Protein AF-0000000076371086 (afdb_homodimer)

InterPro domains:
  IPR001064 Beta/gamma crystallin [PF00030] (29-111)
  IPR001064 Beta/gamma crystallin [PF00030] (119-201)
  IPR001064 Beta/gamma crystallin [PR01367] (65-84)
  IPR001064 Beta/gamma crystallin [PR01367] (85-99)
  IPR001064 Beta/gamma crystallin [PR01367] (120-139)
  IPR001064 Beta/gamma crystallin [PR01367] (179-188)
  IPR001064 Beta/gamma crystallin [PS50915] (28-67)
  IPR001064 Beta/gamma crystallin [PS50915] (68-112)
  IPR001064 Beta/gamma crystallin [PS50915] (118-159)
  IPR001064 Beta/gamma crystallin [PS50915] (160-202)
  IPR001064 Beta/gamma crystallin [SM00247] (29-111)
  IPR001064 Beta/gamma crystallin [SM00247] (119-201)
  IPR011024 Gamma-crystallin-like [SSF49695] (28-202)
  IPR050252 Beta/Gamma-Crystallin [PTHR11818] (29-213)

Organism: Callorhinchus milii (NCBI:txid7868)

Radius of gyration: 23.52 Å; Cα contacts (8 Å, |Δi|>4): 1159; chains: 2; bounding box: 96×74×62 Å

pLDDT: mean 83.9, std 21.78, range [22.7, 98.5]

Foldseek 3Di:
DPPPDDDPPPPPPPPPPPQPPQPPDFFWKKKWAQAFQRDHDIDIDRFKFQFCVVVVRPATAWMATQGAWKKFAQHGPRAHFIWTRDHDIGRGQVSTAQAPPDSHTTIMGGDRWFLDWWKKKFAQAFQRDHDIDIDTNDWWLFVVVVVDHFFTFWMAGQTTKKKWAQHGRRGHTIFIDDHDIGRGPVSRPDPGRTTTTMGGDDDCVRHVPPPDCPDDPPD/DPPPPDDPPPPCPPPPPPQPPQPPDAFWKKKWAQAFQRDHDIDIDRFKFQFCVVVVRPATAWMATQGAWKKFAQHGPRAHFIWTRDHDIGRGQVSTAQAPPDSHTTIMGGDHWFLDWWKKKFAQAFQRDHDIDIDTNFWWLFVVVVVDHFFTFWMAGQTTKKKWAQHGRRGHTIFIDDHDIGRGPVSRPDPGRTTTTMGGDDDCVRHVPPPDCPPDPPD

Sequence (438 aa):
MAEQQAAPEQMDAGKALATATAKAGANYKLTIYELENFQGRKVEFTGECLNLGEKGFEKVGSIQVENGPWVGFDRQGFNGEQFVFEKGEYPRWDSWSNSHSSENLVSLRPVRVDGSEHKISLFENSGFNGRKMEIIDDDVPSLWAHGFQDRVASIKAINGTWVGYQYPGYRGHQYIFEKGEYKHWNEWSASQPLLQSIRRVRDMQWHKRGCYQVPAASSMAEQQAAPEQMDAGKALATATAKAGANYKLTIYELENFQGRKVEFTGECLNLGEKGFEKVGSIQVENGPWVGFDRQGFNGEQFVFEKGEYPRWDSWSNSHSSENLVSLRPVRVDGSEHKISLFENSGFNGRKMEIIDDDVPSLWAHGFQDRVASIKAINGTWVGYQYPGYRGHQYIFEKGEYKHWNEWSASQPLLQSIRRVRDMQWHKRGCYQVPAASS

Solvent-accessible surface area (backbone atoms only — not comparable to full-atom values): 22905 Å² total; per-residue (Å²): 136,86,80,78,80,79,75,82,80,77,78,75,76,66,72,76,75,70,74,77,70,64,62,95,76,73,70,45,31,37,35,42,14,48,30,51,66,69,30,79,61,68,53,78,38,65,58,65,39,51,44,36,52,82,76,71,37,84,51,54,15,13,40,38,29,77,30,56,44,32,35,33,9,49,26,56,70,71,30,73,58,47,29,74,39,52,26,38,66,26,46,35,46,59,36,54,29,47,51,65,82,55,65,56,56,24,10,37,31,67,53,68,75,42,64,54,73,34,28,37,36,41,11,41,29,52,68,69,30,76,61,46,41,48,46,64,71,62,67,35,49,25,31,36,54,65,76,43,55,44,54,36,15,11,36,36,26,74,27,14,19,35,38,36,11,41,16,35,60,53,20,25,55,43,35,77,37,49,65,42,77,32,50,35,33,63,74,61,66,38,94,56,40,54,34,14,12,39,33,66,62,80,42,50,92,52,41,64,82,77,70,40,64,50,70,70,75,80,123,136,83,81,79,78,78,75,81,81,77,79,74,76,66,71,75,73,70,75,75,70,62,63,96,78,74,70,46,31,37,35,41,14,48,29,52,67,69,31,78,61,68,51,77,37,66,56,65,41,51,44,36,52,82,75,70,35,86,51,56,16,12,41,37,28,77,30,55,43,32,36,32,9,50,26,58,70,70,30,71,59,48,31,75,39,52,24,37,66,25,47,34,47,59,37,52,28,49,52,65,81,54,65,54,54,24,12,38,30,69,52,66,75,43,63,54,74,36,29,36,37,42,12,43,27,54,67,69,30,78,60,48,40,48,46,64,71,63,67,37,49,26,31,37,56,63,76,44,55,44,54,36,15,12,38,35,25,74,28,15,21,34,39,36,10,40,17,34,62,53,20,25,55,44,34,77,38,46,65,43,78,31,51,35,34,64,75,60,64,38,93,58,39,54,33,14,12,39,35,65,61,80,40,50,92,53,41,63,81,77,69,40,64,50,71,70,76,80,124

Nearest PDB structures (foldseek):
  3qk3-assembly1_A  TM=9.767E-01  e=9.849E-30  Homo sapiens
  3qk3-assembly1_C  TM=9.839E-01  e=4.713E-29  Homo sapiens
  1oki-assembly1_B  TM=9.813E-01  e=2.799E-28  Homo sapiens
  1ytq-assembly1_A  TM=4.949E-01  e=6.411E-27  Homo sapiens
  1blb-assembly1_B-2  TM=4.876E-01  e=3.616E-23  Bos taurus

Structure (mmCIF, N/CA/C/O backbone):
data_AF-0000000076371086-model_v1
#
loop_
_entity.id
_entity.type
_entity.pdbx_description
1 polymer 'Beta-crystallin B3'
#
loop_
_atom_site.group_PDB
_atom_site.id
_atom_site.type_symbol
_atom_site.label_atom_id
_atom_site.label_alt_id
_atom_site.label_comp_id
_atom_site.label_asym_id
_atom_site.label_entity_id
_atom_site.label_seq_id
_atom_site.pdbx_PDB_ins_code
_atom_site.Cartn_x
_atom_site.Cartn_y
_atom_site.Cartn_z
_atom_site.occupancy
_atom_site.B_iso_or_equiv
_atom_site.auth_seq_id
_atom_site.auth_comp_id
_atom_site.auth_asym_id
_atom_site.auth_atom_id
_atom_site.pdbx_PDB_model_num
ATOM 1 N N . MET A 1 1 ? -51.344 43.875 -3.191 1 28.61 1 MET A N 1
ATOM 2 C CA . MET A 1 1 ? -50.25 43.75 -2.229 1 28.61 1 MET A CA 1
ATOM 3 C C . MET A 1 1 ? -49.438 42.469 -2.523 1 28.61 1 MET A C 1
ATOM 5 O O . MET A 1 1 ? -49.969 41.375 -2.439 1 28.61 1 MET A O 1
ATOM 9 N N . ALA A 1 2 ? -48.406 42.594 -3.438 1 33.75 2 ALA A N 1
ATOM 10 C CA . ALA A 1 2 ? -47.531 41.625 -4.137 1 33.75 2 ALA A CA 1
ATOM 11 C C . ALA A 1 2 ? -46.688 40.844 -3.156 1 33.75 2 ALA A C 1
ATOM 13 O O . ALA A 1 2 ? -45.906 41.438 -2.379 1 33.75 2 ALA A O 1
ATOM 14 N N . GLU A 1 3 ? -47.062 39.75 -2.555 1 29.84 3 GLU A N 1
ATOM 15 C CA . GLU A 1 3 ? -46.438 38.906 -1.54 1 29.84 3 GLU A CA 1
ATOM 16 C C . GLU A 1 3 ? -45.062 38.438 -1.979 1 29.84 3 GLU A C 1
ATOM 18 O O . GLU A 1 3 ? -44.906 37.781 -3.021 1 29.84 3 GLU A O 1
ATOM 23 N N . GLN A 1 4 ? -43.969 39.188 -1.642 1 27.06 4 GLN A N 1
ATOM 24 C CA . GLN A 1 4 ? -42.562 39 -1.929 1 27.06 4 GLN A CA 1
ATOM 25 C C . GLN A 1 4 ? -42.062 37.656 -1.44 1 27.06 4 GLN A C 1
ATOM 27 O O . GLN A 1 4 ? -42.219 37.312 -0.264 1 27.06 4 GLN A O 1
ATOM 32 N N . GLN A 1 5 ? -42.062 36.594 -2.281 1 30 5 GLN A N 1
ATOM 33 C CA . GLN A 1 5 ? -41.625 35.219 -2.051 1 30 5 GLN A CA 1
ATOM 34 C C . GLN A 1 5 ? -40.188 35.219 -1.517 1 30 5 GLN A C 1
ATOM 36 O O . GLN A 1 5 ? -39.281 35.781 -2.139 1 30 5 GLN A O 1
ATOM 41 N N . ALA A 1 6 ? -39.969 35.062 -0.174 1 35.94 6 ALA A N 1
ATOM 42 C CA . ALA A 1 6 ? -38.75 35.031 0.621 1 35.94 6 ALA A CA 1
ATOM 43 C C . ALA A 1 6 ? -37.75 34.031 0.026 1 35.94 6 ALA A C 1
ATOM 45 O O . ALA A 1 6 ? -38.125 32.938 -0.39 1 35.94 6 ALA A O 1
ATOM 46 N N . ALA A 1 7 ? -36.625 34.562 -0.499 1 34.22 7 ALA A N 1
ATOM 47 C CA . ALA A 1 7 ? -35.438 33.938 -1.087 1 34.22 7 ALA A CA 1
ATOM 48 C C . ALA A 1 7 ? -34.875 32.844 -0.171 1 34.22 7 ALA A C 1
ATOM 50 O O . ALA A 1 7 ? -34.812 33.031 1.045 1 34.22 7 ALA A O 1
ATOM 51 N N . PRO A 1 8 ? -34.844 31.531 -0.542 1 31.31 8 PRO A N 1
ATOM 52 C CA . PRO A 1 8 ? -34.375 30.422 0.272 1 31.31 8 PRO A CA 1
ATOM 53 C C . PRO A 1 8 ? -32.969 30.656 0.864 1 31.31 8 PRO A C 1
ATOM 55 O O . PRO A 1 8 ? -32.156 31.375 0.272 1 31.31 8 PRO A O 1
ATOM 58 N N . GLU A 1 9 ? -32.75 30.766 2.238 1 28.78 9 GLU A N 1
ATOM 59 C CA . GLU A 1 9 ? -31.562 30.859 3.074 1 28.78 9 GLU A CA 1
ATOM 60 C C . GLU A 1 9 ? -30.484 29.891 2.607 1 28.78 9 GLU A C 1
ATOM 62 O O . GLU A 1 9 ? -30.75 28.688 2.465 1 28.78 9 GLU A O 1
ATOM 67 N N . GLN A 1 10 ? -29.5 30.297 1.804 1 28.59 10 GLN A N 1
ATOM 68 C CA . GLN A 1 10 ? -28.266 29.609 1.415 1 28.59 10 GLN A CA 1
ATOM 69 C C . GLN A 1 10 ? -27.562 29.016 2.627 1 28.59 10 GLN A C 1
ATOM 71 O O . GLN A 1 10 ? -27.203 29.734 3.566 1 28.59 10 GLN A O 1
ATOM 76 N N . MET A 1 11 ? -27.984 27.875 3.223 1 28.58 11 MET A N 1
ATOM 77 C CA . MET A 1 11 ? -27.219 27.172 4.258 1 28.58 11 MET A CA 1
ATOM 78 C C . MET A 1 11 ? -25.734 27.172 3.93 1 28.58 11 MET A C 1
ATOM 80 O O . MET A 1 11 ? -25.312 26.578 2.926 1 28.58 11 MET A O 1
ATOM 84 N N . ASP A 1 12 ? -24.984 28.219 4.164 1 27.95 12 ASP A N 1
ATOM 85 C CA . ASP A 1 12 ? -23.531 28.375 4.141 1 27.95 12 ASP A CA 1
ATOM 86 C C . ASP A 1 12 ? -22.844 27.203 4.824 1 27.95 12 ASP A C 1
ATOM 88 O O . ASP A 1 12 ? -22.953 27.016 6.039 1 27.95 12 ASP A O 1
ATOM 92 N N . ALA A 1 13 ? -23 26.047 4.43 1 33.09 13 ALA A N 1
ATOM 93 C CA . ALA A 1 13 ? -22.281 24.891 4.973 1 33.09 13 ALA A CA 1
ATOM 94 C C . ALA A 1 13 ? -20.797 25.203 5.109 1 33.09 13 ALA A C 1
ATOM 96 O O . ALA A 1 13 ? -20 24.875 4.211 1 33.09 13 ALA A O 1
ATOM 97 N N . GLY A 1 14 ? -20.422 26.422 5.418 1 29.05 14 GLY A N 1
ATOM 98 C CA . GLY A 1 14 ? -19 26.609 5.707 1 29.05 14 GLY A CA 1
ATOM 99 C C . GLY A 1 14 ? -18.484 25.688 6.797 1 29.05 14 GLY A C 1
ATOM 100 O O . GLY A 1 14 ? -18.719 25.922 7.98 1 29.05 14 GLY A O 1
ATOM 101 N N . LYS A 1 15 ? -18.703 24.484 6.766 1 32.81 15 LYS A N 1
ATOM 102 C CA . LYS A 1 15 ? -17.969 23.734 7.789 1 32.81 15 LYS A CA 1
ATOM 103 C C . LYS A 1 15 ? -16.562 24.297 7.969 1 32.81 15 LYS A C 1
ATOM 105 O O . LYS A 1 15 ? -15.781 24.359 7.012 1 32.81 15 LYS A O 1
ATOM 110 N N . ALA A 1 16 ? -16.281 25.125 8.969 1 30.44 16 ALA A N 1
ATOM 111 C CA . ALA A 1 16 ? -15.008 25.516 9.57 1 30.44 16 ALA A CA 1
ATOM 112 C C . ALA A 1 16 ? -14.008 24.359 9.516 1 30.44 16 ALA A C 1
ATOM 114 O O . ALA A 1 16 ? -14.227 23.312 10.117 1 30.44 16 ALA A O 1
ATOM 115 N N . LEU A 1 17 ? -13.375 24.078 8.461 1 33.28 17 LEU A N 1
ATOM 116 C CA . LEU A 1 17 ? -12.195 23.219 8.414 1 33.28 17 LEU A CA 1
ATOM 117 C C . LEU A 1 17 ? -11.297 23.484 9.617 1 33.28 17 LEU A C 1
ATOM 119 O O . LEU A 1 17 ? -10.75 24.578 9.766 1 33.28 17 LEU A O 1
ATOM 123 N N . ALA A 1 18 ? -11.609 23.062 10.859 1 32.38 18 ALA A N 1
ATOM 124 C CA . ALA A 1 18 ? -10.758 23.047 12.047 1 32.38 18 ALA A CA 1
ATOM 125 C C . ALA A 1 18 ? -9.281 23.016 11.664 1 32.38 18 ALA A C 1
ATOM 127 O O . ALA A 1 18 ? -8.867 22.219 10.812 1 32.38 18 ALA A O 1
ATOM 128 N N . THR A 1 19 ? -8.633 24.156 11.641 1 36.06 19 THR A N 1
ATOM 129 C CA . THR A 1 19 ? -7.176 24.203 11.656 1 36.06 19 THR A CA 1
ATOM 130 C C . THR A 1 19 ? -6.609 23.094 12.539 1 36.06 19 THR A C 1
ATOM 132 O O . THR A 1 19 ? -6.875 23.062 13.742 1 36.06 19 THR A O 1
ATOM 135 N N . ALA A 1 20 ? -6.66 21.922 12.141 1 39.53 20 ALA A N 1
ATOM 136 C CA . ALA A 1 20 ? -5.949 20.844 12.828 1 39.53 20 ALA A CA 1
ATOM 137 C C . ALA A 1 20 ? -4.637 21.344 13.43 1 39.53 20 ALA A C 1
ATOM 139 O O . ALA A 1 20 ? -3.684 21.641 12.703 1 39.53 20 ALA A O 1
ATOM 140 N N . THR A 1 21 ? -4.73 22.156 14.5 1 39.53 21 THR A N 1
ATOM 141 C CA . THR A 1 21 ? -3.545 22.5 15.273 1 39.53 21 THR A CA 1
ATOM 142 C C . THR A 1 21 ? -2.705 21.266 15.578 1 39.53 21 THR A C 1
ATOM 144 O O . THR A 1 21 ? -3.219 20.281 16.109 1 39.53 21 THR A O 1
ATOM 147 N N . ALA A 1 22 ? -1.7 20.938 14.766 1 44.16 22 ALA A N 1
ATOM 148 C CA . ALA A 1 22 ? -0.669 19.969 15.125 1 44.16 22 ALA A CA 1
ATOM 149 C C . ALA A 1 22 ? -0.391 19.984 16.625 1 44.16 22 ALA A C 1
ATOM 151 O O . ALA A 1 22 ? -0.471 21.047 17.266 1 44.16 22 ALA A O 1
ATOM 152 N N . LYS A 1 23 ? -0.73 19 17.375 1 47 23 LYS A N 1
ATOM 153 C CA . LYS A 1 23 ? -0.297 19.016 18.766 1 47 23 LYS A CA 1
ATOM 154 C C . LYS A 1 23 ? 0.98 19.844 18.938 1 47 23 LYS A C 1
ATOM 156 O O . LYS A 1 23 ? 1.898 19.75 18.109 1 47 23 LYS A O 1
ATOM 161 N N . ALA A 1 24 ? 0.958 20.641 19.875 1 47.78 24 ALA A N 1
ATOM 162 C CA . ALA A 1 24 ? 2.025 21.469 20.438 1 47.78 24 ALA A CA 1
ATOM 163 C C . ALA A 1 24 ? 3.303 20.656 20.641 1 47.78 24 ALA A C 1
ATOM 165 O O . ALA A 1 24 ? 3.34 19.75 21.453 1 47.78 24 ALA A O 1
ATOM 166 N N . GLY A 1 25 ? 4.012 20.094 19.438 1 61 25 GLY A N 1
ATOM 167 C CA . GLY A 1 25 ? 5.332 19.516 19.578 1 61 25 GLY A CA 1
ATOM 168 C C . GLY A 1 25 ? 5.742 18.672 18.391 1 61 25 GLY A C 1
ATOM 169 O O . GLY A 1 25 ? 6.883 18.219 18.297 1 61 25 GLY A O 1
ATOM 170 N N . ALA A 1 26 ? 4.773 18.344 17.5 1 74 26 ALA A N 1
ATOM 171 C CA . ALA A 1 26 ? 5.266 17.5 16.406 1 74 26 ALA A CA 1
ATOM 172 C C . ALA A 1 26 ? 5.988 18.328 15.359 1 74 26 ALA A C 1
ATOM 174 O O . ALA A 1 26 ? 5.602 19.469 15.086 1 74 26 ALA A O 1
ATOM 175 N N . ASN A 1 27 ? 7.16 17.906 15.031 1 87.56 27 ASN A N 1
ATOM 176 C CA . ASN A 1 27 ? 7.977 18.516 13.992 1 87.56 27 ASN A CA 1
ATOM 177 C C . ASN A 1 27 ? 7.602 17.984 12.609 1 87.56 27 ASN A C 1
ATOM 179 O O . ASN A 1 27 ? 7.652 16.781 12.359 1 87.56 27 ASN A O 1
ATOM 183 N N . TYR A 1 28 ? 6.988 18.875 11.758 1 94.56 28 TYR A N 1
ATOM 184 C CA . TYR A 1 28 ? 6.668 18.516 10.383 1 94.56 28 TYR A CA 1
ATOM 185 C C . TYR A 1 28 ? 7.57 19.266 9.406 1 94.56 28 TYR A C 1
ATOM 187 O O . TYR A 1 28 ? 7.887 20.438 9.617 1 94.56 28 TYR A O 1
ATOM 195 N N . LYS A 1 29 ? 8.008 18.594 8.367 1 96.88 29 LYS A N 1
ATOM 196 C CA . LYS A 1 29 ? 8.852 19.219 7.352 1 96.88 29 LYS A CA 1
ATOM 197 C C . LYS A 1 29 ? 8.711 18.5 6.008 1 96.88 29 LYS A C 1
ATOM 199 O O . LYS A 1 29 ? 8.992 17.312 5.898 1 96.88 29 LYS A O 1
ATOM 204 N N . LEU A 1 30 ? 8.227 19.172 5.062 1 97.25 30 LEU A N 1
ATOM 205 C CA . LEU A 1 30 ? 8.031 18.688 3.699 1 97.25 30 LEU A CA 1
ATOM 206 C C . LEU A 1 30 ? 8.555 19.688 2.684 1 97.25 30 LEU A C 1
ATOM 208 O O . LEU A 1 30 ? 8.328 20.906 2.828 1 97.25 30 LEU A O 1
ATOM 212 N N . THR A 1 31 ? 9.312 19.219 1.711 1 98.19 31 THR A N 1
ATOM 213 C CA . THR A 1 31 ? 9.852 20.094 0.666 1 98.19 31 THR A CA 1
ATOM 214 C C . THR A 1 31 ? 9.273 19.719 -0.695 1 98.19 31 THR A C 1
ATOM 216 O O . THR A 1 31 ? 9.266 18.547 -1.073 1 98.19 31 THR A O 1
ATOM 219 N N . ILE A 1 32 ? 8.828 20.703 -1.421 1 97.38 32 ILE A N 1
ATOM 220 C CA . ILE A 1 32 ? 8.312 20.516 -2.771 1 97.38 32 ILE A CA 1
ATOM 221 C C . ILE A 1 32 ? 9.289 21.109 -3.785 1 97.38 32 ILE A C 1
ATOM 223 O O . ILE A 1 32 ? 9.852 22.188 -3.557 1 97.38 32 ILE A O 1
ATOM 227 N N . TYR A 1 33 ? 9.438 20.391 -4.832 1 97.12 33 TYR A N 1
ATOM 228 C CA . TYR A 1 33 ? 10.281 20.859 -5.926 1 97.12 33 TYR A CA 1
ATOM 229 C C . TYR A 1 33 ? 9.469 21.078 -7.195 1 97.12 33 TYR A C 1
ATOM 231 O O . TYR A 1 33 ? 8.531 20.312 -7.469 1 97.12 33 TYR A O 1
ATOM 239 N N . GLU A 1 34 ? 9.883 22 -7.969 1 94.56 34 GLU A N 1
ATOM 240 C CA . GLU A 1 34 ? 9.195 22.375 -9.203 1 94.56 34 GLU A CA 1
ATOM 241 C C . GLU A 1 34 ? 9.336 21.297 -10.266 1 94.56 34 GLU A C 1
ATOM 243 O O . GLU A 1 34 ? 8.414 21.062 -11.047 1 94.56 34 GLU A O 1
ATOM 248 N N . LEU A 1 35 ? 10.461 20.688 -10.32 1 96.19 35 LEU A N 1
ATOM 249 C CA . LEU A 1 35 ? 10.742 19.688 -11.352 1 96.19 35 LEU A CA 1
ATOM 250 C C . LEU A 1 35 ? 10.898 18.297 -10.734 1 96.19 35 LEU A C 1
ATOM 252 O O . LEU A 1 35 ? 11.039 18.172 -9.516 1 96.19 35 LEU A O 1
ATOM 256 N N . GLU A 1 36 ? 10.82 17.281 -11.539 1 96.69 36 GLU A N 1
ATOM 257 C CA . GLU A 1 36 ? 11.016 15.914 -11.094 1 96.69 36 GLU A CA 1
ATOM 258 C C . GLU A 1 36 ? 12.445 15.695 -10.594 1 96.69 36 GLU A C 1
ATOM 260 O O . GLU A 1 36 ? 13.336 16.484 -10.883 1 96.69 36 GLU A O 1
ATOM 265 N N . ASN A 1 37 ? 12.617 14.742 -9.766 1 97.62 37 ASN A N 1
ATOM 266 C CA . ASN A 1 37 ? 13.914 14.312 -9.242 1 97.62 37 ASN A CA 1
ATOM 267 C C . ASN A 1 37 ? 14.586 15.422 -8.43 1 97.62 37 ASN A C 1
ATOM 269 O O . ASN A 1 37 ? 15.797 15.617 -8.539 1 97.62 37 ASN A O 1
ATOM 273 N N . PHE A 1 38 ? 13.781 16.125 -7.805 1 97.69 38 PHE A N 1
ATOM 274 C CA . PHE A 1 38 ? 14.195 17.094 -6.793 1 97.69 38 PHE A CA 1
ATOM 275 C C . PHE A 1 38 ? 15.039 18.203 -7.418 1 97.69 38 PHE A C 1
ATOM 277 O O . PHE A 1 38 ? 16.047 18.609 -6.844 1 97.69 38 PHE A O 1
ATOM 284 N N . GLN A 1 39 ? 14.695 18.531 -8.586 1 97.56 39 GLN A N 1
ATOM 285 C CA . GLN A 1 39 ? 15.367 19.609 -9.305 1 97.56 39 GLN A CA 1
ATOM 286 C C . GLN A 1 39 ? 14.516 20.875 -9.336 1 97.56 39 GLN A C 1
ATOM 288 O O . GLN A 1 39 ? 13.328 20.828 -9.008 1 97.56 39 GLN A O 1
ATOM 293 N N . GLY A 1 40 ? 15.172 22.094 -9.586 1 95.88 40 GLY A N 1
ATOM 294 C CA . GLY A 1 40 ? 14.469 23.359 -9.727 1 95.88 40 GLY A CA 1
ATOM 295 C C . GLY A 1 40 ? 14.242 24.047 -8.398 1 95.88 40 GLY A C 1
ATOM 296 O O . GLY A 1 40 ? 14.891 23.734 -7.402 1 95.88 40 GLY A O 1
ATOM 297 N N . ARG A 1 41 ? 13.312 25.016 -8.438 1 95.06 41 ARG A N 1
ATOM 298 C CA . ARG A 1 41 ? 12.977 25.75 -7.227 1 95.06 41 ARG A CA 1
ATOM 299 C C . ARG A 1 41 ? 12.32 24.859 -6.188 1 95.06 41 ARG A C 1
ATOM 301 O O . ARG A 1 41 ? 11.586 23.922 -6.539 1 95.06 41 ARG A O 1
ATOM 308 N N . LYS A 1 42 ? 12.586 25.141 -4.988 1 96.25 42 LYS A N 1
ATOM 309 C CA . LYS A 1 42 ? 11.984 24.344 -3.922 1 96.25 42 LYS A CA 1
ATOM 310 C C . LYS A 1 42 ? 11.352 25.234 -2.859 1 96.25 42 LYS A C 1
ATOM 312 O O . LYS A 1 42 ? 11.711 26.406 -2.738 1 96.25 42 LYS A O 1
ATOM 317 N N . VAL A 1 43 ? 10.461 24.75 -2.148 1 96.38 43 VAL A N 1
ATOM 318 C CA . VAL A 1 43 ? 9.82 25.422 -1.02 1 96.38 43 VAL A CA 1
ATOM 319 C C . VAL A 1 43 ? 9.617 24.438 0.122 1 96.38 43 VAL A C 1
ATOM 321 O O . VAL A 1 43 ? 9.234 23.281 -0.108 1 96.38 43 VAL A O 1
ATOM 324 N N . GLU A 1 44 ? 9.844 24.828 1.295 1 96.44 44 GLU A N 1
ATOM 325 C CA . GLU A 1 44 ? 9.695 24 2.49 1 96.44 44 GLU A CA 1
ATOM 326 C C . GLU A 1 44 ? 8.422 24.344 3.252 1 96.44 44 GLU A C 1
ATOM 328 O O . GLU A 1 44 ? 8.078 25.531 3.389 1 96.44 44 GLU A O 1
ATOM 333 N N . PHE A 1 45 ? 7.797 23.328 3.732 1 96.38 45 PHE A N 1
ATOM 334 C CA . PHE A 1 45 ? 6.578 23.531 4.508 1 96.38 45 PHE A CA 1
ATOM 335 C C . PHE A 1 45 ? 6.707 22.891 5.887 1 96.38 45 PHE A C 1
ATOM 337 O O . PHE A 1 45 ? 7.25 21.781 6.016 1 96.38 45 PHE A O 1
ATOM 344 N N . THR A 1 46 ? 6.223 23.547 6.883 1 96.38 46 THR A N 1
ATOM 345 C CA . THR A 1 46 ? 6.148 23.016 8.234 1 96.38 46 THR A CA 1
ATOM 346 C C . THR A 1 46 ? 4.707 23.031 8.742 1 96.38 46 THR A C 1
ATOM 348 O O . THR A 1 46 ? 4.434 22.578 9.859 1 96.38 46 THR A O 1
ATOM 351 N N . GLY A 1 47 ? 3.852 23.5 7.918 1 95.25 47 GLY A N 1
ATOM 352 C CA . GLY A 1 47 ? 2.426 23.578 8.195 1 95.25 47 GLY A CA 1
ATOM 353 C C . GLY A 1 47 ? 1.567 23.469 6.953 1 95.25 47 GLY A C 1
ATOM 354 O O . GLY A 1 47 ? 2.074 23.188 5.863 1 95.25 47 GLY A O 1
ATOM 355 N N . GLU A 1 48 ? 0.35 23.703 7.137 1 95.94 48 GLU A N 1
ATOM 356 C CA . GLU A 1 48 ? -0.593 23.453 6.047 1 95.94 48 GLU A CA 1
ATOM 357 C C . GLU A 1 48 ? -0.453 24.5 4.953 1 95.94 48 GLU A C 1
ATOM 359 O O . GLU A 1 48 ? 0.057 25.594 5.195 1 95.94 48 GLU A O 1
ATOM 364 N N . CYS A 1 49 ? -0.816 24.234 3.816 1 96.56 49 CYS A N 1
ATOM 365 C CA . CYS A 1 49 ? -0.911 25.109 2.658 1 96.56 49 CYS A CA 1
ATOM 366 C C . CYS A 1 49 ? -2.197 24.859 1.881 1 96.56 49 CYS A C 1
ATOM 368 O O . CYS A 1 49 ? -2.377 23.781 1.31 1 96.56 49 CYS A O 1
ATOM 370 N N . LEU A 1 50 ? -3.037 25.844 1.735 1 95.81 50 LEU A N 1
ATOM 371 C CA . LEU A 1 50 ? -4.367 25.703 1.153 1 95.81 50 LEU A CA 1
ATOM 372 C C . LEU A 1 50 ? -4.301 25.75 -0.37 1 95.81 50 LEU A C 1
ATOM 374 O O . LEU A 1 50 ? -5.234 25.312 -1.049 1 95.81 50 LEU A O 1
ATOM 378 N N . ASN A 1 51 ? -3.223 26.391 -0.817 1 95.62 51 ASN A N 1
ATOM 379 C CA . ASN A 1 51 ? -3.057 26.547 -2.26 1 95.62 51 ASN A CA 1
ATOM 380 C C . ASN A 1 51 ? -1.591 26.75 -2.637 1 95.62 51 ASN A C 1
ATOM 382 O O . ASN A 1 51 ? -1.037 27.828 -2.449 1 95.62 51 ASN A O 1
ATOM 386 N N . LEU A 1 52 ? -1.052 25.797 -3.262 1 94.5 52 LEU A N 1
ATOM 387 C CA . LEU A 1 52 ? 0.362 25.828 -3.619 1 94.5 52 LEU A CA 1
ATOM 388 C C . LEU A 1 52 ? 0.623 26.859 -4.715 1 94.5 52 LEU A C 1
ATOM 390 O O . LEU A 1 52 ? 1.741 27.359 -4.848 1 94.5 52 LEU A O 1
ATOM 394 N N . GLY A 1 53 ? -0.421 27.156 -5.465 1 91.62 53 GLY A N 1
ATOM 395 C CA . GLY A 1 53 ? -0.294 28.188 -6.484 1 91.62 53 GLY A CA 1
ATOM 396 C C . GLY A 1 53 ? 0.066 29.547 -5.918 1 91.62 53 GLY A C 1
ATOM 397 O O . GLY A 1 53 ? 0.776 30.328 -6.559 1 91.62 53 GLY A O 1
ATOM 398 N N . GLU A 1 54 ? -0.414 29.781 -4.805 1 90.31 54 GLU A N 1
ATOM 399 C CA . GLU A 1 54 ? -0.134 31.062 -4.141 1 90.31 54 GLU A CA 1
ATOM 400 C C . GLU A 1 54 ? 1.331 31.156 -3.727 1 90.31 54 GLU A C 1
ATOM 402 O O . GLU A 1 54 ? 1.842 32.25 -3.475 1 90.31 54 GLU A O 1
ATOM 407 N N . LYS A 1 55 ? 1.948 30.016 -3.691 1 86.81 55 LYS A N 1
ATOM 408 C CA . LYS A 1 55 ? 3.369 29.984 -3.355 1 86.81 55 LYS A CA 1
ATOM 409 C C . LYS A 1 55 ? 4.23 29.906 -4.613 1 86.81 55 LYS A C 1
ATOM 411 O O . LYS A 1 55 ? 5.445 29.719 -4.531 1 86.81 55 LYS A O 1
ATOM 416 N N . GLY A 1 56 ? 3.523 29.938 -5.793 1 84.06 56 GLY A N 1
ATOM 417 C CA . GLY A 1 56 ? 4.246 29.984 -7.055 1 84.06 56 GLY A CA 1
ATOM 418 C C . GLY A 1 56 ? 4.398 28.609 -7.699 1 84.06 56 GLY A C 1
ATOM 419 O O . GLY A 1 56 ? 5.18 28.453 -8.641 1 84.06 56 GLY A O 1
ATOM 420 N N . PHE A 1 57 ? 3.732 27.672 -7.137 1 86.19 57 PHE A N 1
ATOM 421 C CA . PHE A 1 57 ? 3.85 26.344 -7.711 1 86.19 57 PHE A CA 1
ATOM 422 C C . PHE A 1 57 ? 2.576 25.953 -8.453 1 86.19 57 PHE A C 1
ATOM 424 O O . PHE A 1 57 ? 1.583 25.578 -7.836 1 86.19 57 PHE A O 1
ATOM 431 N N . GLU A 1 58 ? 2.67 26.062 -9.727 1 85.25 58 GLU A N 1
ATOM 432 C CA . GLU A 1 58 ? 1.552 25.609 -10.547 1 85.25 58 GLU A CA 1
ATOM 433 C C . GLU A 1 58 ? 1.566 24.094 -10.703 1 85.25 58 GLU A C 1
ATOM 435 O O . GLU A 1 58 ? 0.511 23.469 -10.781 1 85.25 58 GLU A O 1
ATOM 440 N N . LYS A 1 59 ? 2.771 23.656 -10.734 1 91.75 59 LYS A N 1
ATOM 441 C CA . LYS A 1 59 ? 2.939 22.203 -10.852 1 91.75 59 LYS A CA 1
ATOM 442 C C . LYS A 1 59 ? 4.016 21.703 -9.891 1 91.75 59 LYS A C 1
ATOM 444 O O . LYS A 1 59 ? 5.062 22.344 -9.742 1 91.75 59 LYS A O 1
ATOM 449 N N . VAL A 1 60 ? 3.662 20.656 -9.242 1 95.31 60 VAL A N 1
ATOM 450 C CA . VAL A 1 60 ? 4.625 20.031 -8.344 1 95.31 60 VAL A CA 1
ATOM 451 C C . VAL A 1 60 ? 5.34 18.891 -9.062 1 95.31 60 VAL A C 1
ATOM 453 O O . VAL A 1 60 ? 4.699 18.016 -9.641 1 95.31 60 VAL A O 1
ATOM 456 N N . GLY A 1 61 ? 6.652 18.922 -9.016 1 96.12 61 GLY A N 1
ATOM 457 C CA . GLY A 1 61 ? 7.43 17.906 -9.727 1 96.12 61 GLY A CA 1
ATOM 458 C C . GLY A 1 61 ? 7.848 16.75 -8.836 1 96.12 61 GLY A C 1
ATOM 459 O O . GLY A 1 61 ? 7.805 15.594 -9.258 1 96.12 61 GLY A O 1
ATOM 460 N N . SER A 1 62 ? 8.359 17.062 -7.711 1 97.81 62 SER A N 1
ATOM 461 C CA . SER A 1 62 ? 8.828 16.047 -6.766 1 97.81 62 SER A CA 1
ATOM 462 C C . SER A 1 62 ? 8.68 16.531 -5.328 1 97.81 62 SER A C 1
ATOM 464 O O . SER A 1 62 ? 8.492 17.719 -5.082 1 97.81 62 SER A O 1
ATOM 466 N N . ILE A 1 63 ? 8.656 15.602 -4.422 1 97.88 63 ILE A N 1
ATOM 467 C CA . ILE A 1 63 ? 8.383 15.906 -3.023 1 97.88 63 ILE A CA 1
ATOM 468 C C . ILE A 1 63 ? 9.344 15.125 -2.129 1 97.88 63 ILE A C 1
ATOM 470 O O . ILE A 1 63 ? 9.633 13.953 -2.387 1 97.88 63 ILE A O 1
ATOM 474 N N . GLN A 1 64 ? 9.812 15.766 -1.164 1 97.81 64 GLN A N 1
ATOM 475 C CA . GLN A 1 64 ? 10.586 15.109 -0.116 1 97.81 64 GLN A CA 1
ATOM 476 C C . GLN A 1 64 ? 9.969 15.359 1.259 1 97.81 64 GLN A C 1
ATOM 478 O O . GLN A 1 64 ? 9.727 16.5 1.635 1 97.81 64 GLN A O 1
ATOM 483 N N . VAL A 1 65 ? 9.742 14.273 1.963 1 96.88 65 VAL A N 1
ATOM 484 C CA . VAL A 1 65 ? 9.203 14.398 3.312 1 96.88 65 VAL A CA 1
ATOM 485 C C . VAL A 1 65 ? 10.281 14.039 4.332 1 96.88 65 VAL A C 1
ATOM 487 O O . VAL A 1 65 ? 10.75 12.898 4.375 1 96.88 65 VAL A O 1
ATOM 490 N N . GLU A 1 66 ? 10.656 14.969 5.109 1 94.44 66 GLU A N 1
ATOM 491 C CA . GLU A 1 66 ? 11.641 14.734 6.164 1 94.44 66 GLU A CA 1
ATOM 492 C C . GLU A 1 66 ? 10.961 14.328 7.469 1 94.44 66 GLU A C 1
ATOM 494 O O . GLU A 1 66 ? 11.438 13.43 8.164 1 94.44 66 GLU A O 1
ATOM 499 N N . ASN A 1 67 ? 10 15.078 7.789 1 92.94 67 ASN A N 1
ATOM 500 C CA . ASN A 1 67 ? 9.172 14.781 8.953 1 92.94 67 AS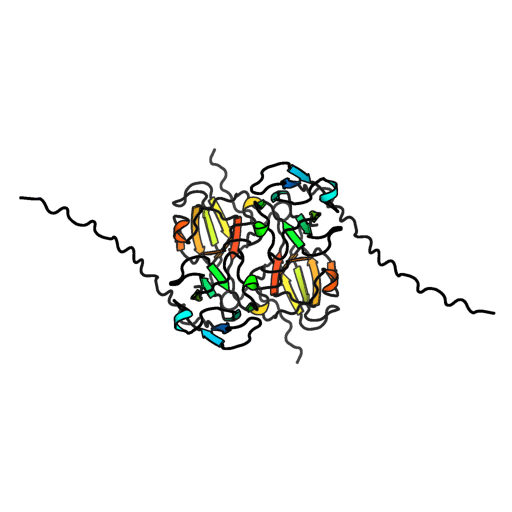N A CA 1
ATOM 501 C C . ASN A 1 67 ? 7.688 14.789 8.609 1 92.94 67 ASN A C 1
ATOM 503 O O . ASN A 1 67 ? 7.156 15.805 8.156 1 92.94 67 ASN A O 1
ATOM 507 N N . GLY A 1 68 ? 7.055 13.641 8.805 1 91.75 68 GLY A N 1
ATOM 508 C CA . GLY A 1 68 ? 5.645 13.5 8.492 1 91.75 68 GLY A CA 1
ATOM 509 C C . GLY A 1 68 ? 4.852 12.812 9.586 1 91.75 68 GLY A C 1
ATOM 510 O O . GLY A 1 68 ? 5.277 12.781 10.742 1 91.75 68 GLY A O 1
ATOM 511 N N . PRO A 1 69 ? 3.715 12.273 9.07 1 94.06 69 PRO A N 1
ATOM 512 C CA . PRO A 1 69 ? 3.152 12.188 7.719 1 94.06 69 PRO A CA 1
ATOM 513 C C . PRO A 1 69 ? 2.381 13.445 7.32 1 94.06 69 PRO A C 1
ATOM 515 O O . PRO A 1 69 ? 1.974 14.227 8.188 1 94.06 69 PRO A O 1
ATOM 518 N N . TRP A 1 70 ? 2.244 13.625 5.945 1 96.69 70 TRP A N 1
ATOM 519 C CA . TRP A 1 70 ? 1.45 14.688 5.34 1 96.69 70 TRP A CA 1
ATOM 520 C C . TRP A 1 70 ? 0.339 14.102 4.469 1 96.69 70 TRP A C 1
ATOM 522 O O . TRP A 1 70 ? 0.378 12.93 4.105 1 96.69 70 TRP A O 1
ATOM 532 N N . VAL A 1 71 ? -0.657 14.883 4.211 1 97.25 71 VAL A N 1
ATOM 533 C CA . VAL A 1 71 ? -1.646 14.539 3.191 1 97.25 71 VAL A CA 1
ATOM 534 C C . VAL A 1 71 ? -1.796 15.695 2.209 1 97.25 71 VAL A C 1
ATOM 536 O O . VAL A 1 71 ? -1.869 16.859 2.615 1 97.25 71 VAL A O 1
ATOM 539 N N . GLY A 1 72 ? -1.674 15.383 0.962 1 97.06 72 GLY A N 1
ATOM 540 C CA . GLY A 1 72 ? -1.911 16.328 -0.119 1 97.06 72 GLY A CA 1
ATOM 541 C C . GLY A 1 72 ? -3.236 16.109 -0.825 1 97.06 72 GLY A C 1
ATOM 542 O O . GLY A 1 72 ? -3.838 15.031 -0.704 1 97.06 72 GLY A O 1
ATOM 543 N N . PHE A 1 73 ? -3.619 17.156 -1.569 1 96.75 73 PHE A N 1
ATOM 544 C CA . PHE A 1 73 ? -4.891 17.125 -2.285 1 96.75 73 PHE A CA 1
ATOM 545 C C . PHE A 1 73 ? -4.742 17.703 -3.682 1 96.75 73 PHE A C 1
ATOM 547 O O . PHE A 1 73 ? -3.912 18.594 -3.904 1 96.75 73 PHE A O 1
ATOM 554 N N . ASP A 1 74 ? -5.582 17.234 -4.613 1 95.5 74 ASP A N 1
ATOM 555 C CA . ASP A 1 74 ? -5.449 17.703 -5.988 1 95.5 74 ASP A CA 1
ATOM 556 C C . ASP A 1 74 ? -6.301 18.938 -6.23 1 95.5 74 ASP A C 1
ATOM 558 O O . ASP A 1 74 ? -6.336 19.469 -7.344 1 95.5 74 ASP A O 1
ATOM 562 N N . ARG A 1 75 ? -6.992 19.344 -5.227 1 94.44 75 ARG A N 1
ATOM 563 C CA . ARG A 1 75 ? -7.754 20.594 -5.293 1 94.44 75 ARG A CA 1
ATOM 564 C C . ARG A 1 75 ? -7.434 21.484 -4.105 1 94.44 75 ARG A C 1
ATOM 566 O O . ARG A 1 75 ? -6.824 21.047 -3.133 1 94.44 75 ARG A O 1
ATOM 573 N N . GLN A 1 76 ? -7.824 22.703 -4.199 1 94.31 76 GLN A N 1
ATOM 574 C CA . GLN A 1 76 ? -7.574 23.656 -3.133 1 94.31 76 GLN A CA 1
ATOM 575 C C . GLN A 1 76 ? -8.43 23.359 -1.904 1 94.31 76 GLN A C 1
ATOM 577 O O . GLN A 1 76 ? -9.453 22.688 -2.008 1 94.31 76 GLN A O 1
ATOM 582 N N . GLY A 1 77 ? -7.922 23.797 -0.752 1 94.94 77 GLY A N 1
ATOM 583 C CA . GLY A 1 77 ? -8.711 23.703 0.469 1 94.94 77 GLY A CA 1
ATOM 584 C C . GLY A 1 77 ? -8.883 22.281 0.963 1 94.94 77 GLY A C 1
ATOM 585 O O . GLY A 1 77 ? -9.938 21.922 1.488 1 94.94 77 GLY A O 1
ATOM 586 N N . PHE A 1 78 ? -7.926 21.469 0.636 1 95.56 78 PHE A N 1
ATOM 587 C CA . PHE A 1 78 ? -7.887 20.094 1.114 1 95.56 78 PHE A CA 1
ATOM 588 C C . PHE A 1 78 ? -9.062 19.297 0.567 1 95.56 78 PHE A C 1
ATOM 590 O O . PHE A 1 78 ? -9.719 18.547 1.307 1 95.56 78 PHE A O 1
ATOM 597 N N . ASN A 1 79 ? -9.375 19.562 -0.734 1 94.31 79 ASN A N 1
ATOM 598 C CA . ASN A 1 79 ? -10.461 18.859 -1.416 1 94.31 79 ASN A CA 1
ATOM 599 C C . ASN A 1 79 ? -9.93 17.953 -2.518 1 94.31 79 ASN A C 1
ATOM 601 O O . ASN A 1 79 ? -8.781 18.078 -2.943 1 94.31 79 ASN A O 1
ATOM 605 N N . GLY A 1 80 ? -10.82 16.984 -2.896 1 93.75 80 GLY A N 1
ATOM 606 C CA . GLY A 1 80 ? -10.484 16.125 -4.016 1 93.75 80 GLY A CA 1
ATOM 607 C C . GLY A 1 80 ? -9.711 14.883 -3.605 1 93.75 80 GLY A C 1
ATOM 608 O O . GLY A 1 80 ? -9.898 14.367 -2.5 1 93.75 80 GLY A O 1
ATOM 609 N N . GLU A 1 81 ? -8.875 14.398 -4.535 1 94.56 81 GLU A 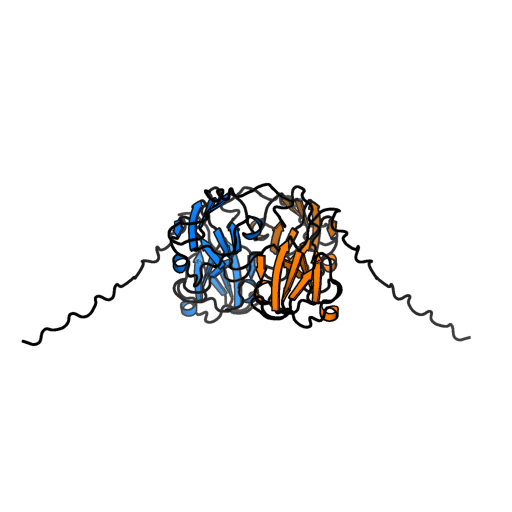N 1
ATOM 610 C CA . GLU A 1 81 ? -8.125 13.172 -4.277 1 94.56 81 GLU A CA 1
ATOM 611 C C . GLU A 1 81 ? -7.039 13.398 -3.227 1 94.56 81 GLU A C 1
ATOM 613 O O . GLU A 1 81 ? -6.363 14.43 -3.238 1 94.56 81 GLU A O 1
ATOM 618 N N . GLN A 1 82 ? -6.855 12.422 -2.436 1 96.44 82 GLN A N 1
ATOM 619 C CA . GLN A 1 82 ? -5.91 12.531 -1.331 1 96.44 82 GLN A CA 1
ATOM 620 C C . GLN A 1 82 ? -4.641 11.734 -1.61 1 96.44 82 GLN A C 1
ATOM 622 O O . GLN A 1 82 ? -4.703 10.641 -2.176 1 96.44 82 GLN A O 1
ATOM 627 N N . PHE A 1 83 ? -3.533 12.25 -1.169 1 96.44 83 PHE A N 1
ATOM 628 C CA . PHE A 1 83 ? -2.223 11.617 -1.271 1 96.44 83 PHE A CA 1
ATOM 629 C C . PHE A 1 83 ? -1.508 11.641 0.075 1 96.44 83 PHE A C 1
ATOM 631 O O . PHE A 1 83 ? -1.131 12.703 0.571 1 96.44 83 PHE A O 1
ATOM 638 N N . VAL A 1 84 ? -1.291 10.461 0.637 1 96.31 84 VAL A N 1
ATOM 639 C CA . VAL A 1 84 ? -0.627 10.414 1.936 1 96.31 84 VAL A CA 1
ATOM 640 C C . VAL A 1 84 ? 0.884 10.312 1.74 1 96.31 84 VAL A C 1
ATOM 642 O O . VAL A 1 84 ? 1.364 9.461 0.989 1 96.31 84 VAL A O 1
ATOM 645 N N . PHE A 1 85 ? 1.588 11.227 2.428 1 96.5 85 PHE A N 1
ATOM 646 C CA . PHE A 1 85 ? 3.039 11.289 2.309 1 96.5 85 PHE A CA 1
ATOM 647 C C . PHE A 1 85 ? 3.707 10.898 3.621 1 96.5 85 PHE A C 1
ATOM 649 O O . PHE A 1 85 ? 3.67 11.664 4.59 1 96.5 85 PHE A O 1
ATOM 656 N N . GLU A 1 86 ? 4.305 9.742 3.568 1 93.88 86 GLU A N 1
ATOM 657 C CA . GLU A 1 86 ? 5.184 9.352 4.664 1 93.88 86 GLU A CA 1
ATOM 658 C C . GLU A 1 86 ? 6.617 9.812 4.418 1 93.88 86 GLU A C 1
ATOM 660 O O . GLU A 1 86 ? 6.945 10.273 3.324 1 93.88 86 GLU A O 1
ATOM 665 N N . LYS A 1 87 ? 7.418 9.727 5.473 1 94.31 87 LYS A N 1
ATOM 666 C CA . LYS A 1 87 ? 8.82 10.102 5.301 1 94.31 87 LYS A CA 1
ATOM 667 C C . LYS A 1 87 ? 9.438 9.391 4.102 1 94.31 87 LYS A C 1
ATOM 669 O O . LYS A 1 87 ? 9.219 8.195 3.904 1 94.31 87 LYS A O 1
ATOM 674 N N . GLY A 1 88 ? 10.141 10.172 3.299 1 95.06 88 GLY A N 1
ATOM 675 C CA . GLY A 1 88 ? 10.789 9.57 2.141 1 95.06 88 GLY A CA 1
ATOM 676 C C . GLY A 1 88 ? 10.797 10.477 0.928 1 95.06 88 GLY A C 1
ATOM 677 O O . GLY A 1 88 ? 10.664 11.695 1.059 1 95.06 88 GLY A O 1
ATOM 678 N N . GLU A 1 89 ? 11.07 9.859 -0.201 1 96.94 89 GLU A N 1
ATOM 679 C CA . GLU A 1 89 ? 11.273 10.609 -1.436 1 96.94 89 GLU A CA 1
ATOM 680 C C . GLU A 1 89 ? 10.258 10.211 -2.498 1 96.94 89 GLU A C 1
ATOM 682 O O . GLU A 1 89 ? 9.992 9.016 -2.689 1 96.94 89 GLU A O 1
ATOM 687 N N . TYR A 1 90 ? 9.727 11.172 -3.098 1 97 90 TYR A N 1
ATOM 688 C CA . TYR A 1 90 ? 8.766 11.047 -4.191 1 97 90 TYR A CA 1
ATOM 689 C C . TYR A 1 90 ? 9.234 11.82 -5.418 1 97 90 TYR A C 1
ATOM 691 O O . TYR A 1 90 ? 8.891 12.992 -5.586 1 97 90 TYR A O 1
ATOM 699 N N . PRO A 1 91 ? 9.945 11.164 -6.277 1 96.81 91 PRO A N 1
ATOM 700 C CA . PRO A 1 91 ? 10.695 11.859 -7.324 1 96.81 91 PRO A CA 1
ATOM 701 C C . PRO A 1 91 ? 9.812 12.336 -8.469 1 96.81 91 PRO A C 1
ATOM 703 O O . PRO A 1 91 ? 10.25 13.141 -9.305 1 96.81 91 PRO A O 1
ATOM 706 N N . ARG A 1 92 ? 8.539 11.781 -8.586 1 95.69 92 ARG A N 1
ATOM 707 C CA . ARG A 1 92 ? 7.609 12.125 -9.656 1 95.69 92 ARG A CA 1
ATOM 708 C C . ARG A 1 92 ? 6.164 11.898 -9.219 1 95.69 92 ARG A C 1
ATOM 710 O O . ARG A 1 92 ? 5.914 11.25 -8.203 1 95.69 92 ARG A O 1
ATOM 717 N N . TRP A 1 93 ? 5.258 12.438 -10.039 1 92.25 93 TRP A N 1
ATOM 718 C CA . TRP A 1 93 ? 3.846 12.391 -9.672 1 92.25 93 TRP A CA 1
ATOM 719 C C . TRP A 1 93 ? 3.367 10.953 -9.531 1 92.25 93 TRP A C 1
ATOM 721 O O . TRP A 1 93 ? 2.5 10.656 -8.711 1 92.25 93 TRP A O 1
ATOM 731 N N . ASP A 1 94 ? 3.895 10.031 -10.258 1 91.12 94 ASP A N 1
ATOM 732 C CA . ASP A 1 9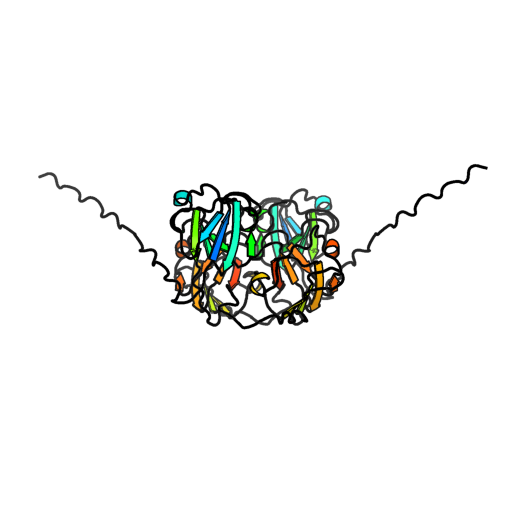4 ? 3.439 8.648 -10.211 1 91.12 94 ASP A CA 1
ATOM 733 C C . ASP A 1 94 ? 3.986 7.926 -8.984 1 91.12 94 ASP A C 1
ATOM 735 O O . ASP A 1 94 ? 3.607 6.785 -8.703 1 91.12 94 ASP A O 1
ATOM 739 N N . SER A 1 95 ? 4.805 8.594 -8.195 1 93.69 95 SER A N 1
ATOM 740 C CA . SER A 1 95 ? 5.336 8.016 -6.965 1 93.69 95 SER A CA 1
ATOM 741 C C . SER A 1 95 ? 4.434 8.32 -5.773 1 93.69 95 SER A C 1
ATOM 743 O O . SER A 1 95 ? 4.574 7.715 -4.711 1 93.69 95 SER A O 1
ATOM 745 N N . TRP A 1 96 ? 3.496 9.242 -5.996 1 92.94 96 TRP A N 1
ATOM 746 C CA . TRP A 1 96 ? 2.666 9.516 -4.828 1 92.94 96 TRP A CA 1
ATOM 747 C C . TRP A 1 96 ? 1.188 9.336 -5.156 1 92.94 96 TRP A C 1
ATOM 749 O O . TRP A 1 96 ? 0.352 9.258 -4.25 1 92.94 96 TRP A O 1
ATOM 759 N N . SER A 1 97 ? 0.866 9.297 -6.395 1 88.44 97 SER A N 1
ATOM 760 C CA . SER A 1 97 ? -0.528 9.078 -6.766 1 88.44 97 SER A CA 1
ATOM 761 C C . SER A 1 97 ? -0.854 7.594 -6.848 1 88.44 97 SER A C 1
ATOM 763 O O . SER A 1 97 ? -0.341 6.887 -7.719 1 88.44 97 SER A O 1
ATOM 765 N N . ASN A 1 98 ? -1.739 7.129 -6.051 1 84 98 ASN A N 1
ATOM 766 C CA . ASN A 1 98 ? -2.135 5.727 -6.035 1 84 98 ASN A CA 1
ATOM 767 C C . ASN A 1 98 ? -3.123 5.41 -7.156 1 84 98 ASN A C 1
ATOM 769 O O . ASN A 1 98 ? -3.072 4.328 -7.746 1 84 98 ASN A O 1
ATOM 773 N N . SER A 1 99 ? -3.969 6.332 -7.41 1 84.5 99 SER A N 1
ATOM 774 C CA . SER A 1 99 ? -4.961 6.129 -8.461 1 84.5 99 SER A CA 1
ATOM 775 C C . SER A 1 99 ? -4.398 6.477 -9.828 1 84.5 99 SER A C 1
ATOM 777 O O . SER A 1 99 ? -4.906 6.012 -10.852 1 84.5 99 SER A O 1
ATOM 779 N N . HIS A 1 100 ? -3.432 7.414 -9.883 1 81.56 100 HIS A N 1
ATOM 780 C CA . HIS A 1 100 ? -2.795 7.969 -11.078 1 81.56 100 HIS A CA 1
ATOM 781 C C . HIS A 1 100 ? -3.803 8.719 -11.938 1 81.56 100 HIS A C 1
ATOM 783 O O . HIS A 1 100 ? -3.676 8.75 -13.164 1 81.56 100 HIS A O 1
ATOM 789 N N . SER A 1 101 ? -4.84 9.156 -11.273 1 82.06 101 SER A N 1
ATOM 790 C CA . SER A 1 101 ? -5.875 9.914 -11.969 1 82.06 101 SER A CA 1
ATOM 791 C C . SER A 1 101 ? -5.52 11.398 -12.047 1 82.06 101 SER A C 1
ATOM 793 O O . SER A 1 101 ? -6.09 12.133 -12.852 1 82.06 101 SER A O 1
ATOM 795 N N . SER A 1 102 ? -4.645 11.719 -11.141 1 83.56 102 SER A N 1
ATOM 796 C CA . SER A 1 102 ? -4.242 13.125 -11.109 1 83.56 102 SER A CA 1
ATOM 797 C C . SER A 1 102 ? -2.746 13.258 -10.844 1 83.56 102 SER A C 1
ATOM 799 O O . SER A 1 102 ? -2.186 12.531 -10.023 1 83.56 102 SER A O 1
ATOM 801 N N . GLU A 1 103 ? -2.242 14.234 -11.523 1 86.5 103 GLU A N 1
ATOM 802 C CA . GLU A 1 103 ? -0.843 14.57 -11.273 1 86.5 103 GLU A CA 1
ATOM 803 C C . GLU A 1 103 ? -0.719 15.859 -10.477 1 86.5 103 GLU A C 1
ATOM 805 O O . GLU A 1 103 ? 0.391 16.312 -10.18 1 86.5 103 GLU A O 1
ATOM 810 N N . ASN A 1 104 ? -1.868 16.359 -10.133 1 91.69 104 ASN A N 1
ATOM 811 C CA . ASN A 1 104 ? -1.849 17.688 -9.523 1 91.69 104 ASN A CA 1
ATOM 812 C C . ASN A 1 104 ? -1.854 17.609 -7.996 1 91.69 104 ASN A C 1
ATOM 814 O O . ASN A 1 104 ? -2.613 16.828 -7.414 1 91.69 104 ASN A O 1
ATOM 818 N N . LEU A 1 105 ? -0.995 18.297 -7.414 1 95.12 105 LEU A N 1
ATOM 819 C CA . LEU A 1 105 ? -0.995 18.578 -5.98 1 95.12 105 LEU A CA 1
ATOM 820 C C . LEU A 1 105 ? -1.212 20.062 -5.723 1 95.12 105 LEU A C 1
ATOM 822 O O . LEU A 1 105 ? -0.39 20.891 -6.117 1 95.12 105 LEU A O 1
ATOM 826 N N . VAL A 1 106 ? -2.307 20.375 -5.062 1 96.12 106 VAL A N 1
ATOM 827 C CA . VAL A 1 106 ? -2.701 21.781 -4.996 1 96.12 106 VAL A CA 1
ATOM 828 C C . VAL A 1 106 ? -2.699 22.25 -3.543 1 96.12 106 VAL A C 1
ATOM 830 O O . VAL A 1 106 ? -2.439 23.422 -3.264 1 96.12 106 VAL A O 1
ATOM 833 N N . SER A 1 107 ? -2.988 21.453 -2.607 1 97.38 107 SER A N 1
ATOM 834 C CA . SER A 1 107 ? -2.975 21.797 -1.189 1 97.38 107 SER A CA 1
ATOM 835 C C . SER A 1 107 ? -2.428 20.656 -0.345 1 97.38 107 SER A C 1
ATOM 837 O O . SER A 1 107 ? -2.373 19.516 -0.801 1 97.38 107 SER A O 1
ATOM 839 N N . LEU A 1 108 ? -1.919 20.953 0.8 1 97.56 108 LEU A N 1
ATOM 840 C CA . LEU A 1 108 ? -1.371 19.922 1.681 1 97.56 108 LEU A CA 1
ATOM 841 C C . LEU A 1 108 ? -1.434 20.375 3.139 1 97.56 108 LEU A C 1
ATOM 843 O O . LEU A 1 108 ? -1.484 21.578 3.424 1 97.56 108 LEU A O 1
ATOM 847 N N . ARG A 1 109 ? -1.423 19.406 3.994 1 97.5 109 ARG A N 1
ATOM 848 C CA . ARG A 1 109 ? -1.414 19.656 5.43 1 97.5 109 ARG A CA 1
ATOM 849 C C . ARG A 1 109 ? -0.774 18.5 6.191 1 97.5 109 ARG A C 1
ATOM 851 O O . ARG A 1 109 ? -0.769 17.359 5.711 1 97.5 109 ARG A O 1
ATOM 858 N N . PRO A 1 110 ? -0.232 18.828 7.352 1 95.94 110 PRO A N 1
ATOM 859 C CA . PRO A 1 110 ? 0.181 17.719 8.219 1 95.94 110 PRO A CA 1
ATOM 860 C C . PRO A 1 110 ? -0.984 16.828 8.625 1 95.94 110 PRO A C 1
ATOM 862 O O . PRO A 1 110 ? -2.123 17.297 8.727 1 95.94 110 PRO A O 1
ATOM 865 N N . VAL A 1 111 ? -0.73 15.539 8.781 1 94.88 111 VAL A N 1
ATOM 866 C CA . VAL A 1 111 ? -1.714 14.594 9.297 1 94.88 111 VAL A CA 1
ATOM 867 C C . VAL A 1 111 ? -1.636 14.547 10.82 1 94.88 111 VAL A C 1
ATOM 869 O O . VAL A 1 111 ? -0.549 14.414 11.391 1 94.88 111 VAL A O 1
ATOM 872 N N . ARG A 1 112 ? -2.699 14.727 11.477 1 89.62 112 ARG A N 1
ATOM 873 C CA . ARG A 1 112 ? -2.729 14.586 12.93 1 89.62 112 ARG A CA 1
ATOM 874 C C . ARG A 1 112 ? -2.592 13.117 13.336 1 89.62 112 ARG A C 1
ATOM 876 O O . ARG A 1 112 ? -3.508 12.32 13.125 1 89.62 112 ARG A O 1
ATOM 883 N N . VAL A 1 113 ? -1.47 12.789 13.906 1 88.19 113 VAL A N 1
ATOM 884 C CA . VAL A 1 113 ? -1.21 11.398 14.281 1 88.19 113 VAL A CA 1
ATOM 885 C C . VAL A 1 113 ? -1.58 11.18 15.742 1 88.19 113 VAL A C 1
ATOM 887 O O . VAL A 1 113 ? -1.187 11.961 16.609 1 88.19 113 VAL A O 1
ATOM 890 N N . ASP A 1 114 ? -2.391 10.258 15.992 1 84.5 114 ASP A N 1
ATOM 891 C CA . ASP A 1 114 ? -2.703 9.773 17.328 1 84.5 114 ASP A CA 1
ATOM 892 C C . ASP A 1 114 ? -1.797 8.609 17.719 1 84.5 114 ASP A C 1
ATOM 894 O O . ASP A 1 114 ? -1.86 7.535 17.109 1 84.5 114 ASP A O 1
ATOM 898 N N . GLY A 1 115 ? -0.978 8.75 18.703 1 79.44 115 GLY A N 1
ATOM 899 C CA . GLY A 1 115 ? 0.043 7.785 19.078 1 79.44 115 GLY A CA 1
ATOM 900 C C . GLY A 1 115 ? -0.501 6.621 19.891 1 79.44 115 GLY A C 1
ATOM 901 O O . GLY A 1 115 ? 0.25 5.727 20.281 1 79.44 115 GLY A O 1
ATOM 902 N N . SER A 1 116 ? -1.724 6.574 20.031 1 83.62 116 SER A N 1
ATOM 903 C CA . SER A 1 116 ? -2.348 5.488 20.781 1 83.62 116 SER A CA 1
ATOM 904 C C . SER A 1 116 ? -2.363 4.199 19.969 1 83.62 116 SER A C 1
ATOM 906 O O . SER A 1 116 ? -1.987 4.191 18.797 1 83.62 116 SER A O 1
ATOM 908 N N . GLU A 1 117 ? -2.746 3.154 20.734 1 88.62 117 GLU A N 1
ATOM 909 C CA . GLU A 1 117 ? -2.975 1.89 20.031 1 88.62 117 GLU A CA 1
ATOM 910 C C . GLU A 1 117 ? -4.062 2.029 18.984 1 88.62 117 GLU A C 1
ATOM 912 O O . GLU A 1 117 ? -5.102 2.643 19.234 1 88.62 117 GLU A O 1
ATOM 917 N N . HIS A 1 118 ? -3.773 1.504 17.844 1 92.94 118 HIS A N 1
ATOM 918 C CA . HIS A 1 118 ? -4.668 1.692 16.703 1 92.94 118 HIS A CA 1
ATOM 919 C C . HIS A 1 118 ? -5.91 0.82 16.828 1 92.94 118 HIS A C 1
ATOM 921 O O . HIS A 1 118 ? -5.809 -0.384 17.078 1 92.94 118 HIS A O 1
ATOM 927 N N . LYS A 1 119 ? -7.059 1.419 16.672 1 95.12 119 LYS A N 1
ATOM 928 C CA . LYS A 1 119 ? -8.336 0.721 16.672 1 95.12 119 LYS A CA 1
ATOM 929 C C . LYS A 1 119 ? -9.344 1.42 15.758 1 95.12 119 LYS A C 1
ATOM 931 O O . LYS A 1 119 ? -9.555 2.629 15.867 1 95.12 119 LYS A O 1
ATOM 936 N N . ILE A 1 120 ? -9.945 0.676 14.836 1 96.19 120 ILE A N 1
ATOM 937 C CA . ILE A 1 120 ? -10.898 1.257 13.898 1 96.19 120 ILE A CA 1
ATOM 938 C C . ILE A 1 120 ? -12.047 0.282 13.656 1 96.19 120 ILE A C 1
ATOM 940 O O . ILE A 1 120 ? -11.844 -0.934 13.633 1 96.19 120 ILE A O 1
ATOM 944 N N . SER A 1 121 ? -13.242 0.793 13.516 1 96.75 121 SER A N 1
ATOM 945 C CA . SER A 1 121 ? -14.422 0.007 13.172 1 96.75 121 SER A CA 1
ATOM 946 C C . SER A 1 121 ? -15 0.433 11.8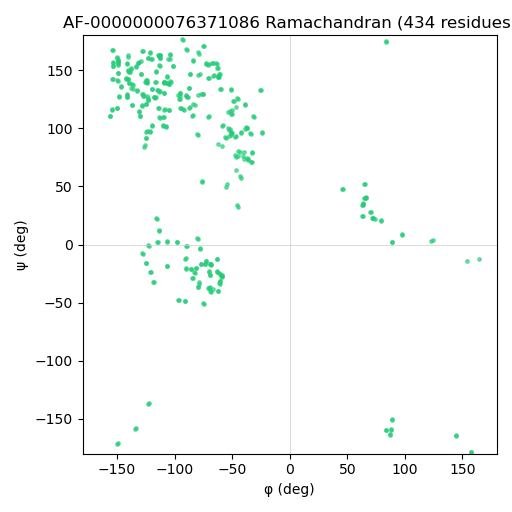28 1 96.75 121 SER A C 1
ATOM 948 O O . SER A 1 121 ? -15.258 1.617 11.602 1 96.75 121 SER A O 1
ATOM 950 N N . LEU A 1 122 ? -15.164 -0.519 10.969 1 97.06 122 LEU A N 1
ATOM 951 C CA . LEU A 1 122 ? -15.773 -0.306 9.656 1 97.06 122 LEU A CA 1
ATOM 952 C C . LEU A 1 122 ? -17.203 -0.841 9.617 1 97.06 122 LEU A C 1
ATOM 954 O O . LEU A 1 122 ? -17.484 -1.913 10.164 1 97.06 122 LEU A O 1
ATOM 958 N N . PHE A 1 123 ? -18.047 -0.074 9.008 1 96.56 123 PHE A N 1
ATOM 959 C CA . PHE A 1 123 ? -19.438 -0.49 8.922 1 96.56 123 PHE A CA 1
ATOM 960 C C . PHE A 1 123 ? -19.906 -0.534 7.473 1 96.56 123 PHE A C 1
ATOM 962 O O . PHE A 1 123 ? -19.578 0.35 6.68 1 96.56 123 PHE A O 1
ATOM 969 N N . GLU A 1 124 ? -20.703 -1.516 7.191 1 95.5 124 GLU A N 1
ATOM 970 C CA . GLU A 1 124 ? -21.188 -1.737 5.836 1 95.5 124 GLU A CA 1
ATOM 971 C C . GLU A 1 124 ? -22.156 -0.63 5.41 1 95.5 124 GLU A C 1
ATOM 973 O O . GLU A 1 124 ? -22.172 -0.228 4.246 1 95.5 124 GLU A O 1
ATOM 978 N N . ASN A 1 125 ? -22.938 -0.18 6.316 1 96.44 125 ASN A N 1
ATOM 979 C CA . ASN A 1 125 ? -23.953 0.821 6.008 1 96.44 125 ASN A CA 1
ATOM 980 C C . ASN A 1 125 ? -23.656 2.156 6.68 1 96.44 125 ASN A C 1
ATOM 982 O O . ASN A 1 125 ? -22.844 2.219 7.605 1 96.44 125 ASN A O 1
ATOM 986 N N . SER A 1 126 ? -24.297 3.23 6.199 1 97.5 126 SER A N 1
ATOM 987 C CA . SER A 1 126 ? -24.125 4.551 6.793 1 97.5 126 SER A CA 1
ATOM 988 C C . SER A 1 126 ? -24.703 4.602 8.203 1 97.5 126 SER A C 1
ATOM 990 O O . SER A 1 126 ? -25.516 3.75 8.578 1 97.5 126 SER A O 1
ATOM 992 N N . GLY A 1 127 ? -24.203 5.5 8.945 1 97.94 127 GLY A N 1
ATOM 993 C CA . GLY A 1 127 ? -24.719 5.684 10.297 1 97.94 127 GLY A CA 1
ATOM 994 C C . GLY A 1 127 ? -24.328 4.562 11.242 1 97.94 127 GLY A C 1
ATOM 995 O O . GLY A 1 127 ? -25.078 4.223 12.148 1 97.94 127 GLY A O 1
ATOM 996 N N . PHE A 1 128 ? -23.297 3.908 10.914 1 97.5 128 PHE A N 1
ATOM 997 C CA . PHE A 1 128 ? -22.719 2.869 11.75 1 97.5 128 PHE A CA 1
ATOM 998 C C . PHE A 1 128 ? -23.656 1.68 11.883 1 97.5 128 PHE A C 1
ATOM 1000 O O . PHE A 1 128 ? -23.828 1.134 12.977 1 97.5 128 PHE A O 1
ATOM 1007 N N . ASN A 1 129 ? -24.266 1.358 10.758 1 96.69 129 ASN A N 1
ATOM 1008 C CA . ASN A 1 129 ? -25.219 0.251 10.703 1 96.69 129 ASN A CA 1
ATOM 1009 C C . ASN A 1 129 ? -24.703 -0.89 9.836 1 96.69 129 ASN A C 1
ATOM 1011 O O . ASN A 1 129 ? -23.703 -0.727 9.109 1 96.69 129 ASN A O 1
ATOM 1015 N N . GLY A 1 130 ? -25.344 -2.131 10.039 1 94.19 130 GLY A N 1
ATOM 1016 C CA . GLY A 1 130 ? -24.969 -3.279 9.227 1 94.19 130 GLY A CA 1
ATOM 1017 C C . GLY A 1 130 ? -23.812 -4.066 9.797 1 94.19 130 GLY A C 1
ATOM 1018 O O . GLY A 1 130 ? -23.531 -3.984 11 1 94.19 130 GLY A O 1
ATOM 1019 N N . ARG A 1 131 ? -23.141 -4.887 8.859 1 93.31 131 ARG A N 1
ATOM 1020 C CA . ARG A 1 131 ? -22 -5.668 9.289 1 93.31 131 ARG A CA 1
ATOM 1021 C C . ARG A 1 131 ? -20.875 -4.762 9.797 1 93.31 131 ARG A C 1
ATOM 1023 O O . ARG A 1 131 ? -20.656 -3.672 9.266 1 93.31 131 ARG A O 1
ATOM 1030 N N . LYS A 1 132 ? -20.25 -5.238 10.742 1 93.31 132 LYS A N 1
ATOM 1031 C CA . LYS A 1 132 ? -19.172 -4.477 11.391 1 93.31 132 LYS A CA 1
ATOM 1032 C C . LYS A 1 132 ? -17.875 -5.258 11.398 1 93.31 132 LYS A C 1
ATOM 1034 O O . LYS A 1 132 ? -17.859 -6.469 11.633 1 93.31 132 LYS A O 1
ATOM 1039 N N . MET A 1 133 ? -16.766 -4.527 11.141 1 93 133 MET A N 1
ATOM 1040 C CA . MET A 1 133 ? -15.43 -5.094 11.273 1 93 133 MET A CA 1
ATOM 1041 C C . MET A 1 133 ? -14.555 -4.207 12.156 1 93 133 MET A C 1
ATOM 1043 O O . MET A 1 133 ? -14.484 -2.994 11.953 1 93 133 MET A O 1
ATOM 1047 N N . GLU A 1 134 ? -13.945 -4.84 13.109 1 93.5 134 GLU A N 1
ATOM 1048 C CA . GLU A 1 134 ? -13.023 -4.125 13.984 1 93.5 134 GLU A CA 1
ATOM 1049 C C . GLU A 1 134 ? -11.578 -4.531 13.719 1 93.5 134 GLU A C 1
ATOM 1051 O O . GLU A 1 134 ? -11.273 -5.723 13.609 1 93.5 134 GLU A O 1
ATOM 1056 N N . ILE A 1 135 ? -10.766 -3.586 13.562 1 92.62 135 ILE A N 1
ATOM 1057 C CA . ILE A 1 135 ? -9.344 -3.818 13.344 1 92.62 135 ILE A CA 1
ATOM 1058 C C . ILE A 1 135 ? -8.539 -3.193 14.484 1 92.62 135 ILE A C 1
ATOM 1060 O O . ILE A 1 135 ? -8.703 -2.01 14.789 1 92.62 135 ILE A O 1
ATOM 1064 N N . ILE A 1 136 ? -7.68 -4.012 15.086 1 92.12 136 ILE A N 1
ATOM 1065 C CA . ILE A 1 136 ? -6.883 -3.541 16.219 1 92.12 136 ILE A CA 1
ATOM 1066 C C . ILE A 1 136 ? -5.398 -3.764 15.93 1 92.12 136 ILE A C 1
ATOM 1068 O O . ILE A 1 136 ? -4.969 -4.898 15.703 1 92.12 136 ILE A O 1
ATOM 1072 N N . ASP A 1 137 ? -4.695 -2.686 15.945 1 89.31 137 ASP A N 1
ATOM 1073 C CA . ASP A 1 137 ? -3.24 -2.656 15.852 1 89.31 137 ASP A CA 1
ATOM 1074 C C . ASP A 1 137 ? -2.742 -3.588 14.75 1 89.31 137 ASP A C 1
ATOM 1076 O O . ASP A 1 137 ? -1.845 -4.402 14.977 1 89.31 137 ASP A O 1
ATOM 1080 N N . ASP A 1 138 ? -3.371 -3.477 13.555 1 89.31 138 ASP A N 1
ATOM 1081 C CA . ASP A 1 138 ? -2.982 -4.289 12.406 1 89.31 138 ASP A CA 1
ATOM 1082 C C . ASP A 1 138 ? -3.248 -3.555 11.094 1 89.31 138 ASP A C 1
ATOM 1084 O O . ASP A 1 138 ? -3.973 -2.557 11.07 1 89.31 138 ASP A O 1
ATOM 1088 N N . ASP A 1 139 ? -2.59 -4.016 10.062 1 92.5 139 ASP A N 1
ATOM 1089 C CA . ASP A 1 139 ? -2.832 -3.564 8.695 1 92.5 139 ASP A CA 1
ATOM 1090 C C . ASP A 1 139 ? -3.568 -4.629 7.883 1 92.5 139 ASP A C 1
ATOM 1092 O O . ASP A 1 139 ? -3.287 -5.82 8.016 1 92.5 139 ASP A O 1
ATOM 1096 N N . VAL A 1 140 ? -4.535 -4.207 7.07 1 92.38 140 VAL A N 1
ATOM 1097 C CA . VAL A 1 140 ? -5.398 -5.145 6.359 1 92.38 140 VAL A CA 1
ATOM 1098 C C . VAL A 1 140 ? -5.336 -4.867 4.859 1 92.38 140 VAL A C 1
ATOM 1100 O O . VAL A 1 140 ? -6.059 -4.008 4.352 1 92.38 140 VAL A O 1
ATOM 1103 N N . PRO A 1 141 ? -4.535 -5.609 4.16 1 93.81 141 PRO A N 1
ATOM 1104 C CA . PRO A 1 141 ? -4.398 -5.375 2.721 1 93.81 141 PRO A CA 1
ATOM 1105 C C . PRO A 1 141 ? -5.621 -5.832 1.93 1 93.81 141 PRO A C 1
ATOM 1107 O O . PRO A 1 141 ? -5.758 -5.504 0.748 1 93.81 141 PRO A O 1
ATOM 1110 N N . SER A 1 142 ? -6.473 -6.613 2.584 1 93.38 142 SER A N 1
ATOM 1111 C CA . SER A 1 142 ? -7.719 -7.039 1.956 1 93.38 142 SER A CA 1
ATOM 1112 C C . SER A 1 142 ? -8.82 -7.254 2.994 1 93.38 142 SER A C 1
ATOM 1114 O O . SER A 1 142 ? -8.734 -8.172 3.809 1 93.38 142 SER A O 1
ATOM 1116 N N . LEU A 1 143 ? -9.836 -6.5 2.877 1 92.44 143 LEU A N 1
ATOM 1117 C CA . LEU A 1 143 ? -10.969 -6.664 3.775 1 92.44 143 LEU A CA 1
ATOM 1118 C C . LEU A 1 143 ? -11.703 -7.973 3.496 1 92.44 143 LEU A C 1
ATOM 1120 O O . LEU A 1 143 ? -12.273 -8.578 4.406 1 92.44 143 LEU A O 1
ATOM 1124 N N . TRP A 1 144 ? -11.555 -8.391 2.223 1 89.25 144 TRP A N 1
ATOM 1125 C CA . TRP A 1 144 ? -12.188 -9.648 1.827 1 89.25 144 TRP A CA 1
ATOM 1126 C C . TRP A 1 144 ? -11.609 -10.82 2.619 1 89.25 144 TRP A C 1
ATOM 1128 O O . TRP A 1 144 ? -12.336 -11.75 2.975 1 89.25 144 TRP A O 1
ATOM 1138 N N . ALA A 1 145 ? -10.352 -10.719 2.775 1 83.38 145 ALA A N 1
ATOM 1139 C CA . ALA A 1 145 ? -9.656 -11.805 3.461 1 83.38 145 ALA A CA 1
ATOM 1140 C C . ALA A 1 145 ? -10.133 -11.938 4.902 1 83.38 145 ALA A C 1
ATOM 1142 O O . ALA A 1 145 ? -9.891 -12.961 5.551 1 83.38 145 ALA A O 1
ATOM 1143 N N . HIS A 1 146 ? -10.844 -10.961 5.32 1 78.44 146 HIS A N 1
ATOM 1144 C CA . HIS A 1 146 ? -11.336 -10.969 6.691 1 78.44 146 HIS A CA 1
ATOM 1145 C C . HIS A 1 146 ? -12.852 -11.086 6.73 1 78.44 146 HIS A C 1
ATOM 1147 O O . HIS A 1 146 ? -13.477 -10.789 7.754 1 78.44 146 HIS A O 1
ATOM 1153 N N . GLY A 1 147 ? -13.406 -11.398 5.613 1 78.19 147 GLY A N 1
ATOM 1154 C CA . GLY A 1 147 ? -14.828 -11.68 5.543 1 78.19 147 GLY A CA 1
ATOM 1155 C C . GLY A 1 147 ? -15.672 -10.445 5.293 1 78.19 147 GLY A C 1
ATOM 1156 O O . GLY A 1 147 ? -16.906 -10.5 5.391 1 78.19 147 GLY A O 1
ATOM 1157 N N . PHE A 1 148 ? -14.969 -9.477 5.168 1 85.12 148 PHE A N 1
ATOM 1158 C CA . PHE A 1 148 ? -15.68 -8.266 4.789 1 85.12 148 PHE A CA 1
ATOM 1159 C C . PHE A 1 148 ? -15.688 -8.094 3.275 1 85.12 148 PHE A C 1
ATOM 1161 O O . PHE A 1 148 ? -15.312 -9 2.539 1 85.12 148 PHE A O 1
ATOM 1168 N N . GLN A 1 149 ? -16.25 -7.242 2.662 1 83.69 149 GLN A N 1
ATOM 1169 C CA . GLN A 1 149 ? -16.297 -7.035 1.219 1 83.69 149 GLN A CA 1
ATOM 1170 C C . GLN A 1 149 ? -15.773 -5.648 0.848 1 83.69 149 GLN A C 1
ATOM 1172 O O . GLN A 1 149 ? -14.695 -5.246 1.281 1 83.69 149 GLN A O 1
ATOM 1177 N N . ASP A 1 150 ? -16.391 -5.102 0.071 1 87.81 150 ASP A N 1
ATOM 1178 C CA . ASP A 1 150 ? -15.812 -3.885 -0.487 1 87.81 150 ASP A CA 1
ATOM 1179 C C . ASP A 1 150 ? -16.641 -2.658 -0.123 1 87.81 150 ASP A C 1
ATOM 1181 O O . ASP A 1 150 ? -16.312 -1.537 -0.513 1 87.81 150 ASP A O 1
ATOM 1185 N N . ARG A 1 151 ? -17.656 -2.957 0.636 1 94.44 151 ARG A N 1
ATOM 1186 C CA . ARG A 1 151 ? -18.547 -1.832 0.921 1 94.44 151 ARG A CA 1
ATOM 1187 C C . ARG A 1 151 ? -18.344 -1.322 2.344 1 94.44 151 ARG A C 1
ATOM 1189 O O . ARG A 1 151 ? -18.609 -2.039 3.311 1 94.44 151 ARG A O 1
ATOM 1196 N N . VAL A 1 152 ? -17.906 -0.138 2.543 1 97.12 152 VAL A N 1
ATOM 1197 C CA . VAL A 1 152 ? -17.734 0.547 3.82 1 97.12 152 VAL A CA 1
ATOM 1198 C C . VAL A 1 152 ? -18.391 1.93 3.756 1 97.12 152 VAL A C 1
ATOM 1200 O O . VAL A 1 152 ? -17.859 2.838 3.109 1 97.12 152 VAL A O 1
ATOM 1203 N N . ALA A 1 153 ? -19.438 2.043 4.484 1 98 153 ALA A N 1
ATOM 1204 C CA . ALA A 1 153 ? -20.234 3.258 4.309 1 98 153 ALA A CA 1
ATOM 1205 C C . ALA A 1 153 ? -20.062 4.203 5.492 1 98 153 ALA A C 1
ATOM 1207 O O . ALA A 1 153 ? -20.422 5.379 5.418 1 98 153 ALA A O 1
ATOM 1208 N N . SER A 1 154 ? -19.594 3.748 6.602 1 98.5 154 SER A N 1
ATOM 1209 C CA . SER A 1 154 ? -19.266 4.57 7.762 1 98.5 154 SER A CA 1
ATOM 1210 C C . SER A 1 154 ? -18.125 3.973 8.562 1 98.5 154 SER A C 1
ATOM 1212 O O . SER A 1 154 ? -17.812 2.787 8.43 1 98.5 154 SER A O 1
ATOM 1214 N N . ILE A 1 155 ? -17.438 4.82 9.328 1 98.31 155 ILE A N 1
ATOM 1215 C CA . ILE A 1 155 ? -16.203 4.398 10 1 98.31 155 ILE A CA 1
ATOM 1216 C C . ILE A 1 155 ? -16.078 5.117 11.336 1 98.31 155 ILE A C 1
ATOM 1218 O O . ILE A 1 155 ? -16.359 6.316 11.438 1 98.31 155 ILE A O 1
ATOM 1222 N N . LYS A 1 156 ? -15.711 4.371 12.344 1 98.31 156 LYS A N 1
ATOM 1223 C CA . LYS A 1 156 ? -15.25 4.953 13.602 1 98.31 156 LYS A CA 1
ATOM 1224 C C . LYS A 1 156 ? -13.758 4.727 13.805 1 98.31 156 LYS A C 1
ATOM 1226 O O . LYS A 1 156 ? -13.32 3.6 14.055 1 98.31 156 LYS A O 1
ATOM 1231 N N . ALA A 1 157 ? -13.039 5.73 13.562 1 97.88 157 ALA A N 1
ATOM 1232 C CA . ALA A 1 157 ? -11.633 5.68 13.961 1 97.88 157 ALA A CA 1
ATOM 1233 C C . ALA A 1 157 ? -11.477 5.965 15.445 1 97.88 157 ALA A C 1
ATOM 1235 O O . ALA A 1 157 ? -11.32 7.117 15.852 1 97.88 157 ALA A O 1
ATOM 1236 N N . ILE A 1 158 ? -11.43 4.957 16.219 1 97 158 ILE A N 1
ATOM 1237 C CA . ILE A 1 158 ? -11.469 5.059 17.672 1 97 158 ILE A CA 1
ATOM 1238 C C . ILE A 1 158 ? -10.125 5.566 18.188 1 97 158 ILE A C 1
ATOM 1240 O O . ILE A 1 158 ? -10.07 6.473 19.031 1 97 158 ILE A O 1
ATOM 1244 N N . ASN A 1 159 ? -9.078 4.957 17.781 1 95.38 159 ASN A N 1
ATOM 1245 C CA . ASN A 1 159 ? -7.719 5.387 18.109 1 95.38 159 ASN A CA 1
ATOM 1246 C C . ASN A 1 159 ? -6.785 5.234 16.906 1 95.38 159 ASN A C 1
ATOM 1248 O O . ASN A 1 159 ? -6.98 4.352 16.078 1 95.38 159 ASN A O 1
ATOM 1252 N N . GLY A 1 160 ? -5.824 6.148 16.922 1 93.81 160 GLY A N 1
ATOM 1253 C CA . GLY A 1 160 ? -4.848 6.086 15.844 1 93.81 160 GLY A CA 1
ATOM 1254 C C . GLY A 1 160 ? -5.301 6.785 14.578 1 93.81 160 GLY A C 1
ATOM 1255 O O . GLY A 1 160 ? -6.414 7.312 14.523 1 93.81 160 GLY A O 1
ATOM 1256 N N . THR A 1 161 ? -4.449 6.836 13.672 1 95.94 161 THR A N 1
ATOM 1257 C CA . THR A 1 161 ? -4.715 7.387 12.344 1 95.94 161 THR A CA 1
ATOM 1258 C C . THR A 1 161 ? -4.57 6.309 11.273 1 95.94 161 THR A C 1
ATOM 1260 O O . THR A 1 161 ? -3.682 5.461 11.359 1 95.94 161 THR A O 1
ATOM 1263 N N . TRP A 1 162 ? -5.492 6.363 10.32 1 96.88 162 TRP A N 1
ATOM 1264 C CA . TRP A 1 162 ? -5.586 5.273 9.352 1 96.88 162 TRP A CA 1
ATOM 1265 C C . TRP A 1 162 ? -5.652 5.812 7.926 1 96.88 162 TRP A C 1
ATOM 1267 O O . TRP A 1 162 ? -6 6.977 7.715 1 96.88 162 TRP A O 1
ATOM 1277 N N . VAL A 1 163 ? -5.258 5.004 6.992 1 97.56 163 VAL A N 1
ATOM 1278 C CA . VAL A 1 163 ? -5.473 5.27 5.574 1 97.56 163 VAL A CA 1
ATOM 1279 C C . VAL A 1 163 ? -6.246 4.113 4.941 1 97.56 163 VAL A C 1
ATOM 1281 O O . VAL A 1 163 ? -5.852 2.953 5.066 1 97.56 163 VAL A O 1
ATOM 1284 N N . GLY A 1 164 ? -7.348 4.395 4.332 1 97.62 164 GLY A N 1
ATOM 1285 C CA . GLY A 1 164 ? -8.117 3.424 3.572 1 97.62 164 GLY A CA 1
ATOM 1286 C C . GLY A 1 164 ? -7.914 3.541 2.074 1 97.62 164 GLY A C 1
ATOM 1287 O O . GLY A 1 164 ? -7.605 4.621 1.566 1 97.62 164 GLY A O 1
ATOM 1288 N N . TYR A 1 165 ? -8.133 2.367 1.386 1 96.94 165 TYR A N 1
ATOM 1289 C CA . TYR A 1 165 ? -7.887 2.326 -0.051 1 96.94 165 TYR A CA 1
ATOM 1290 C C . TYR A 1 165 ? -9.047 1.662 -0.786 1 96.94 165 TYR A C 1
ATOM 1292 O O . TYR A 1 165 ? -9.672 0.743 -0.26 1 96.94 165 TYR A O 1
ATOM 1300 N N . GLN A 1 166 ? -9.172 2.043 -1.967 1 96.06 166 GLN A N 1
ATOM 1301 C CA . GLN A 1 166 ? -10.273 1.584 -2.805 1 96.06 166 GLN A CA 1
ATOM 1302 C C . GLN A 1 166 ? -10.133 0.103 -3.143 1 96.06 166 GLN A C 1
ATOM 1304 O O . GLN A 1 166 ? -11.117 -0.638 -3.146 1 96.06 166 GLN A O 1
ATOM 1309 N N . TYR A 1 167 ? -8.961 -0.349 -3.424 1 95.94 167 TYR A N 1
ATOM 1310 C CA . TYR A 1 167 ? -8.742 -1.718 -3.881 1 95.94 167 TYR A CA 1
ATOM 1311 C C . TYR A 1 167 ? -7.797 -2.461 -2.945 1 95.94 167 TYR A C 1
ATOM 1313 O O . TYR A 1 167 ? -7.133 -1.846 -2.109 1 95.94 167 TYR A O 1
ATOM 1321 N N . PRO A 1 168 ? -7.754 -3.82 -3.084 1 94.81 168 PRO A N 1
ATOM 1322 C CA . PRO A 1 168 ? -6.836 -4.578 -2.229 1 94.81 168 PRO A CA 1
ATOM 1323 C C . PRO A 1 168 ? -5.371 -4.219 -2.475 1 94.81 168 PRO A C 1
ATOM 1325 O O . PRO A 1 168 ? -5.02 -3.754 -3.562 1 94.81 168 PRO A O 1
ATOM 1328 N N . GLY A 1 169 ? -4.547 -4.367 -1.433 1 94.56 169 GLY A N 1
ATOM 1329 C CA . GLY A 1 169 ? -3.121 -4.129 -1.571 1 94.56 169 GLY A CA 1
ATOM 1330 C C . GLY A 1 169 ? -2.754 -2.658 -1.535 1 94.56 169 GLY A C 1
ATOM 1331 O O . GLY A 1 169 ? -1.762 -2.244 -2.137 1 94.56 169 GLY A O 1
ATOM 1332 N N . TYR A 1 170 ? -3.67 -1.913 -0.985 1 95.88 170 TYR A N 1
ATOM 1333 C CA . TYR A 1 170 ? -3.436 -0.49 -0.767 1 95.88 170 TYR A CA 1
ATOM 1334 C C . TYR A 1 170 ? -3.307 0.251 -2.092 1 95.88 170 TYR A C 1
ATOM 1336 O O . TYR A 1 170 ? -2.35 1.002 -2.301 1 95.88 170 TYR A O 1
ATOM 1344 N N . ARG A 1 171 ? -4.293 0.041 -2.934 1 95.12 171 ARG A N 1
ATOM 1345 C CA . ARG A 1 171 ? -4.293 0.605 -4.281 1 95.12 171 ARG A CA 1
ATOM 1346 C C . ARG A 1 171 ? -5.531 1.463 -4.516 1 95.12 171 ARG A C 1
ATOM 1348 O O . ARG A 1 171 ? -6.52 1.346 -3.791 1 95.12 171 ARG A O 1
ATOM 1355 N N . GLY A 1 172 ? -5.449 2.344 -5.531 1 94.56 172 GLY A N 1
ATOM 1356 C CA . GLY A 1 172 ? -6.566 3.215 -5.855 1 94.56 172 GLY A CA 1
ATOM 1357 C C . GLY A 1 172 ? -6.617 4.465 -5 1 94.56 172 GLY A C 1
ATOM 1358 O O . GLY A 1 172 ? -5.609 4.859 -4.406 1 94.56 172 GLY A O 1
ATOM 1359 N N . HIS A 1 173 ? -7.746 5.035 -4.949 1 95.25 173 HIS A N 1
ATOM 1360 C CA . HIS A 1 173 ? -7.914 6.242 -4.145 1 95.25 173 HIS A CA 1
ATOM 1361 C C . HIS A 1 173 ? -7.652 5.965 -2.67 1 95.25 173 HIS A C 1
ATOM 1363 O O . HIS A 1 173 ? -8.031 4.906 -2.158 1 95.25 173 HIS A O 1
ATOM 1369 N N . GLN A 1 174 ? -7.078 6.941 -2.07 1 95.62 174 GLN A N 1
ATOM 1370 C CA . GLN A 1 174 ? -6.777 6.82 -0.646 1 95.62 174 GLN A CA 1
ATOM 1371 C C . GLN A 1 174 ? -7.605 7.805 0.176 1 95.62 174 GLN A C 1
ATOM 1373 O O . GLN A 1 174 ? -7.996 8.859 -0.321 1 95.62 174 GLN A O 1
ATOM 1378 N N . TYR A 1 175 ? -7.828 7.461 1.438 1 97.25 175 TYR A N 1
ATOM 1379 C CA . TYR A 1 175 ? -8.594 8.289 2.361 1 97.25 175 TYR A CA 1
ATOM 1380 C C . TYR A 1 175 ? -7.98 8.258 3.758 1 97.25 175 TYR A C 1
ATOM 1382 O O . TYR A 1 175 ? -7.766 7.188 4.324 1 97.25 175 TYR A O 1
ATOM 1390 N N . ILE A 1 176 ? -7.734 9.438 4.246 1 97.19 176 ILE A N 1
ATOM 1391 C CA . ILE A 1 176 ? -7.164 9.539 5.586 1 97.19 176 ILE A CA 1
ATOM 1392 C C . ILE A 1 176 ? -8.281 9.547 6.625 1 97.19 176 ILE A C 1
ATOM 1394 O O . ILE A 1 176 ? -9.328 10.172 6.418 1 97.19 176 ILE A O 1
ATOM 1398 N N . PHE A 1 177 ? -8.109 8.75 7.711 1 97.69 177 PHE A N 1
ATOM 1399 C CA . PHE A 1 177 ? -9.023 8.719 8.852 1 97.69 177 PHE A CA 1
ATOM 1400 C C . PHE A 1 177 ? -8.289 9.07 10.141 1 97.69 177 PHE A C 1
ATOM 1402 O O . PHE A 1 177 ? -7.625 8.219 10.734 1 97.69 177 PHE A O 1
ATOM 1409 N N . GLU A 1 178 ? -8.398 10.312 10.508 1 96.25 178 GLU A N 1
ATOM 1410 C CA . GLU A 1 178 ? -7.957 10.719 11.836 1 96.25 178 GLU A CA 1
ATOM 1411 C C . GLU A 1 178 ? -8.992 10.359 12.898 1 96.25 178 GLU A C 1
ATOM 1413 O O . GLU A 1 178 ? -10.117 9.977 12.562 1 96.25 178 GLU A O 1
ATOM 1418 N N . LYS A 1 179 ? -8.547 10.391 14.156 1 96.31 179 LYS A N 1
ATOM 1419 C CA . LYS A 1 179 ? -9.461 10.023 15.227 1 96.31 179 LYS A CA 1
ATOM 1420 C C . LYS A 1 179 ? -10.797 10.742 15.086 1 96.31 179 LYS A C 1
ATOM 1422 O O . LYS A 1 179 ? -10.836 11.961 14.906 1 96.31 179 LYS A O 1
ATOM 1427 N N . GLY A 1 180 ? -11.914 9.945 15.023 1 97 180 GLY A N 1
ATOM 1428 C CA . GLY A 1 180 ? -13.234 10.531 14.852 1 97 180 GLY A CA 1
ATOM 1429 C C . GLY A 1 180 ? -14.25 9.562 14.273 1 97 180 GLY A C 1
ATOM 1430 O O . GLY A 1 180 ? -13.969 8.375 14.117 1 97 180 GLY A O 1
ATOM 1431 N N . GLU A 1 181 ? -15.422 10.133 14.109 1 98.19 181 GLU A N 1
ATOM 1432 C CA . GLU A 1 181 ? -16.516 9.352 13.555 1 98.19 181 GLU A CA 1
ATOM 1433 C C . GLU A 1 181 ? -16.922 9.859 12.18 1 98.19 181 GLU A C 1
ATOM 1435 O O . GLU A 1 181 ? -17.047 11.07 11.969 1 98.19 181 GLU A O 1
ATOM 1440 N N . TYR A 1 182 ? -17.047 8.961 11.297 1 98.38 182 TYR A N 1
ATOM 1441 C CA . TYR A 1 182 ? -17.469 9.242 9.93 1 98.38 182 TYR A CA 1
ATOM 1442 C C . TYR A 1 182 ? -18.75 8.508 9.586 1 98.38 182 TYR A C 1
ATOM 1444 O O . TYR A 1 182 ? -18.734 7.32 9.25 1 98.38 182 TYR A O 1
ATOM 1452 N N . LYS A 1 183 ? -19.797 9.18 9.594 1 98.38 183 LYS A N 1
ATOM 1453 C CA . LYS A 1 183 ? -21.125 8.562 9.547 1 98.38 183 LYS A CA 1
ATOM 1454 C C . LYS A 1 183 ? -21.5 8.188 8.109 1 98.38 183 LYS A C 1
ATOM 1456 O O . LYS A 1 183 ? -22.438 7.43 7.895 1 98.38 183 LYS A O 1
ATOM 1461 N N . HIS A 1 184 ? -20.859 8.805 7.223 1 98.38 184 HIS A N 1
ATOM 1462 C CA . HIS A 1 184 ? -21.141 8.617 5.809 1 98.38 184 HIS A CA 1
ATOM 1463 C C . HIS A 1 184 ? -19.891 8.797 4.957 1 98.38 184 HIS A C 1
ATOM 1465 O O . HIS A 1 184 ? -19.031 9.625 5.277 1 98.38 184 HIS A O 1
ATOM 1471 N N . TRP A 1 185 ? -19.75 8.094 3.84 1 96.88 185 TRP A N 1
ATOM 1472 C CA . TRP A 1 185 ? -18.531 8.102 3.031 1 96.88 185 TRP A CA 1
ATOM 1473 C C . TRP A 1 185 ? -18.266 9.492 2.469 1 96.88 185 TRP A C 1
ATOM 1475 O O . TRP A 1 185 ? -17.125 9.828 2.146 1 96.88 185 TRP A O 1
ATOM 1485 N N . ASN A 1 186 ? -19.266 10.328 2.338 1 96.06 186 ASN A N 1
ATOM 1486 C CA . ASN A 1 186 ? -19.062 11.711 1.908 1 96.06 186 ASN A CA 1
ATOM 1487 C C . ASN A 1 186 ? -18.172 12.477 2.879 1 96.06 186 ASN A C 1
ATOM 1489 O O . ASN A 1 186 ? -17.516 13.445 2.494 1 96.06 186 ASN A O 1
ATOM 1493 N N . GLU A 1 187 ? -18.172 12.023 4.082 1 95.69 187 GLU A N 1
ATOM 1494 C CA . GLU A 1 187 ? -17.438 12.742 5.125 1 95.69 187 GLU A CA 1
ATOM 1495 C C . GLU A 1 187 ? -15.93 12.562 4.969 1 95.69 187 GLU A C 1
ATOM 1497 O O . GLU A 1 187 ? -15.148 13.297 5.566 1 95.69 187 GLU A O 1
ATOM 1502 N N . TRP A 1 188 ? -15.586 11.547 4.176 1 94.19 188 TRP A N 1
ATOM 1503 C CA . TRP A 1 188 ? -14.156 11.461 3.867 1 94.19 188 TRP A CA 1
ATOM 1504 C C . TRP A 1 188 ? -13.914 11.656 2.375 1 94.19 188 TRP A C 1
ATOM 1506 O O . TRP A 1 188 ? -12.922 11.164 1.834 1 94.19 188 TRP A O 1
ATOM 1516 N N . SER A 1 189 ? -14.82 12.289 1.71 1 91.88 189 SER A N 1
ATOM 1517 C CA . SER A 1 189 ? -14.711 12.789 0.345 1 91.88 189 SER A CA 1
ATOM 1518 C C . SER A 1 189 ? -14.742 11.648 -0.669 1 91.88 189 SER A C 1
ATOM 1520 O O . SER A 1 189 ? -14.148 11.75 -1.743 1 91.88 189 SER A O 1
ATOM 1522 N N . ALA A 1 190 ? -15.258 10.578 -0.341 1 94.56 190 ALA A N 1
ATOM 1523 C CA . ALA A 1 190 ? -15.461 9.5 -1.304 1 94.56 190 ALA A CA 1
ATOM 1524 C C . ALA A 1 190 ? -16.781 9.664 -2.039 1 94.56 190 ALA A C 1
ATOM 1526 O O . ALA A 1 190 ? -17.75 10.188 -1.478 1 94.56 190 ALA A O 1
ATOM 1527 N N . SER A 1 191 ? -16.797 9.258 -3.258 1 93.81 191 SER A N 1
ATOM 1528 C CA . SER A 1 191 ? -18.016 9.328 -4.039 1 93.81 191 SER A CA 1
ATOM 1529 C C . SER A 1 191 ? -18.844 8.047 -3.9 1 93.81 191 SER A C 1
ATOM 1531 O O . SER A 1 191 ? -20.031 8.023 -4.234 1 93.81 191 SER A O 1
ATOM 1533 N N . GLN A 1 192 ? -18.266 7 -3.525 1 95.38 192 GLN A N 1
ATOM 1534 C CA . GLN A 1 192 ? -18.875 5.691 -3.303 1 95.38 192 GLN A CA 1
ATOM 1535 C C . GLN A 1 192 ? -18.312 5.027 -2.051 1 95.38 192 GLN A C 1
ATOM 1537 O O . GLN A 1 192 ? -17.172 5.301 -1.654 1 95.38 192 GLN A O 1
ATOM 1542 N N . PRO A 1 193 ? -19.141 4.234 -1.387 1 96.38 193 PRO A N 1
ATOM 1543 C CA . PRO A 1 193 ? -18.656 3.549 -0.182 1 96.38 193 PRO A CA 1
ATOM 1544 C C . PRO A 1 193 ? -17.766 2.354 -0.498 1 96.38 193 PRO A C 1
ATOM 1546 O O . PRO A 1 193 ? -18 1.256 0.02 1 96.38 193 PRO A O 1
ATOM 1549 N N . LEU A 1 194 ? -16.766 2.6 -1.254 1 95.69 194 LEU A N 1
ATOM 1550 C CA . LEU A 1 194 ? -15.898 1.524 -1.718 1 95.69 194 LEU A CA 1
ATOM 1551 C C . LEU A 1 194 ? -14.539 1.601 -1.042 1 95.69 194 LEU A C 1
ATOM 1553 O O . LEU A 1 194 ? -13.766 2.529 -1.292 1 95.69 194 LEU A O 1
ATOM 1557 N N . LEU A 1 195 ? -14.281 0.674 -0.188 1 96.69 195 LEU A N 1
ATOM 1558 C CA . LEU A 1 195 ? -13.016 0.502 0.508 1 96.69 195 LEU A CA 1
ATOM 1559 C C . LEU A 1 195 ? -12.664 -0.976 0.646 1 96.69 195 LEU A C 1
ATOM 1561 O O . LEU A 1 195 ? -13.484 -1.771 1.115 1 96.69 195 LEU A O 1
ATOM 1565 N N . GLN A 1 196 ? -11.422 -1.357 0.243 1 96.5 196 GLN A N 1
ATOM 1566 C CA . GLN A 1 196 ? -11.125 -2.787 0.262 1 96.5 196 GLN A CA 1
ATOM 1567 C C . GLN A 1 196 ? -9.844 -3.07 1.03 1 96.5 196 GLN A C 1
ATOM 1569 O O . GLN A 1 196 ? -9.484 -4.23 1.241 1 96.5 196 GLN A O 1
ATOM 1574 N N . SER A 1 197 ? -9.117 -2.092 1.415 1 96.44 197 SER A N 1
ATOM 1575 C CA . SER A 1 197 ? -7.938 -2.25 2.26 1 96.44 197 SER A CA 1
ATOM 1576 C C . SER A 1 197 ? -7.73 -1.032 3.154 1 96.44 197 SER A C 1
ATOM 1578 O O . SER A 1 197 ? -8.227 0.056 2.852 1 96.44 197 SER A O 1
ATOM 1580 N N . ILE A 1 198 ? -7.051 -1.263 4.277 1 96.81 198 ILE A N 1
ATOM 1581 C CA . ILE A 1 198 ? -6.836 -0.194 5.246 1 96.81 198 ILE A CA 1
ATOM 1582 C C . ILE A 1 198 ? -5.574 -0.479 6.059 1 96.81 198 ILE A C 1
ATOM 1584 O O . ILE A 1 198 ? -5.285 -1.634 6.379 1 96.81 198 ILE A O 1
ATOM 1588 N N . ARG A 1 199 ? -4.859 0.605 6.344 1 96.06 199 ARG A N 1
ATOM 1589 C CA . ARG A 1 199 ? -3.621 0.426 7.098 1 96.06 199 ARG A CA 1
ATOM 1590 C C . ARG A 1 199 ? -3.436 1.544 8.117 1 96.06 199 ARG A C 1
ATOM 1592 O O . ARG A 1 199 ? -4.023 2.619 7.984 1 96.06 199 ARG A O 1
ATOM 1599 N N . ARG A 1 200 ? -2.576 1.279 9.023 1 94.62 200 ARG A N 1
ATOM 1600 C CA . ARG A 1 200 ? -2.229 2.246 10.062 1 94.62 200 ARG A CA 1
ATOM 1601 C C . ARG A 1 200 ? -1.24 3.281 9.539 1 94.62 200 ARG A C 1
ATOM 1603 O O . ARG A 1 200 ? -0.429 2.982 8.656 1 94.62 200 ARG A O 1
ATOM 1610 N N . VAL A 1 201 ? -1.389 4.445 10.039 1 91.81 201 VAL A N 1
ATOM 1611 C CA . VAL A 1 201 ? -0.337 5.449 9.891 1 91.81 201 VAL A CA 1
ATOM 1612 C C . VAL A 1 201 ? 0.574 5.43 11.109 1 91.81 201 VAL A C 1
ATOM 1614 O O . VAL A 1 201 ? 0.119 5.656 12.234 1 91.81 201 VAL A O 1
ATOM 1617 N N . ARG A 1 202 ? 1.789 5.109 10.844 1 83.38 202 ARG A N 1
ATOM 1618 C CA . ARG A 1 202 ? 2.746 5.035 11.938 1 83.38 202 ARG A CA 1
ATOM 1619 C C . ARG A 1 202 ? 4.004 5.844 11.625 1 83.38 202 ARG A C 1
ATOM 1621 O O . ARG A 1 202 ? 4.391 5.973 10.461 1 83.38 202 ARG A O 1
ATOM 1628 N N . ASP A 1 203 ? 4.496 6.352 12.641 1 76 203 ASP A N 1
ATOM 1629 C CA . ASP A 1 203 ? 5.746 7.105 12.57 1 76 203 ASP A CA 1
ATOM 1630 C C . ASP A 1 203 ? 6.531 6.98 13.875 1 76 203 ASP A C 1
ATOM 1632 O O . ASP A 1 203 ? 5.949 6.98 14.961 1 76 203 ASP A O 1
ATOM 1636 N N . MET A 1 204 ? 7.844 6.871 13.609 1 72.06 204 MET A N 1
ATOM 1637 C CA . MET A 1 204 ? 8.703 6.648 14.773 1 72.06 204 MET A CA 1
ATOM 1638 C C . MET A 1 204 ? 8.555 7.789 15.773 1 72.06 204 MET A C 1
ATOM 1640 O O . MET A 1 204 ? 8.773 7.598 16.969 1 72.06 204 MET A O 1
ATOM 1644 N N . GLN A 1 205 ? 8.227 8.922 15.32 1 73.19 205 GLN A N 1
ATOM 1645 C CA . GLN A 1 205 ? 8.008 10.039 16.234 1 73.19 205 GLN A CA 1
ATOM 1646 C C . GLN A 1 205 ? 6.906 9.727 17.234 1 73.19 205 GLN A C 1
ATOM 1648 O O . GLN A 1 205 ? 6.945 10.188 18.375 1 73.19 205 GLN A O 1
ATOM 1653 N N . TRP A 1 206 ? 6.012 8.828 16.797 1 73.56 206 TRP A N 1
ATOM 1654 C CA . TRP A 1 206 ? 4.836 8.625 17.641 1 73.56 206 TRP A CA 1
ATOM 1655 C C . TRP A 1 206 ? 4.727 7.168 18.078 1 73.56 206 TRP A C 1
ATOM 1657 O O . TRP A 1 206 ? 3.994 6.848 19.016 1 73.56 206 TRP A O 1
ATOM 1667 N N . HIS A 1 207 ? 5.289 6.34 17.375 1 72.12 207 HIS A N 1
ATOM 1668 C CA . HIS A 1 207 ? 5.195 4.906 17.625 1 72.12 207 HIS A CA 1
ATOM 1669 C C . HIS A 1 207 ? 6.578 4.273 17.734 1 72.12 207 HIS A C 1
ATOM 1671 O O . HIS A 1 207 ? 7.184 3.906 16.734 1 72.12 207 HIS A O 1
ATOM 1677 N N . LYS A 1 208 ? 7.09 4.324 18.844 1 59.84 208 LYS A N 1
ATOM 1678 C CA . LYS A 1 208 ? 8.453 3.85 19.062 1 59.84 208 LYS A CA 1
ATOM 1679 C C . LYS A 1 208 ? 8.531 2.332 18.938 1 59.84 208 LYS A C 1
ATOM 1681 O O . LYS A 1 208 ? 9.594 1.787 18.625 1 59.84 208 LYS A O 1
ATOM 1686 N N . ARG A 1 209 ? 7.379 1.724 19.016 1 50.84 209 ARG A N 1
ATOM 1687 C CA . ARG A 1 209 ? 7.402 0.265 19.047 1 50.84 209 ARG A CA 1
ATOM 1688 C C . ARG A 1 209 ? 7.512 -0.313 17.641 1 50.84 209 ARG A C 1
ATOM 1690 O O . ARG A 1 209 ? 6.848 0.158 16.719 1 50.84 209 ARG A O 1
ATOM 1697 N N . GLY A 1 210 ? 8.711 -1.134 17.469 1 52.47 210 GLY A N 1
ATOM 1698 C CA . GLY A 1 210 ? 9.133 -1.848 16.266 1 52.47 210 GLY A CA 1
ATOM 1699 C C . GLY A 1 210 ? 10.516 -1.451 15.789 1 52.47 210 GLY A C 1
ATOM 1700 O O . GLY A 1 210 ? 10.852 -1.64 14.625 1 52.47 210 GLY A O 1
ATOM 1701 N N . CYS A 1 211 ? 11.047 -0.584 16.641 1 46.56 211 CYS A N 1
ATOM 1702 C CA . CYS A 1 211 ? 12.336 -0.007 16.281 1 46.56 211 CYS A CA 1
ATOM 1703 C C . CYS A 1 211 ? 13.328 -1.094 15.891 1 46.56 211 CYS A C 1
ATOM 1705 O O . CYS A 1 211 ? 13.516 -2.068 16.625 1 46.56 211 CYS A O 1
ATOM 1707 N N . TYR A 1 212 ? 13.32 -1.201 14.656 1 50.28 212 TYR A N 1
ATOM 1708 C CA . TYR A 1 212 ? 14.281 -2.02 13.922 1 50.28 212 TYR A CA 1
ATOM 1709 C C . TYR A 1 212 ? 15.711 -1.667 14.32 1 50.28 212 TYR A C 1
ATOM 1711 O O . TYR A 1 212 ? 16.016 -0.51 14.625 1 50.28 212 TYR A O 1
ATOM 1719 N N . GLN A 1 213 ? 16.219 -2.445 15.156 1 47.56 213 GLN A N 1
ATOM 1720 C CA . GLN A 1 213 ? 17.625 -2.23 15.516 1 47.56 213 GLN A CA 1
ATOM 1721 C C . GLN A 1 213 ? 18.469 -1.939 14.273 1 47.56 213 GLN A C 1
ATOM 1723 O O . GLN A 1 213 ? 18.516 -2.746 13.344 1 47.56 213 GLN A O 1
ATOM 1728 N N . VAL A 1 214 ? 18.469 -0.837 13.781 1 48.16 214 VAL A N 1
ATOM 1729 C CA . VAL A 1 214 ? 19.562 -0.523 12.883 1 48.16 214 VAL A CA 1
ATOM 1730 C C . VAL A 1 214 ? 20.891 -0.682 13.609 1 48.16 214 VAL A C 1
ATOM 1732 O O . VAL A 1 214 ? 21.109 -0.079 14.664 1 48.16 214 VAL A O 1
ATOM 1735 N N . PRO A 1 215 ? 21.547 -1.77 13.336 1 44.94 215 PRO A N 1
ATOM 1736 C CA . PRO A 1 215 ? 22.828 -1.79 14.062 1 44.94 215 PRO A CA 1
ATOM 1737 C C . PRO A 1 215 ? 23.578 -0.461 13.977 1 44.94 215 PRO A C 1
ATOM 1739 O O . PRO A 1 215 ? 23.5 0.226 12.953 1 44.94 215 PRO A O 1
ATOM 1742 N N . ALA A 1 216 ? 23.938 0.068 15.219 1 40.31 216 ALA A N 1
ATOM 1743 C CA . ALA A 1 216 ? 24.812 1.232 15.32 1 40.31 216 ALA A CA 1
ATOM 1744 C C . ALA A 1 216 ? 25.922 1.176 14.273 1 40.31 216 ALA A C 1
ATOM 1746 O O . ALA A 1 216 ? 26.469 0.104 13.992 1 40.31 216 ALA A O 1
ATOM 1747 N N . ALA A 1 217 ? 26.016 2.162 13.391 1 35.25 217 ALA A N 1
ATOM 1748 C CA . ALA A 1 217 ? 27.234 2.299 12.594 1 35.25 217 ALA A CA 1
ATOM 1749 C C . ALA A 1 217 ? 28.453 1.898 13.406 1 35.25 217 ALA A C 1
ATOM 1751 O O . ALA A 1 217 ? 28.641 2.346 14.539 1 35.25 217 ALA A O 1
ATOM 1752 N N . SER A 1 218 ? 28.891 0.621 13.25 1 28.81 218 SER A N 1
ATOM 1753 C CA . SER A 1 218 ? 30.172 0.438 13.914 1 28.81 218 SER A CA 1
ATOM 1754 C C . SER A 1 218 ? 31.062 1.675 13.766 1 28.81 218 SER A C 1
ATOM 1756 O O . SER A 1 218 ? 31.328 2.123 12.648 1 28.81 218 SER A O 1
ATOM 1758 N N . SER A 1 219 ? 31.141 2.514 14.789 1 27.27 219 SER A N 1
ATOM 1759 C CA . SER A 1 219 ? 32.312 3.357 14.883 1 27.27 219 SER A CA 1
ATOM 1760 C C . SER A 1 219 ? 33.594 2.547 14.672 1 27.27 219 SER A C 1
ATOM 1762 O O . SER A 1 219 ? 33.688 1.406 15.125 1 27.27 219 SER A O 1
ATOM 1764 N N . MET B 1 1 ? 46.906 -24.828 -41.531 1 22.7 1 MET B N 1
ATOM 1765 C CA . MET B 1 1 ? 45.969 -25.594 -40.719 1 22.7 1 MET B CA 1
ATOM 1766 C C . MET B 1 1 ? 45.25 -24.672 -39.719 1 22.7 1 MET B C 1
ATOM 1768 O O . MET B 1 1 ? 45.875 -24.109 -38.812 1 22.7 1 MET B O 1
ATOM 1772 N N . ALA B 1 2 ? 44.188 -23.922 -40.188 1 32.16 2 ALA B N 1
ATOM 1773 C CA . ALA B 1 2 ? 43.312 -22.844 -39.75 1 32.16 2 ALA B CA 1
ATOM 1774 C C . ALA B 1 2 ? 42.562 -23.25 -38.469 1 32.16 2 ALA B C 1
ATOM 1776 O O . ALA B 1 2 ? 41.844 -24.266 -38.469 1 32.16 2 ALA B O 1
ATOM 1777 N N . GLU B 1 3 ? 43.094 -23.109 -37.219 1 27.05 3 GLU B N 1
ATOM 1778 C CA . GLU B 1 3 ? 42.656 -23.5 -35.875 1 27.05 3 GLU B CA 1
ATOM 1779 C C . GLU B 1 3 ? 41.219 -23.016 -35.625 1 27.05 3 GLU B C 1
ATOM 1781 O O . GLU B 1 3 ? 40.906 -21.828 -35.812 1 27.05 3 GLU B O 1
ATOM 1786 N N . GLN B 1 4 ? 40.188 -23.844 -35.812 1 28.22 4 GLN B N 1
ATOM 1787 C CA . GLN B 1 4 ? 38.75 -23.656 -35.656 1 28.22 4 GLN B CA 1
ATOM 1788 C C . GLN B 1 4 ? 38.406 -23.109 -34.281 1 28.22 4 GLN B C 1
ATOM 1790 O O . GLN B 1 4 ? 38.812 -23.656 -33.25 1 28.22 4 GLN B O 1
ATOM 1795 N N . GLN B 1 5 ? 38.281 -21.75 -34.125 1 30.27 5 GLN B N 1
ATOM 1796 C CA . GLN B 1 5 ? 37.906 -20.969 -32.969 1 30.27 5 GLN B CA 1
ATOM 1797 C C . GLN B 1 5 ? 36.594 -21.484 -32.344 1 30.27 5 GLN B C 1
ATOM 1799 O O . GLN B 1 5 ? 35.562 -21.547 -33.031 1 30.27 5 GLN B O 1
ATOM 1804 N N . ALA B 1 6 ? 36.688 -22.375 -31.328 1 36.84 6 ALA B N 1
ATOM 1805 C CA . ALA B 1 6 ? 35.625 -23.031 -30.578 1 36.84 6 ALA B CA 1
ATOM 1806 C C . ALA B 1 6 ? 34.562 -22.016 -30.141 1 36.84 6 ALA B C 1
ATOM 1808 O O . ALA B 1 6 ? 34.906 -20.906 -29.75 1 36.84 6 ALA B O 1
ATOM 1809 N N . ALA B 1 7 ? 33.344 -22.172 -30.594 1 34.97 7 ALA B N 1
ATOM 1810 C CA . ALA B 1 7 ? 32.094 -21.438 -30.391 1 34.97 7 ALA B CA 1
ATOM 1811 C C . ALA B 1 7 ? 31.766 -21.297 -28.906 1 34.97 7 ALA B C 1
ATOM 1813 O O . ALA B 1 7 ? 31.906 -22.25 -28.141 1 34.97 7 ALA B O 1
ATOM 1814 N N . PRO B 1 8 ? 31.766 -20.078 -28.312 1 31.56 8 PRO B N 1
ATOM 1815 C CA . PRO B 1 8 ? 31.5 -19.844 -26.891 1 31.56 8 PRO B CA 1
ATOM 1816 C C . PRO B 1 8 ? 30.234 -20.516 -26.391 1 31.56 8 PRO B C 1
ATOM 1818 O O . PRO B 1 8 ? 29.266 -20.672 -27.156 1 31.56 8 PRO B O 1
ATOM 1821 N N . GLU B 1 9 ? 30.266 -21.578 -25.484 1 29.36 9 GLU B N 1
ATOM 1822 C CA . GLU B 1 9 ? 29.234 -22.297 -24.766 1 29.36 9 GLU B CA 1
ATOM 1823 C C . GLU B 1 9 ? 28.172 -21.344 -24.219 1 29.36 9 GLU B C 1
ATOM 1825 O O . GLU B 1 9 ? 28.5 -20.375 -23.531 1 29.36 9 GLU B O 1
ATOM 1830 N N . GLN B 1 10 ? 27.047 -21.125 -24.891 1 28.59 10 GLN B N 1
ATOM 1831 C CA . GLN B 1 10 ? 25.812 -20.453 -24.484 1 28.59 10 GLN B CA 1
ATOM 1832 C C . GLN B 1 10 ? 25.375 -20.906 -23.094 1 28.59 10 GLN B C 1
ATOM 1834 O O . GLN B 1 10 ? 25.141 -22.094 -22.875 1 28.59 10 GLN B O 1
ATOM 1839 N N . MET B 1 11 ? 25.969 -20.484 -21.969 1 28.03 11 MET B N 1
ATOM 1840 C CA . MET B 1 11 ? 25.469 -20.75 -20.625 1 28.03 11 MET B CA 1
ATOM 1841 C C . MET B 1 11 ? 23.938 -20.609 -20.578 1 28.03 11 MET B C 1
ATOM 1843 O O . MET B 1 11 ? 23.422 -19.516 -20.797 1 28.03 11 MET B O 1
ATOM 1847 N N . ASP B 1 12 ? 23.172 -21.562 -21.078 1 28.41 12 ASP B N 1
ATOM 1848 C CA . ASP B 1 12 ? 21.734 -21.734 -20.938 1 28.41 12 ASP B CA 1
ATOM 1849 C C . ASP B 1 12 ? 21.281 -21.453 -19.5 1 28.41 12 ASP B C 1
ATOM 1851 O O . ASP B 1 12 ? 21.609 -22.219 -18.578 1 28.41 12 ASP B O 1
ATOM 1855 N N . ALA B 1 13 ? 21.5 -20.359 -18.938 1 31.3 13 ALA B N 1
ATOM 1856 C CA . ALA B 1 13 ? 20.984 -20 -17.609 1 31.3 13 ALA B CA 1
ATOM 1857 C C . ALA B 1 13 ? 19.516 -20.375 -17.484 1 31.3 13 ALA B C 1
ATOM 1859 O O . ALA B 1 13 ? 18.641 -19.562 -17.766 1 31.3 13 ALA B O 1
ATOM 1860 N N . GLY B 1 14 ? 19.094 -21.438 -18.141 1 29.42 14 GLY B N 1
ATOM 1861 C CA . GLY B 1 14 ? 17.719 -21.828 -17.828 1 29.42 14 GLY B CA 1
ATOM 1862 C C . GLY B 1 14 ? 17.469 -22.031 -16.344 1 29.42 14 GLY B C 1
ATOM 1863 O O . GLY B 1 14 ? 17.875 -23.047 -15.789 1 29.42 14 GLY B O 1
ATOM 1864 N N . LYS B 1 15 ? 17.766 -21.188 -15.516 1 31.98 15 LYS B N 1
ATOM 1865 C CA . LYS B 1 15 ? 17.266 -21.469 -14.172 1 31.98 15 LYS B CA 1
ATOM 1866 C C . LYS B 1 15 ? 15.875 -22.094 -14.227 1 31.98 15 LYS B C 1
ATOM 1868 O O . LYS B 1 15 ? 14.953 -21.516 -14.812 1 31.98 15 LYS B O 1
ATOM 1873 N N . ALA B 1 16 ? 15.766 -23.391 -14.086 1 30.55 16 ALA B N 1
ATOM 1874 C CA . ALA B 1 16 ? 14.578 -24.172 -13.734 1 30.55 16 ALA B CA 1
ATOM 1875 C C . ALA B 1 16 ? 13.672 -23.391 -12.789 1 30.55 16 ALA B C 1
ATOM 1877 O O . ALA B 1 16 ? 14.07 -23.062 -11.672 1 30.55 16 ALA B O 1
ATOM 1878 N N . LEU B 1 17 ? 12.883 -22.484 -13.219 1 33.25 17 LEU B N 1
ATOM 1879 C CA . LEU B 1 17 ? 11.773 -21.938 -12.438 1 33.25 17 LEU B CA 1
ATOM 1880 C C . LEU B 1 17 ? 11.109 -23.016 -11.602 1 33.25 17 LEU B C 1
ATOM 1882 O O . LEU B 1 17 ? 10.547 -23.969 -12.141 1 33.25 17 LEU B O 1
ATOM 1886 N N . ALA B 1 18 ? 11.68 -23.5 -10.5 1 32.12 18 ALA B N 1
ATOM 1887 C CA . ALA B 1 18 ? 11.039 -24.359 -9.508 1 32.12 18 ALA B CA 1
ATOM 1888 C C . ALA B 1 18 ? 9.523 -24.188 -9.531 1 32.12 18 ALA B C 1
ATOM 1890 O O . ALA B 1 18 ? 9.016 -23.062 -9.531 1 32.12 18 ALA B O 1
ATOM 1891 N N . THR B 1 19 ? 8.859 -25.047 -10.242 1 35.88 19 THR B N 1
ATOM 1892 C CA . THR B 1 19 ? 7.422 -25.203 -10.023 1 35.88 19 THR B CA 1
ATOM 1893 C C . THR B 1 19 ? 7.082 -25.047 -8.547 1 35.88 19 THR B C 1
ATOM 1895 O O . THR B 1 19 ? 7.555 -25.812 -7.707 1 35.88 19 THR B O 1
ATOM 1898 N N . ALA B 1 20 ? 7.109 -23.906 -8.031 1 39.81 20 ALA B N 1
ATOM 1899 C CA . ALA B 1 20 ? 6.582 -23.641 -6.695 1 39.81 20 ALA B CA 1
ATOM 1900 C C . ALA B 1 20 ? 5.379 -24.547 -6.395 1 39.81 20 ALA B C 1
ATOM 1902 O O . ALA B 1 20 ? 4.297 -24.344 -6.949 1 39.81 20 ALA B O 1
ATOM 1903 N N . THR B 1 21 ? 5.648 -25.844 -6.207 1 39.75 21 THR B N 1
ATOM 1904 C CA . THR B 1 21 ? 4.598 -26.719 -5.707 1 39.75 21 THR B CA 1
ATOM 1905 C C . THR B 1 21 ? 3.895 -26.094 -4.504 1 39.75 21 THR B C 1
ATOM 1907 O O . THR B 1 21 ? 4.547 -25.703 -3.533 1 39.75 21 THR B O 1
ATOM 1910 N N . ALA B 1 22 ? 2.809 -25.359 -4.68 1 44.28 22 ALA B N 1
ATOM 1911 C CA . ALA B 1 22 ? 1.909 -25 -3.59 1 44.28 22 ALA B CA 1
ATOM 1912 C C . ALA B 1 22 ? 1.87 -26.078 -2.518 1 44.28 22 ALA B C 1
ATOM 1914 O O . ALA B 1 22 ? 1.994 -27.266 -2.824 1 44.28 22 ALA B O 1
ATOM 1915 N N . LYS B 1 23 ? 2.381 -25.891 -1.361 1 46.97 23 LYS B N 1
ATOM 1916 C CA . LYS B 1 23 ? 2.168 -26.906 -0.339 1 46.97 23 LYS B CA 1
ATOM 1917 C C . LYS B 1 23 ? 0.891 -27.703 -0.608 1 46.97 23 LYS B C 1
ATOM 1919 O O . LYS B 1 23 ? -0.135 -27.125 -0.979 1 46.97 23 LYS B O 1
ATOM 1924 N N . ALA B 1 24 ? 1.025 -28.906 -0.509 1 47.97 24 ALA B N 1
ATOM 1925 C CA . ALA B 1 24 ? -0.007 -29.938 -0.513 1 47.97 24 ALA B CA 1
ATOM 1926 C C . ALA B 1 24 ? -1.163 -29.562 0.409 1 47.97 24 ALA B C 1
ATOM 1928 O O . ALA B 1 24 ? -0.99 -29.469 1.626 1 47.97 24 ALA B O 1
ATOM 1929 N N . GLY B 1 25 ? -2.113 -28.516 -0.057 1 61.69 25 GLY B N 1
ATOM 1930 C CA . GLY B 1 25 ? -3.363 -28.281 0.648 1 61.69 25 GLY B CA 1
ATOM 1931 C C . GLY B 1 25 ? -3.887 -26.875 0.482 1 61.69 25 GLY B C 1
ATOM 1932 O O . GLY B 1 25 ? -4.992 -26.547 0.927 1 61.69 25 GLY B O 1
ATOM 1933 N N . ALA B 1 26 ? -3.025 -25.953 -0.021 1 74.75 26 ALA B N 1
ATOM 1934 C CA . ALA B 1 26 ? -3.609 -24.609 -0.118 1 74.75 26 ALA B CA 1
ATOM 1935 C C . ALA B 1 26 ? -4.547 -24.516 -1.317 1 74.75 26 ALA B C 1
ATOM 1937 O O . ALA B 1 26 ? -4.289 -25.109 -2.367 1 74.75 26 ALA B O 1
ATOM 1938 N N . ASN B 1 27 ? -5.707 -24.031 -1.041 1 87.81 27 ASN B N 1
ATOM 1939 C CA . ASN B 1 27 ? -6.719 -23.781 -2.062 1 87.81 27 ASN B CA 1
ATOM 1940 C C . ASN B 1 27 ? -6.535 -22.422 -2.721 1 87.81 27 ASN B C 1
ATOM 1942 O O . ASN B 1 27 ? -6.531 -21.391 -2.039 1 87.81 27 ASN B O 1
ATOM 1946 N N . TYR B 1 28 ? -6.129 -22.422 -4.023 1 94.62 28 TYR B N 1
ATOM 1947 C CA . TYR B 1 28 ? -6.008 -21.188 -4.793 1 94.62 28 TYR B CA 1
ATOM 1948 C C . TYR B 1 28 ? -7.098 -21.109 -5.855 1 94.62 28 TYR B C 1
ATOM 1950 O O . TYR B 1 28 ? -7.453 -22.109 -6.477 1 94.62 28 TYR B O 1
ATOM 1958 N N . LYS B 1 29 ? -7.648 -19.906 -6.039 1 96.88 29 LYS B N 1
ATOM 1959 C CA . LYS B 1 29 ? -8.68 -19.703 -7.047 1 96.88 29 LYS B CA 1
ATOM 1960 C C . LYS B 1 29 ? -8.711 -18.25 -7.508 1 96.88 29 LYS B C 1
ATOM 1962 O O . LYS B 1 29 ? -8.938 -17.344 -6.707 1 96.88 29 LYS B O 1
ATOM 1967 N N . LEU B 1 30 ? -8.422 -18.031 -8.719 1 97.31 30 LEU B N 1
ATOM 1968 C CA . LEU B 1 30 ? -8.414 -16.719 -9.359 1 97.31 30 LEU B CA 1
ATOM 1969 C C . LEU B 1 30 ? -9.156 -16.75 -10.688 1 97.31 30 LEU B C 1
ATOM 1971 O O . LEU B 1 30 ? -8.992 -17.703 -11.469 1 97.31 30 LEU B O 1
ATOM 1975 N N . THR B 1 31 ? -10.031 -15.789 -10.906 1 98.19 31 THR B N 1
ATOM 1976 C CA . THR B 1 31 ? -10.781 -15.711 -12.156 1 98.19 31 THR B CA 1
ATOM 1977 C C . THR B 1 31 ? -10.398 -14.453 -12.93 1 98.19 31 THR B C 1
ATOM 1979 O O . THR B 1 31 ? -10.383 -13.352 -12.375 1 98.19 31 THR B O 1
ATOM 1982 N N . ILE B 1 32 ? -10.141 -14.625 -14.203 1 97.38 32 ILE B N 1
ATOM 1983 C CA . ILE B 1 32 ? -9.836 -13.508 -15.094 1 97.38 32 ILE B CA 1
ATOM 1984 C C . ILE B 1 32 ? -11 -13.289 -16.047 1 97.38 32 ILE B C 1
ATOM 1986 O O . ILE B 1 32 ? -11.594 -14.242 -16.547 1 97.38 32 ILE B O 1
ATOM 1990 N N . TYR B 1 33 ? -11.266 -12.047 -16.25 1 97.12 33 TYR B N 1
ATOM 1991 C CA . TYR B 1 33 ? -12.297 -11.664 -17.203 1 97.12 33 TYR B CA 1
ATOM 1992 C C . TYR B 1 33 ? -11.711 -10.875 -18.375 1 97.12 33 TYR B C 1
ATOM 1994 O O . TYR B 1 33 ? -10.781 -10.086 -18.188 1 97.12 33 TYR B O 1
ATOM 2002 N N . GLU B 1 34 ? -12.305 -11.031 -19.5 1 94.62 34 GLU B N 1
ATOM 2003 C CA . GLU B 1 34 ? -11.852 -10.391 -20.734 1 94.62 34 GLU B CA 1
ATOM 2004 C C . GLU B 1 34 ? -12.086 -8.883 -20.688 1 94.62 34 GLU B C 1
ATOM 2006 O O . GLU B 1 34 ? -11.289 -8.109 -21.219 1 94.62 34 GLU B O 1
ATOM 2011 N N . LEU B 1 35 ? -13.156 -8.477 -20.109 1 96.19 35 LEU B N 1
ATOM 2012 C CA . LEU B 1 35 ? -13.531 -7.066 -20.094 1 96.19 35 LEU B CA 1
ATOM 2013 C C . LEU B 1 35 ? -13.5 -6.52 -18.672 1 96.19 35 LEU B C 1
ATOM 2015 O O . LEU B 1 35 ? -13.43 -7.285 -17.703 1 96.19 35 LEU B O 1
ATOM 2019 N N . GLU B 1 36 ? -13.484 -5.227 -18.531 1 96.69 36 GLU B N 1
ATOM 2020 C CA . GLU B 1 36 ? -13.523 -4.57 -17.234 1 96.69 36 GLU B CA 1
ATOM 2021 C C . GLU B 1 36 ? -14.836 -4.863 -16.5 1 96.69 36 GLU B C 1
ATOM 2023 O O . GLU B 1 36 ? -15.812 -5.277 -17.125 1 96.69 36 GLU B O 1
ATOM 2028 N N . ASN B 1 37 ? -14.812 -4.781 -15.242 1 97.62 37 ASN B N 1
ATOM 2029 C CA . ASN B 1 37 ? -15.977 -4.922 -14.375 1 97.62 37 ASN B CA 1
ATOM 2030 C C . ASN B 1 37 ? -16.578 -6.32 -14.477 1 97.62 37 ASN B C 1
ATOM 2032 O O . ASN B 1 37 ? -17.812 -6.465 -14.492 1 97.62 37 ASN B O 1
ATOM 2036 N N . PHE B 1 38 ? -15.727 -7.199 -14.656 1 97.69 38 PHE B N 1
ATOM 2037 C CA . PHE B 1 38 ? -16.047 -8.625 -14.562 1 97.69 38 PHE B CA 1
ATOM 2038 C C . PHE B 1 38 ? -17.047 -9.023 -15.633 1 97.69 38 PHE B C 1
ATOM 2040 O O . PHE B 1 38 ? -17.984 -9.781 -15.359 1 97.69 38 PHE B O 1
ATOM 2047 N N . GLN B 1 39 ? -16.922 -8.445 -16.75 1 97.56 39 GLN B N 1
ATOM 2048 C CA . GLN B 1 39 ? -17.766 -8.75 -17.891 1 97.56 39 GLN B CA 1
ATOM 2049 C C . GLN B 1 39 ? -17.016 -9.57 -18.938 1 97.56 39 GLN B C 1
ATOM 2051 O O . GLN B 1 39 ? -15.781 -9.695 -18.859 1 97.56 39 GLN B O 1
ATOM 2056 N N . GLY B 1 40 ? -17.766 -10.297 -19.844 1 95.88 40 GLY B N 1
ATOM 2057 C CA . GLY B 1 40 ? -17.172 -11.055 -20.938 1 95.88 40 GLY B CA 1
ATOM 2058 C C . GLY B 1 40 ? -16.781 -12.469 -20.547 1 95.88 40 GLY B C 1
ATOM 2059 O O . GLY B 1 40 ? -17.25 -12.984 -19.531 1 95.88 40 GLY B O 1
ATOM 2060 N N . ARG B 1 41 ? -15.938 -13.055 -21.375 1 95 41 ARG B N 1
ATOM 2061 C CA . ARG B 1 41 ? -15.469 -14.414 -21.109 1 95 41 ARG B CA 1
ATOM 2062 C C . ARG B 1 41 ? -14.602 -14.461 -19.859 1 95 41 ARG B C 1
ATOM 2064 O O . ARG B 1 41 ? -13.875 -13.508 -19.578 1 95 41 ARG B O 1
ATOM 2071 N N . LYS B 1 42 ? -14.703 -15.508 -19.172 1 96.19 42 LYS B N 1
ATOM 2072 C CA . LYS B 1 42 ? -13.891 -15.656 -17.969 1 96.19 42 LYS B CA 1
ATOM 2073 C C . LYS B 1 42 ? -13.156 -17 -17.969 1 96.19 42 LYS B C 1
ATOM 2075 O O . LYS B 1 42 ? -13.57 -17.938 -18.641 1 96.19 42 LYS B O 1
ATOM 2080 N N . VAL B 1 43 ? -12.133 -17.094 -17.266 1 96.38 43 VAL B N 1
ATOM 2081 C CA . VAL B 1 43 ? -11.367 -18.312 -17.047 1 96.38 43 VAL B CA 1
ATOM 2082 C C . VAL B 1 43 ? -10.922 -18.391 -15.594 1 96.38 43 VAL B C 1
ATOM 2084 O O . VAL B 1 43 ? -10.508 -17.391 -15.008 1 96.38 43 VAL B O 1
ATOM 2087 N N . GLU B 1 44 ? -10.992 -19.516 -15.023 1 96.44 44 GLU B N 1
ATOM 2088 C CA . GLU B 1 44 ? -10.602 -19.75 -13.641 1 96.44 44 GLU B CA 1
ATOM 2089 C C . GLU B 1 44 ? -9.25 -20.453 -13.555 1 96.44 44 GLU B C 1
ATOM 2091 O O . GLU B 1 44 ? -8.977 -21.375 -14.336 1 96.44 44 GLU B O 1
ATOM 2096 N N . PHE B 1 45 ? -8.492 -20.031 -12.609 1 96.38 45 PHE B N 1
ATOM 2097 C CA . PHE B 1 45 ? -7.184 -20.625 -12.398 1 96.38 45 PHE B CA 1
ATOM 2098 C C . PHE B 1 45 ? -7.051 -21.141 -10.969 1 96.38 45 PHE B C 1
ATOM 2100 O O . PHE B 1 45 ? -7.492 -20.484 -10.023 1 96.38 45 PHE B O 1
ATOM 2107 N N . THR B 1 46 ? -6.449 -22.297 -10.82 1 96.44 46 THR B N 1
ATOM 2108 C CA . THR B 1 46 ? -6.125 -22.859 -9.516 1 96.44 46 THR B CA 1
ATOM 2109 C C . THR B 1 46 ? -4.629 -23.125 -9.398 1 96.44 46 THR B C 1
ATOM 2111 O O . THR B 1 46 ? -4.152 -23.562 -8.352 1 96.44 46 THR B O 1
ATOM 2114 N N . GLY B 1 47 ? -3.941 -22.844 -10.445 1 95.31 47 GLY B N 1
ATOM 2115 C CA . GLY B 1 47 ? -2.498 -23 -10.523 1 95.31 47 GLY B CA 1
ATOM 2116 C C . GLY B 1 47 ? -1.84 -21.984 -11.453 1 95.31 47 GLY B C 1
ATOM 2117 O O . GLY B 1 47 ? -2.492 -21.062 -11.938 1 95.31 47 GLY B O 1
ATOM 2118 N N . GLU B 1 48 ? -0.63 -22.219 -11.664 1 95.94 48 GLU B N 1
ATOM 2119 C CA . GLU B 1 48 ? 0.144 -21.219 -12.406 1 95.94 48 GLU B CA 1
ATOM 2120 C C . GLU B 1 48 ? -0.239 -21.219 -13.883 1 95.94 48 GLU B C 1
ATOM 2122 O O . GLU B 1 48 ? -0.774 -22.203 -14.398 1 95.94 48 GLU B O 1
ATOM 2127 N N . CYS B 1 49 ? -0.058 -20.203 -14.547 1 96.62 49 CYS B N 1
ATOM 2128 C CA . CYS B 1 49 ? -0.21 -20.016 -15.984 1 96.62 49 CYS B CA 1
ATOM 2129 C C . CYS B 1 49 ? 0.949 -19.203 -16.547 1 96.62 49 CYS B C 1
ATOM 2131 O O . CYS B 1 49 ? 1.107 -18.016 -16.234 1 96.62 49 CYS B O 1
ATOM 2133 N N 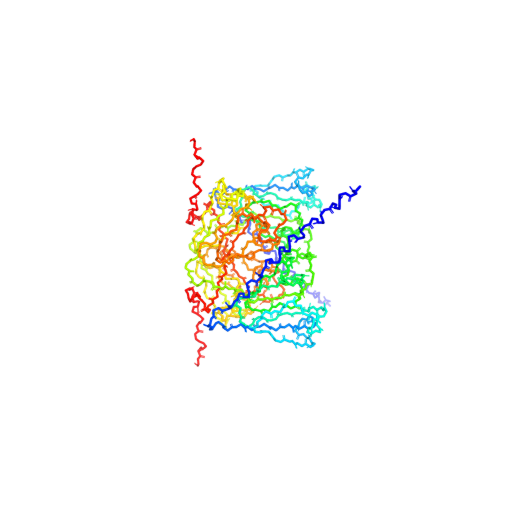. LEU B 1 50 ? 1.69 -19.75 -17.469 1 95.94 50 LEU B N 1
ATOM 2134 C CA . LEU B 1 50 ? 2.918 -19.156 -18 1 95.94 50 LEU B CA 1
ATOM 2135 C C . LEU B 1 50 ? 2.607 -18.125 -19.078 1 95.94 50 LEU B C 1
ATOM 2137 O O . LEU B 1 50 ? 3.447 -17.281 -19.391 1 95.94 50 LEU B O 1
ATOM 2141 N N . ASN B 1 51 ? 1.424 -18.344 -19.672 1 95.62 51 ASN B N 1
ATOM 2142 C CA . ASN B 1 51 ? 1.023 -17.453 -20.75 1 95.62 51 ASN B CA 1
ATOM 2143 C C . ASN B 1 51 ? -0.493 -17.422 -20.922 1 95.62 51 ASN B C 1
ATOM 2145 O O . ASN B 1 51 ? -1.08 -18.359 -21.469 1 95.62 51 ASN B O 1
ATOM 2149 N N . LEU B 1 52 ? -1.056 -16.328 -20.594 1 94.5 52 LEU B N 1
ATOM 2150 C CA . LEU B 1 52 ? -2.508 -16.188 -20.641 1 94.5 52 LEU B CA 1
ATOM 2151 C C . LEU B 1 52 ? -3.006 -16.172 -22.078 1 94.5 52 LEU B C 1
ATOM 2153 O O . LEU B 1 52 ? -4.164 -16.516 -22.344 1 94.5 52 LEU B O 1
ATOM 2157 N N . GLY B 1 53 ? -2.111 -15.805 -23 1 91.69 53 GLY B N 1
ATOM 2158 C CA . GLY B 1 53 ? -2.467 -15.836 -24.406 1 91.69 53 GLY B CA 1
ATOM 2159 C C . GLY B 1 53 ? -2.822 -17.219 -24.906 1 91.69 53 GLY B C 1
ATOM 2160 O O . GLY B 1 53 ? -3.676 -17.375 -25.781 1 91.69 53 GLY B O 1
ATOM 2161 N N . GLU B 1 54 ? -2.186 -18.141 -24.359 1 90.44 54 GLU B N 1
ATOM 2162 C CA . GLU B 1 54 ? -2.439 -19.516 -24.75 1 90.44 54 GLU B CA 1
ATOM 2163 C C . GLU B 1 54 ? -3.824 -19.969 -24.281 1 90.44 54 GLU B C 1
ATOM 2165 O O . GLU B 1 54 ? -4.359 -20.969 -24.797 1 90.44 54 GLU B O 1
ATOM 2170 N N . LYS B 1 55 ? -4.352 -19.234 -23.375 1 86.81 55 LYS B N 1
ATOM 2171 C CA . LYS B 1 55 ? -5.695 -19.531 -22.891 1 86.81 55 LYS B CA 1
ATOM 2172 C C . LYS B 1 55 ? -6.738 -18.656 -23.578 1 86.81 55 LYS B C 1
ATOM 2174 O O . LYS B 1 55 ? -7.91 -18.656 -23.188 1 86.81 55 LYS B O 1
ATOM 2179 N N . GLY B 1 56 ? -6.238 -17.797 -24.531 1 84.12 56 GLY B N 1
ATOM 2180 C CA . GLY B 1 56 ? -7.148 -16.984 -25.328 1 84.12 56 GLY B CA 1
ATOM 2181 C C . GLY B 1 56 ? -7.305 -15.578 -24.797 1 84.12 56 GLY B C 1
ATOM 2182 O O . GLY B 1 56 ? -8.211 -14.852 -25.203 1 84.12 56 GLY B O 1
ATOM 2183 N N . PHE B 1 57 ? -6.504 -15.273 -23.859 1 85.94 57 PHE B N 1
ATOM 2184 C CA . PHE B 1 57 ? -6.621 -13.93 -23.312 1 85.94 57 PHE B CA 1
ATOM 2185 C C . PHE B 1 57 ? -5.457 -13.055 -23.75 1 85.94 57 PHE B C 1
ATOM 2187 O O . PHE B 1 57 ? -4.359 -13.141 -23.203 1 85.94 57 PHE B O 1
ATOM 2194 N N . GLU B 1 58 ? -5.75 -12.25 -24.719 1 85.06 58 GLU B N 1
ATOM 2195 C CA . GLU B 1 58 ? -4.746 -11.281 -25.156 1 85.06 58 GLU B CA 1
ATOM 2196 C C . GLU B 1 58 ? -4.688 -10.086 -24.203 1 85.06 58 GLU B C 1
ATOM 2198 O O . GLU B 1 58 ? -3.619 -9.516 -23.984 1 85.06 58 GLU B O 1
ATOM 2203 N N . LYS B 1 59 ? -5.848 -9.844 -23.703 1 91.62 59 LYS B N 1
ATOM 2204 C CA . LYS B 1 59 ? -5.934 -8.742 -22.75 1 91.62 59 LYS B CA 1
ATOM 2205 C C . LYS B 1 59 ? -6.812 -9.117 -21.562 1 91.62 59 LYS B C 1
ATOM 2207 O O . LYS B 1 59 ? -7.859 -9.75 -21.734 1 91.62 59 LYS B O 1
ATOM 2212 N N . VAL B 1 60 ? -6.293 -8.781 -20.438 1 95.31 60 VAL B N 1
ATOM 2213 C CA . VAL B 1 60 ? -7.059 -9.031 -19.219 1 95.31 60 VAL B CA 1
ATOM 2214 C C . VAL B 1 60 ? -7.797 -7.758 -18.812 1 95.31 60 VAL B C 1
ATOM 2216 O O . VAL B 1 60 ? -7.195 -6.688 -18.703 1 95.31 60 VAL B O 1
ATOM 2219 N N . GLY B 1 61 ? -9.086 -7.902 -18.578 1 96.12 61 GLY B N 1
ATOM 2220 C CA . GLY B 1 61 ? -9.891 -6.738 -18.25 1 96.12 61 GLY B CA 1
ATOM 2221 C C . GLY B 1 61 ? -10.086 -6.562 -16.75 1 96.12 61 GLY B C 1
ATOM 2222 O O . GLY B 1 61 ? -10.023 -5.441 -16.234 1 96.12 61 GLY B O 1
ATOM 2223 N N . SER B 1 62 ? -10.438 -7.602 -16.094 1 97.81 62 SER B N 1
ATOM 2224 C CA . SER B 1 62 ? -10.68 -7.574 -14.656 1 97.81 62 SER B CA 1
ATOM 2225 C C . SER B 1 62 ? -10.336 -8.914 -14.008 1 97.81 62 SER B C 1
ATOM 2227 O O . SER B 1 62 ? -10.195 -9.922 -14.703 1 97.81 62 SER B O 1
ATOM 2229 N N . ILE B 1 63 ? -10.102 -8.891 -12.742 1 97.88 63 ILE B N 1
ATOM 2230 C CA . ILE B 1 63 ? -9.633 -10.062 -12.023 1 97.88 63 ILE B CA 1
ATOM 2231 C C . ILE B 1 63 ? -10.391 -10.195 -10.703 1 97.88 63 ILE B C 1
ATOM 2233 O O . ILE B 1 63 ? -10.633 -9.203 -10.016 1 97.88 63 ILE B O 1
ATOM 2237 N N . GLN B 1 64 ? -10.75 -11.359 -10.406 1 97.81 64 GLN B N 1
ATOM 2238 C CA . GLN B 1 64 ? -11.305 -11.68 -9.094 1 97.81 64 GLN B CA 1
ATOM 2239 C C . GLN B 1 64 ? -10.5 -12.773 -8.406 1 97.81 64 GLN B C 1
ATOM 2241 O O . GLN B 1 64 ? -10.266 -13.836 -8.984 1 97.81 64 GLN B O 1
ATOM 2246 N N . VAL B 1 65 ? -10.086 -12.461 -7.199 1 96.94 65 VAL B N 1
ATOM 2247 C CA . VAL B 1 65 ? -9.352 -13.461 -6.43 1 96.94 65 VAL B CA 1
ATOM 2248 C C . VAL B 1 65 ? -10.227 -13.984 -5.293 1 96.94 65 VAL B C 1
ATOM 2250 O O . VAL B 1 65 ? -10.609 -13.234 -4.398 1 96.94 65 VAL B O 1
ATOM 2253 N N . GLU B 1 66 ? -10.531 -15.219 -5.348 1 94.5 66 GLU B N 1
ATOM 2254 C CA . GLU B 1 66 ? -11.312 -15.852 -4.297 1 94.5 66 GLU B CA 1
ATOM 2255 C C . GLU B 1 66 ? -10.422 -16.438 -3.207 1 94.5 66 GLU B C 1
ATOM 2257 O O . GLU B 1 66 ? -10.719 -16.312 -2.018 1 94.5 66 GLU B O 1
ATOM 2262 N N . ASN B 1 67 ? -9.469 -17.141 -3.664 1 93 67 ASN B N 1
ATOM 2263 C CA . ASN B 1 67 ? -8.453 -17.688 -2.773 1 93 67 ASN B CA 1
ATOM 2264 C C . ASN B 1 67 ? -7.047 -17.344 -3.252 1 93 67 ASN B C 1
ATOM 2266 O O . ASN B 1 67 ? -6.656 -17.719 -4.363 1 93 67 ASN B O 1
ATOM 2270 N N . GLY B 1 68 ? -6.32 -16.641 -2.412 1 91.88 68 GLY B N 1
ATOM 2271 C CA . GLY B 1 68 ? -4.965 -16.219 -2.754 1 91.88 68 GLY B CA 1
ATOM 2272 C C . GLY B 1 68 ? -3.971 -16.453 -1.633 1 91.88 68 GLY B C 1
ATOM 2273 O O . GLY B 1 68 ? -4.211 -17.281 -0.743 1 91.88 68 GLY B O 1
ATOM 2274 N N . PRO B 1 69 ? -2.893 -15.648 -1.803 1 94.06 69 PRO B N 1
ATOM 2275 C CA . PRO B 1 69 ? -2.543 -14.609 -2.775 1 94.06 69 PRO B CA 1
ATOM 2276 C C . PRO B 1 69 ? -1.93 -15.18 -4.051 1 94.06 69 PRO B C 1
ATOM 2278 O O . PRO B 1 69 ? -1.448 -16.312 -4.055 1 94.06 69 PRO B O 1
ATOM 2281 N N . TRP B 1 70 ? -2.021 -14.32 -5.156 1 96.69 70 TRP B N 1
ATOM 2282 C CA . TRP B 1 70 ? -1.403 -14.602 -6.445 1 96.69 70 TRP B CA 1
ATOM 2283 C C . TRP B 1 70 ? -0.407 -13.508 -6.82 1 96.69 70 TRP B C 1
ATOM 2285 O O . TRP B 1 70 ? -0.427 -12.414 -6.25 1 96.69 70 TRP B O 1
ATOM 2295 N N . VAL B 1 71 ? 0.49 -13.82 -7.695 1 97.25 71 VAL B N 1
ATOM 2296 C CA . VAL B 1 71 ? 1.323 -12.797 -8.328 1 97.25 71 VAL B CA 1
ATOM 2297 C C . VAL B 1 71 ? 1.237 -12.93 -9.844 1 97.25 71 VAL B C 1
ATOM 2299 O O . VAL B 1 71 ? 1.293 -14.039 -10.383 1 97.25 71 VAL B O 1
ATOM 2302 N N . GLY B 1 72 ? 0.935 -11.836 -10.477 1 97.12 72 GLY B N 1
ATOM 2303 C CA . GLY B 1 72 ? 0.932 -11.734 -11.93 1 97.12 72 GLY B CA 1
ATOM 2304 C C . GLY B 1 72 ? 2.139 -11 -12.477 1 97.12 72 GLY B C 1
ATOM 2305 O O . GLY B 1 72 ? 2.824 -10.289 -11.742 1 97.12 72 GLY B O 1
ATOM 2306 N N . PHE B 1 73 ? 2.326 -11.211 -13.805 1 96.75 73 PHE B N 1
ATOM 2307 C CA . PHE B 1 73 ? 3.467 -10.602 -14.484 1 96.75 73 PHE B CA 1
ATOM 2308 C C . PHE B 1 73 ? 3.059 -10.055 -15.844 1 96.75 73 PHE B C 1
ATOM 2310 O O . PHE B 1 73 ? 2.146 -10.578 -16.484 1 96.75 73 PHE B O 1
ATOM 2317 N N . ASP B 1 74 ? 3.764 -9.008 -16.281 1 95.62 74 ASP B N 1
ATOM 2318 C CA . ASP B 1 74 ? 3.381 -8.391 -17.547 1 95.62 74 ASP B CA 1
ATOM 2319 C C . ASP B 1 74 ? 4.094 -9.047 -18.719 1 95.62 74 ASP B C 1
ATOM 2321 O O . ASP B 1 74 ? 3.912 -8.648 -19.875 1 95.62 74 ASP B O 1
ATOM 2325 N N . ARG B 1 75 ? 4.918 -9.992 -18.422 1 94.5 75 ARG B N 1
ATOM 2326 C CA . ARG B 1 75 ? 5.57 -10.789 -19.453 1 94.5 75 ARG B CA 1
ATOM 2327 C C . ARG B 1 75 ? 5.379 -12.281 -19.203 1 94.5 75 ARG B C 1
ATOM 2329 O O . ARG B 1 75 ? 4.957 -12.68 -18.125 1 94.5 75 ARG B O 1
ATOM 2336 N N . GLN B 1 76 ? 5.668 -13.055 -20.172 1 94.38 76 GLN B N 1
ATOM 2337 C CA . GLN B 1 76 ? 5.52 -14.508 -20.062 1 94.38 76 GLN B CA 1
ATOM 2338 C C . GLN B 1 76 ? 6.57 -15.094 -19.125 1 94.38 76 GLN B C 1
ATOM 2340 O O . GLN B 1 76 ? 7.617 -14.484 -18.891 1 94.38 76 GLN B O 1
ATOM 2345 N N . GLY B 1 77 ? 6.234 -16.234 -18.562 1 95.19 77 GLY B N 1
ATOM 2346 C CA . GLY B 1 77 ? 7.203 -16.984 -17.766 1 95.19 77 GLY B CA 1
ATOM 2347 C C . GLY B 1 77 ? 7.555 -16.297 -16.453 1 95.19 77 GLY B C 1
ATOM 2348 O O . GLY B 1 77 ? 8.703 -16.344 -16.016 1 95.19 77 GLY B O 1
ATOM 2349 N N . PHE B 1 78 ? 6.617 -15.539 -15.969 1 95.69 78 PHE B N 1
ATOM 2350 C CA . PHE B 1 78 ? 6.75 -14.898 -14.672 1 95.69 78 PHE B CA 1
ATOM 2351 C C . PHE B 1 78 ? 7.879 -13.875 -14.68 1 95.69 78 PHE B C 1
ATOM 2353 O O . PHE B 1 78 ? 8.688 -13.828 -13.758 1 95.69 78 PHE B O 1
ATOM 2360 N N . ASN B 1 79 ? 7.953 -13.141 -15.828 1 94.38 79 ASN B N 1
ATOM 2361 C CA . ASN B 1 79 ? 8.961 -12.102 -15.984 1 94.38 79 ASN B CA 1
ATOM 2362 C C . ASN B 1 79 ? 8.336 -10.711 -16.031 1 94.38 79 ASN B C 1
ATOM 2364 O O . ASN B 1 79 ? 7.129 -10.578 -16.234 1 94.38 79 ASN B O 1
ATOM 2368 N N . GLY B 1 80 ? 9.211 -9.703 -15.758 1 93.81 80 GLY B N 1
ATOM 2369 C CA . GLY B 1 80 ? 8.766 -8.32 -15.883 1 93.81 80 GLY B CA 1
ATOM 2370 C C . GLY B 1 80 ? 8.156 -7.773 -14.609 1 93.81 80 GLY B C 1
ATOM 2371 O O . GLY B 1 80 ? 8.555 -8.156 -13.508 1 93.81 80 GLY B O 1
ATOM 2372 N N . GLU B 1 81 ? 7.215 -6.836 -14.781 1 94.62 81 GLU B N 1
ATOM 2373 C CA . GLU B 1 81 ? 6.598 -6.188 -13.633 1 94.62 81 GLU B CA 1
ATOM 2374 C C . GLU B 1 81 ? 5.676 -7.152 -12.883 1 94.62 81 GLU B C 1
ATOM 2376 O O . GLU B 1 81 ? 4.938 -7.918 -13.508 1 94.62 81 GLU B O 1
ATOM 2381 N N . GLN B 1 82 ? 5.688 -7.016 -11.625 1 96.5 82 GLN B N 1
ATOM 2382 C CA . GLN B 1 82 ? 4.922 -7.922 -10.781 1 96.5 82 GLN B CA 1
ATOM 2383 C C . GLN B 1 82 ? 3.682 -7.234 -10.219 1 96.5 82 GLN B C 1
ATOM 2385 O O . GLN B 1 82 ? 3.727 -6.055 -9.867 1 96.5 82 GLN B O 1
ATOM 2390 N N . PHE B 1 83 ? 2.625 -7.984 -10.086 1 96.5 83 PHE B N 1
ATOM 2391 C CA . PHE B 1 83 ? 1.361 -7.551 -9.508 1 96.5 83 PHE B CA 1
ATOM 2392 C C . PHE B 1 83 ? 0.874 -8.547 -8.461 1 96.5 83 PHE B C 1
ATOM 2394 O O . PHE B 1 83 ? 0.512 -9.68 -8.797 1 96.5 83 PHE B O 1
ATOM 2401 N N . VAL B 1 84 ? 0.835 -8.117 -7.207 1 96.38 84 VAL B N 1
ATOM 2402 C CA . VAL B 1 84 ? 0.396 -9.031 -6.16 1 96.38 84 VAL B CA 1
ATOM 2403 C C . VAL B 1 84 ? -1.117 -8.922 -5.98 1 96.38 84 VAL B C 1
ATOM 2405 O O . VAL B 1 84 ? -1.653 -7.82 -5.82 1 96.38 84 VAL B O 1
ATOM 2408 N N . PHE B 1 85 ? -1.763 -10.102 -6.027 1 96.5 85 PHE B N 1
ATOM 2409 C CA . PHE B 1 85 ? -3.217 -10.156 -5.922 1 96.5 85 PHE B CA 1
ATOM 2410 C C . PHE B 1 85 ? -3.639 -10.844 -4.625 1 96.5 85 PHE B C 1
ATOM 2412 O O . PHE B 1 85 ? -3.482 -12.055 -4.48 1 96.5 85 PHE B O 1
ATOM 2419 N N . GLU B 1 86 ? -4.16 -10.016 -3.766 1 93.94 86 GLU B N 1
ATOM 2420 C CA . GLU B 1 86 ? -4.828 -10.562 -2.588 1 93.94 86 GLU B CA 1
ATOM 2421 C C . GLU B 1 86 ? -6.309 -10.805 -2.854 1 93.94 86 GLU B C 1
ATOM 2423 O O . GLU B 1 86 ? -6.836 -10.391 -3.889 1 93.94 86 GLU B O 1
ATOM 2428 N N . LYS B 1 87 ? -6.934 -11.531 -1.929 1 94.38 87 LYS B N 1
ATOM 2429 C CA . LYS B 1 87 ? -8.359 -11.773 -2.092 1 94.38 87 LYS B CA 1
ATOM 2430 C C . LYS B 1 87 ? -9.117 -10.469 -2.334 1 94.38 87 LYS B C 1
ATOM 2432 O O . LYS B 1 87 ? -8.859 -9.461 -1.668 1 94.38 87 LYS B O 1
ATOM 2437 N N . GLY B 1 88 ? -9.992 -10.508 -3.324 1 95.19 88 GLY B N 1
ATOM 2438 C CA . GLY B 1 88 ? -10.773 -9.312 -3.609 1 95.19 88 GLY B CA 1
ATOM 2439 C C . GLY B 1 88 ? -11.039 -9.117 -5.09 1 95.19 88 GLY B C 1
ATOM 2440 O O . GLY B 1 88 ? -10.969 -10.062 -5.871 1 95.19 88 GLY B O 1
ATOM 2441 N N . GLU B 1 89 ? -11.453 -7.906 -5.402 1 97 89 GLU B N 1
ATOM 2442 C CA . GLU B 1 89 ? -11.891 -7.59 -6.758 1 97 89 GLU B CA 1
ATOM 2443 C C . GLU B 1 89 ? -11.031 -6.492 -7.375 1 97 89 GLU B C 1
ATOM 2445 O O . GLU B 1 89 ? -10.727 -5.492 -6.719 1 97 89 GLU B O 1
ATOM 2450 N N . TYR B 1 90 ? -10.656 -6.734 -8.555 1 97.06 90 TYR B N 1
ATOM 2451 C CA . TYR B 1 90 ? -9.883 -5.812 -9.383 1 97.06 90 TYR B CA 1
ATOM 2452 C C . TYR B 1 90 ? -10.586 -5.539 -10.703 1 97.06 90 TYR B C 1
ATOM 2454 O O . TYR B 1 90 ? -10.359 -6.234 -11.695 1 97.06 90 TYR B O 1
ATOM 2462 N N . PRO B 1 91 ? -11.383 -4.512 -10.734 1 96.88 91 PRO B N 1
ATOM 2463 C CA . PRO B 1 91 ? -12.336 -4.324 -11.828 1 96.88 91 PRO B CA 1
ATOM 2464 C C . PRO B 1 91 ? -11.672 -3.803 -13.102 1 96.88 91 PRO B C 1
ATOM 2466 O O . PRO B 1 91 ? -12.289 -3.818 -14.172 1 96.88 91 PRO B O 1
ATOM 2469 N N . ARG B 1 92 ? -10.414 -3.246 -12.992 1 95.69 92 ARG B N 1
ATOM 2470 C CA . ARG B 1 92 ? -9.688 -2.68 -14.117 1 95.69 92 ARG B CA 1
ATOM 2471 C C . ARG B 1 92 ? -8.18 -2.738 -13.891 1 95.69 92 ARG B C 1
ATOM 2473 O O . ARG B 1 92 ? -7.727 -2.979 -12.766 1 95.69 92 ARG B O 1
ATOM 2480 N N . TRP B 1 93 ? -7.449 -2.484 -14.992 1 92.19 93 TRP B N 1
ATOM 2481 C CA . TRP B 1 93 ? -5.996 -2.609 -14.93 1 92.19 93 TRP B CA 1
ATOM 2482 C C . TRP B 1 93 ? -5.41 -1.654 -13.898 1 92.19 93 TRP B C 1
ATOM 2484 O O . TRP B 1 93 ? -4.402 -1.966 -13.258 1 92.19 93 TRP B O 1
ATOM 2494 N N . ASP B 1 94 ? -5.973 -0.531 -13.672 1 91 94 ASP B N 1
ATOM 2495 C CA . ASP B 1 94 ? -5.43 0.455 -12.742 1 91 94 ASP B CA 1
ATOM 2496 C C . ASP B 1 94 ? -5.723 0.066 -11.297 1 91 94 ASP B C 1
ATOM 2498 O O . ASP B 1 94 ? -5.23 0.706 -10.367 1 91 94 ASP B O 1
ATOM 2502 N N . SER B 1 95 ? -6.453 -1.013 -11.086 1 93.88 95 SER B N 1
ATOM 2503 C CA . SER B 1 95 ? -6.746 -1.5 -9.742 1 93.88 95 SER B CA 1
ATOM 2504 C C . SER B 1 95 ? -5.688 -2.492 -9.273 1 93.88 95 SER B C 1
ATOM 2506 O O . SER B 1 95 ? -5.617 -2.816 -8.086 1 93.88 95 SER B O 1
ATOM 2508 N N . TRP B 1 96 ? -4.863 -2.92 -10.219 1 92.94 96 TRP B N 1
ATOM 2509 C CA . TRP B 1 96 ? -3.883 -3.885 -9.734 1 92.94 96 TRP B CA 1
ATOM 2510 C C . TRP B 1 96 ? -2.465 -3.434 -10.062 1 92.94 96 TRP B C 1
ATOM 2512 O O . TRP B 1 96 ? -1.493 -3.955 -9.516 1 92.94 96 TRP B O 1
ATOM 2522 N N . SER B 1 97 ? -2.338 -2.518 -10.945 1 88.56 97 SER B N 1
ATOM 2523 C CA . SER B 1 97 ? -1.009 -2.012 -11.273 1 88.56 97 SER B CA 1
ATOM 2524 C C . SER B 1 97 ? -0.609 -0.87 -10.344 1 88.56 97 SER B C 1
ATOM 2526 O O . SER B 1 97 ? -1.204 0.209 -10.391 1 88.56 97 SER B O 1
ATOM 2528 N N . ASN B 1 98 ? 0.407 -1.031 -9.594 1 84.06 98 ASN B N 1
ATOM 2529 C CA . ASN B 1 98 ? 0.888 -0.011 -8.672 1 84.06 98 ASN B CA 1
ATOM 2530 C C . ASN B 1 98 ? 1.701 1.062 -9.391 1 84.06 98 ASN B C 1
ATOM 2532 O O . ASN B 1 98 ? 1.636 2.238 -9.031 1 84.06 98 ASN B O 1
ATOM 2536 N N . SER B 1 99 ? 2.43 0.633 -10.352 1 84.44 99 SER B N 1
ATOM 2537 C CA . SER B 1 99 ? 3.26 1.571 -11.102 1 84.44 99 SER B CA 1
ATOM 2538 C C . SER B 1 99 ? 2.465 2.246 -12.219 1 84.44 99 SER B C 1
ATOM 2540 O O . SER B 1 99 ? 2.844 3.318 -12.695 1 84.44 99 SER B O 1
ATOM 2542 N N . HIS B 1 100 ? 1.443 1.555 -12.742 1 81.25 100 HIS B N 1
ATOM 2543 C CA . HIS B 1 100 ? 0.596 1.945 -13.859 1 81.25 100 HIS B CA 1
ATOM 2544 C C . HIS B 1 100 ? 1.407 2.078 -15.148 1 81.25 100 HIS B C 1
ATOM 2546 O O . HIS B 1 100 ? 1.097 2.914 -16 1 81.25 100 HIS B O 1
ATOM 2552 N N . SER B 1 101 ? 2.5 1.363 -15.148 1 82.19 101 SER B N 1
ATOM 2553 C CA . SER B 1 101 ? 3.363 1.376 -16.328 1 82.19 101 SER B CA 1
ATOM 2554 C C . SER B 1 101 ? 2.912 0.344 -17.359 1 82.19 101 SER B C 1
ATOM 2556 O O . SER B 1 101 ? 3.295 0.416 -18.531 1 82.19 101 SER B O 1
ATOM 2558 N N . SER B 1 102 ? 2.178 -0.575 -16.812 1 83.88 102 SER B N 1
ATOM 2559 C CA . SER B 1 102 ? 1.696 -1.628 -17.703 1 83.88 102 SER B CA 1
ATOM 2560 C C . SER B 1 102 ? 0.256 -2.01 -17.375 1 83.88 102 SER B C 1
ATOM 2562 O O . SER B 1 102 ? -0.118 -2.096 -16.203 1 83.88 102 SER B O 1
ATOM 2564 N N . GLU B 1 103 ? -0.406 -2.266 -18.453 1 86.5 103 GLU B N 1
ATOM 2565 C CA . GLU B 1 103 ? -1.77 -2.764 -18.297 1 86.5 103 GLU B CA 1
ATOM 2566 C C . GLU B 1 103 ? -1.854 -4.25 -18.625 1 86.5 103 GLU B C 1
ATOM 2568 O O . GLU B 1 103 ? -2.932 -4.848 -18.562 1 86.5 103 GLU B O 1
ATOM 2573 N N . ASN B 1 104 ? -0.701 -4.773 -18.922 1 91.62 104 ASN B N 1
ATOM 2574 C CA . ASN B 1 104 ? -0.715 -6.145 -19.422 1 91.62 104 ASN B CA 1
ATOM 2575 C C . ASN B 1 104 ? -0.461 -7.152 -18.312 1 91.62 104 ASN B C 1
ATOM 2577 O O . ASN B 1 104 ? 0.434 -6.957 -17.484 1 91.62 104 ASN B O 1
ATOM 2581 N N . LEU B 1 105 ? -1.269 -8.094 -18.25 1 95.12 105 LEU B N 1
ATOM 2582 C CA . LEU B 1 105 ? -1.061 -9.297 -17.453 1 95.12 105 LEU B CA 1
ATOM 2583 C C . LEU B 1 105 ? -0.904 -10.523 -18.344 1 95.12 105 LEU B C 1
ATOM 2585 O O . LEU B 1 105 ? -1.83 -10.883 -19.078 1 95.12 105 LEU B O 1
ATOM 2589 N N . VAL B 1 106 ? 0.256 -11.148 -18.281 1 96.19 106 VAL B N 1
ATOM 2590 C CA . VAL B 1 106 ? 0.563 -12.164 -19.281 1 96.19 106 VAL B CA 1
ATOM 2591 C C . VAL B 1 106 ? 0.761 -13.516 -18.594 1 96.19 106 VAL B C 1
ATOM 2593 O O . VAL B 1 106 ? 0.475 -14.562 -19.172 1 96.19 106 VAL B O 1
ATOM 2596 N N . SER B 1 107 ? 1.25 -13.578 -17.422 1 97.44 107 SER B N 1
ATOM 2597 C CA . SER B 1 107 ? 1.438 -14.82 -16.672 1 97.44 107 SER B CA 1
ATOM 2598 C C . SER B 1 107 ? 1.107 -14.633 -15.195 1 97.44 107 SER B C 1
ATOM 2600 O O . SER B 1 107 ? 1.06 -13.5 -14.711 1 97.44 107 SER B O 1
ATOM 2602 N N . LEU B 1 108 ? 0.762 -15.68 -14.531 1 97.62 108 LEU B N 1
ATOM 2603 C CA . LEU B 1 108 ? 0.429 -15.594 -13.109 1 97.62 108 LEU B CA 1
ATOM 2604 C C . LEU B 1 108 ? 0.69 -16.922 -12.414 1 97.62 108 LEU B C 1
ATOM 2606 O O . LEU B 1 108 ? 0.701 -17.984 -13.062 1 97.62 108 LEU B O 1
ATOM 2610 N N . ARG B 1 109 ? 0.888 -16.828 -11.141 1 97.56 109 ARG B N 1
ATOM 2611 C CA . ARG B 1 109 ? 1.089 -18.016 -10.312 1 97.56 109 ARG B CA 1
ATOM 2612 C C . ARG B 1 109 ? 0.656 -17.766 -8.875 1 97.56 109 ARG B C 1
ATOM 2614 O O . ARG B 1 109 ? 0.654 -16.625 -8.414 1 97.56 109 ARG B O 1
ATOM 2621 N N . PRO B 1 110 ? 0.283 -18.859 -8.203 1 96 110 PRO B N 1
ATOM 2622 C CA . PRO B 1 110 ? 0.088 -18.703 -6.762 1 96 110 PRO B CA 1
ATOM 2623 C C . PRO B 1 110 ? 1.36 -18.266 -6.035 1 96 110 PRO B C 1
ATOM 2625 O O . PRO B 1 110 ? 2.467 -18.594 -6.473 1 96 110 PRO B O 1
ATOM 2628 N N . VAL B 1 111 ? 1.22 -17.484 -4.98 1 94.88 111 VAL B N 1
ATOM 2629 C CA . VAL B 1 111 ? 2.336 -17.109 -4.121 1 94.88 111 VAL B CA 1
ATOM 2630 C C . VAL B 1 111 ? 2.506 -18.141 -3.012 1 94.88 111 VAL B C 1
ATOM 2632 O O . VAL B 1 111 ? 1.535 -18.516 -2.348 1 94.88 111 VAL B O 1
ATOM 2635 N N . ARG B 1 112 ? 3.643 -18.656 -2.857 1 89.69 112 ARG B N 1
ATOM 2636 C CA . ARG B 1 112 ? 3.914 -19.562 -1.746 1 89.69 112 ARG B CA 1
ATOM 2637 C C . ARG B 1 112 ? 3.936 -18.812 -0.42 1 89.69 112 ARG B C 1
ATOM 2639 O O . ARG B 1 112 ? 4.844 -18.016 -0.166 1 89.69 112 ARG B O 1
ATOM 2646 N N . VAL B 1 113 ? 2.947 -19.062 0.393 1 88.38 113 VAL B N 1
ATOM 2647 C CA . VAL B 1 113 ? 2.84 -18.359 1.661 1 88.38 113 VAL B CA 1
ATOM 2648 C C . VAL B 1 113 ? 3.441 -19.203 2.781 1 88.38 113 VAL B C 1
ATOM 2650 O O . VAL B 1 113 ? 3.137 -20.391 2.902 1 88.38 113 VAL B O 1
ATOM 2653 N N . ASP B 1 114 ? 4.344 -18.641 3.473 1 84.44 114 ASP B N 1
ATOM 2654 C CA . ASP B 1 114 ? 4.891 -19.219 4.699 1 84.44 114 ASP B CA 1
ATOM 2655 C C . ASP B 1 114 ? 4.137 -18.703 5.926 1 84.44 114 ASP B C 1
ATOM 2657 O O . ASP B 1 114 ? 4.176 -17.516 6.234 1 84.44 114 ASP B O 1
ATOM 2661 N N . GLY B 1 115 ? 3.473 -19.547 6.645 1 79.38 115 GLY B N 1
ATOM 2662 C CA . GLY B 1 115 ? 2.588 -19.188 7.738 1 79.38 115 GLY B CA 1
ATOM 2663 C C . GLY B 1 115 ? 3.33 -18.875 9.023 1 79.38 115 GLY B C 1
ATOM 2664 O O . GLY B 1 115 ? 2.711 -18.562 10.047 1 79.38 115 GLY B O 1
ATOM 2665 N N . SER B 1 116 ? 4.562 -18.875 8.984 1 83.62 116 SER B N 1
ATOM 2666 C CA . SER B 1 116 ? 5.367 -18.578 10.164 1 83.62 116 SER B CA 1
ATOM 2667 C C . SER B 1 116 ? 5.34 -17.094 10.492 1 83.62 116 SER B C 1
ATOM 2669 O O . SER B 1 116 ? 4.781 -16.297 9.734 1 83.62 116 SER B O 1
ATOM 2671 N N . GLU B 1 117 ? 5.926 -16.859 11.688 1 88.62 117 GLU B N 1
ATOM 2672 C CA . GLU B 1 117 ? 6.125 -15.453 12.047 1 88.62 117 GLU B CA 1
ATOM 2673 C C . GLU B 1 117 ? 7.02 -14.742 11.039 1 88.62 117 GLU B C 1
ATOM 2675 O O . GLU B 1 117 ? 8.039 -15.289 10.617 1 88.62 117 GLU B O 1
ATOM 2680 N N . HIS B 1 118 ? 6.582 -13.594 10.656 1 92.88 118 HIS B N 1
ATOM 2681 C CA . HIS B 1 118 ? 7.266 -12.883 9.586 1 92.88 118 HIS B CA 1
ATOM 2682 C C . HIS B 1 118 ? 8.57 -12.266 10.086 1 92.88 118 HIS B C 1
ATOM 2684 O O . HIS B 1 118 ? 8.586 -11.586 11.117 1 92.88 118 HIS B O 1
ATOM 2690 N N . LYS B 1 119 ? 9.641 -12.508 9.375 1 95.19 119 LYS B N 1
ATOM 2691 C CA . LYS B 1 119 ? 10.945 -11.922 9.648 1 95.19 119 LYS B CA 1
ATOM 2692 C C . LYS B 1 119 ? 11.742 -11.719 8.367 1 95.19 119 LYS B C 1
ATOM 2694 O O . LYS B 1 119 ? 11.891 -12.641 7.566 1 95.19 119 LYS B O 1
ATOM 2699 N N . ILE B 1 120 ? 12.242 -10.5 8.156 1 96.12 120 ILE B N 1
ATOM 2700 C CA . ILE B 1 120 ? 12.992 -10.195 6.941 1 96.12 120 ILE B CA 1
ATOM 2701 C C . ILE B 1 120 ? 14.156 -9.258 7.273 1 96.12 120 ILE B C 1
ATOM 2703 O O . ILE B 1 120 ? 14.031 -8.391 8.141 1 96.12 120 ILE B O 1
ATOM 2707 N N . SER B 1 121 ? 15.273 -9.461 6.625 1 96.69 121 SER B N 1
ATOM 2708 C CA . SER B 1 121 ? 16.438 -8.578 6.746 1 96.69 121 SER B CA 1
ATOM 2709 C C . SER B 1 121 ? 16.766 -7.906 5.418 1 96.69 121 SER B C 1
ATOM 2711 O O . SER B 1 121 ? 16.906 -8.578 4.395 1 96.69 121 SER B O 1
ATOM 2713 N N . LEU B 1 122 ? 16.859 -6.617 5.461 1 97.06 122 LEU B N 1
ATOM 2714 C CA . LEU B 1 122 ? 17.219 -5.812 4.301 1 97.06 122 LEU B CA 1
ATOM 2715 C C . LEU B 1 122 ? 18.656 -5.316 4.422 1 97.06 122 LEU B C 1
ATOM 2717 O O . LEU B 1 122 ? 19.094 -4.918 5.508 1 97.06 122 LEU B O 1
ATOM 2721 N N . PHE B 1 123 ? 19.359 -5.371 3.314 1 96.5 123 PHE B N 1
ATOM 2722 C CA . PHE B 1 123 ? 20.75 -4.926 3.328 1 96.5 123 PHE B CA 1
ATOM 2723 C C . PHE B 1 123 ? 20.984 -3.854 2.273 1 96.5 123 PHE B C 1
ATOM 2725 O O . PHE B 1 123 ? 20.469 -3.949 1.155 1 96.5 123 PHE B O 1
ATOM 2732 N N . GLU B 1 124 ? 21.766 -2.914 2.641 1 95.38 124 GLU B N 1
ATOM 2733 C CA . GLU B 1 124 ? 22.062 -1.779 1.771 1 95.38 124 GLU B CA 1
ATOM 2734 C C . GLU B 1 124 ? 22.859 -2.213 0.549 1 95.38 124 GLU B C 1
ATOM 2736 O O . GLU B 1 124 ? 22.656 -1.691 -0.55 1 95.38 124 GLU B O 1
ATOM 2741 N N . ASN B 1 125 ? 23.75 -3.111 0.737 1 96.5 125 ASN B N 1
ATOM 2742 C CA . ASN B 1 125 ? 24.641 -3.541 -0.34 1 96.5 125 ASN B CA 1
ATOM 2743 C C . ASN B 1 125 ? 24.359 -4.984 -0.755 1 96.5 125 ASN B C 1
ATOM 2745 O O . ASN B 1 125 ? 23.703 -5.727 -0.021 1 96.5 125 ASN B O 1
ATOM 2749 N N . SER B 1 126 ? 24.859 -5.367 -1.946 1 97.44 126 SER B N 1
ATOM 2750 C CA . SER B 1 126 ? 24.688 -6.734 -2.428 1 97.44 126 SER B CA 1
ATOM 2751 C C . SER B 1 126 ? 25.469 -7.719 -1.573 1 97.44 126 SER B C 1
ATOM 2753 O O . SER B 1 126 ? 26.391 -7.324 -0.841 1 97.44 126 SER B O 1
ATOM 2755 N N . GLY B 1 127 ? 25.031 -8.914 -1.607 1 97.94 127 GLY B N 1
ATOM 2756 C CA . GLY B 1 127 ? 25.734 -9.953 -0.877 1 97.94 127 GLY B CA 1
ATOM 2757 C C . GLY B 1 127 ? 25.562 -9.844 0.626 1 97.94 127 GLY B C 1
ATOM 2758 O O . GLY B 1 127 ? 26.469 -10.195 1.382 1 97.94 127 GLY B O 1
ATOM 2759 N N . PHE B 1 128 ? 24.547 -9.211 1.029 1 97.56 128 PHE B N 1
ATOM 2760 C CA . PHE B 1 128 ? 24.172 -9.094 2.434 1 97.56 128 PHE B CA 1
ATOM 2761 C C . PHE B 1 128 ? 25.203 -8.273 3.203 1 97.56 128 PHE B C 1
ATOM 2763 O O . PHE B 1 128 ? 25.578 -8.633 4.32 1 97.56 128 PHE B O 1
ATOM 2770 N N . ASN B 1 129 ? 25.656 -7.234 2.555 1 96.62 129 ASN B N 1
ATOM 2771 C CA . ASN B 1 129 ? 26.672 -6.348 3.137 1 96.62 129 ASN B CA 1
ATOM 2772 C C . ASN B 1 129 ? 26.094 -4.961 3.41 1 96.62 129 ASN B C 1
ATOM 2774 O O . ASN B 1 129 ? 25 -4.629 2.945 1 96.62 129 ASN B O 1
ATOM 2778 N N . GLY B 1 130 ? 26.844 -4.172 4.312 1 94.12 130 GLY B N 1
ATOM 2779 C CA . GLY B 1 130 ? 26.438 -2.809 4.605 1 94.12 130 GLY B CA 1
ATOM 2780 C C . GLY B 1 130 ? 25.438 -2.723 5.746 1 94.12 130 GLY B C 1
ATOM 2781 O O . GLY B 1 130 ? 25.344 -3.637 6.57 1 94.12 130 GLY B O 1
ATOM 2782 N N . ARG B 1 131 ? 24.672 -1.53 5.762 1 93.19 131 ARG B N 1
ATOM 2783 C CA . ARG B 1 131 ? 23.656 -1.346 6.797 1 93.19 131 ARG B CA 1
ATOM 2784 C C . ARG B 1 131 ? 22.578 -2.414 6.695 1 93.19 131 ARG B C 1
ATOM 2786 O O . ARG B 1 131 ? 22.219 -2.836 5.594 1 93.19 131 ARG B O 1
ATOM 2793 N N . LYS B 1 132 ? 22.125 -2.764 7.793 1 93.25 132 LYS B N 1
ATOM 2794 C CA . LYS B 1 132 ? 21.125 -3.824 7.875 1 93.25 132 LYS B CA 1
ATOM 2795 C C . LYS B 1 132 ? 19.891 -3.355 8.633 1 93.25 132 LYS B C 1
ATOM 2797 O O . LYS B 1 132 ? 20 -2.646 9.641 1 93.25 132 LYS B O 1
ATOM 2802 N N . MET B 1 133 ? 18.719 -3.768 8.125 1 92.88 133 MET B N 1
ATOM 2803 C CA . MET B 1 133 ? 17.453 -3.547 8.828 1 92.88 133 MET B CA 1
ATOM 2804 C C . MET B 1 133 ? 16.672 -4.852 8.961 1 92.88 133 MET B C 1
ATOM 2806 O O . MET B 1 133 ? 16.5 -5.578 7.984 1 92.88 133 MET B O 1
ATOM 2810 N N . GLU B 1 134 ? 16.266 -5.105 10.156 1 93.56 134 GLU B N 1
ATOM 2811 C CA . GLU B 1 134 ? 15.453 -6.289 10.422 1 93.56 134 GLU B CA 1
ATOM 2812 C C . GLU B 1 134 ? 14.016 -5.902 10.75 1 93.56 134 GLU B C 1
ATOM 2814 O O . GLU B 1 134 ? 13.773 -4.996 11.555 1 93.56 134 GLU B O 1
ATOM 2819 N N . ILE B 1 135 ? 13.133 -6.527 10.109 1 92.56 135 ILE B N 1
ATOM 2820 C CA . ILE B 1 135 ? 11.711 -6.301 10.344 1 92.56 135 ILE B CA 1
ATOM 2821 C C . ILE B 1 135 ? 11.055 -7.59 10.836 1 92.56 135 ILE B C 1
ATOM 2823 O O . ILE B 1 135 ? 11.188 -8.641 10.195 1 92.56 135 ILE B O 1
ATOM 2827 N N . ILE B 1 136 ? 10.352 -7.484 11.969 1 92.19 136 ILE B N 1
ATOM 2828 C CA . ILE B 1 136 ? 9.711 -8.664 12.547 1 92.19 136 ILE B CA 1
ATOM 2829 C C . ILE B 1 136 ? 8.219 -8.398 12.734 1 92.19 136 ILE B C 1
ATOM 2831 O O . ILE B 1 136 ? 7.836 -7.465 13.445 1 92.19 136 ILE B O 1
ATOM 2835 N N . ASP B 1 137 ? 7.449 -9.219 12.094 1 89.31 137 ASP B N 1
ATOM 2836 C CA . ASP B 1 137 ? 5.996 -9.273 12.242 1 89.31 137 ASP B CA 1
ATOM 2837 C C . ASP B 1 137 ? 5.391 -7.871 12.203 1 89.31 137 ASP B C 1
ATOM 2839 O O . ASP B 1 137 ? 4.594 -7.508 13.07 1 89.31 137 ASP B O 1
ATOM 2843 N N . ASP B 1 138 ? 5.824 -7.074 11.195 1 89.31 138 ASP B N 1
ATOM 2844 C CA . ASP B 1 138 ? 5.312 -5.719 11.023 1 89.31 138 ASP B CA 1
ATOM 2845 C C . ASP B 1 138 ? 5.32 -5.305 9.555 1 89.31 138 ASP B C 1
ATOM 2847 O O . ASP B 1 138 ? 5.961 -5.953 8.727 1 89.31 138 ASP B O 1
ATOM 2851 N N . ASP B 1 139 ? 4.543 -4.289 9.266 1 92.44 139 ASP B N 1
ATOM 2852 C CA . ASP B 1 139 ? 4.539 -3.639 7.961 1 92.44 139 ASP B CA 1
ATOM 2853 C C . ASP B 1 139 ? 5.211 -2.27 8.023 1 92.44 139 ASP B C 1
ATOM 2855 O O . ASP B 1 139 ? 5.039 -1.532 9 1 92.44 139 ASP B O 1
ATOM 2859 N N . VAL B 1 140 ? 6 -1.938 7.008 1 92.19 140 VAL B N 1
ATOM 2860 C CA . VAL B 1 140 ? 6.801 -0.719 7.031 1 92.19 140 VAL B CA 1
ATOM 2861 C C . VAL B 1 140 ? 6.488 0.13 5.805 1 92.19 140 VAL B C 1
ATOM 2863 O O . VAL B 1 140 ? 7.07 -0.076 4.734 1 92.19 140 VAL B O 1
ATOM 2866 N N . PRO B 1 141 ? 5.633 1.089 5.961 1 93.75 141 PRO B N 1
ATOM 2867 C CA . PRO B 1 141 ? 5.258 1.918 4.816 1 93.75 141 PRO B CA 1
ATOM 2868 C C . PRO B 1 141 ? 6.367 2.877 4.391 1 93.75 141 PRO B C 1
ATOM 2870 O O . PRO B 1 141 ? 6.293 3.477 3.314 1 93.75 141 PRO B O 1
ATOM 2873 N N . SER B 1 142 ? 7.363 3.033 5.258 1 93.31 142 SER B N 1
ATOM 2874 C CA . SER B 1 142 ? 8.523 3.857 4.922 1 93.31 142 SER B CA 1
ATOM 2875 C C . SER B 1 142 ? 9.781 3.355 5.621 1 93.31 142 SER B C 1
ATOM 2877 O O . SER B 1 142 ? 9.891 3.436 6.848 1 93.31 142 SER B O 1
ATOM 2879 N N . LEU B 1 143 ? 10.711 2.965 4.852 1 92.31 143 LEU B N 1
ATOM 2880 C CA . LEU B 1 143 ? 11.984 2.525 5.41 1 92.31 143 LEU B CA 1
ATOM 2881 C C . LEU B 1 143 ? 12.75 3.701 6.016 1 92.31 143 LEU B C 1
ATOM 2883 O O . LEU B 1 143 ? 13.492 3.529 6.984 1 92.31 143 LEU B O 1
ATOM 2887 N N . TRP B 1 144 ? 12.43 4.875 5.453 1 89.38 144 TRP B N 1
ATOM 2888 C CA . TRP B 1 144 ? 13.07 6.086 5.953 1 89.38 144 TRP B CA 1
ATOM 2889 C C . TRP B 1 144 ? 12.711 6.328 7.414 1 89.38 144 TRP B C 1
ATOM 2891 O O . TRP B 1 144 ? 13.539 6.797 8.195 1 89.38 144 TRP B O 1
ATOM 2901 N N . ALA B 1 145 ? 11.5 6.059 7.648 1 83.44 145 ALA B N 1
ATOM 2902 C CA . ALA B 1 145 ? 10.992 6.309 9 1 83.44 145 ALA B CA 1
ATOM 2903 C C . ALA B 1 145 ? 11.703 5.43 10.023 1 83.44 145 ALA B C 1
ATOM 2905 O O . ALA B 1 145 ? 11.641 5.691 11.227 1 83.44 145 ALA B O 1
ATOM 2906 N N . HIS B 1 146 ? 12.398 4.496 9.516 1 78.62 146 HIS B N 1
ATOM 2907 C CA . HIS B 1 146 ? 13.109 3.58 10.398 1 78.62 146 HIS B CA 1
ATOM 2908 C C . HIS B 1 146 ? 14.625 3.736 10.258 1 78.62 146 HIS B C 1
ATOM 2910 O O . HIS B 1 146 ? 15.383 2.859 10.672 1 78.62 146 HIS B O 1
ATOM 2916 N N . GLY B 1 147 ? 15.016 4.77 9.602 1 78.06 147 GLY B N 1
ATOM 2917 C CA . GLY B 1 147 ? 16.422 5.117 9.516 1 78.06 147 GLY B CA 1
ATOM 2918 C C . GLY B 1 147 ? 17.125 4.465 8.344 1 78.06 147 GLY B C 1
ATOM 2919 O O . GLY B 1 147 ? 18.359 4.52 8.242 1 78.06 147 GLY B O 1
ATOM 2920 N N . PHE B 1 148 ? 16.344 3.814 7.691 1 85.06 148 PHE B N 1
ATOM 2921 C CA . PHE B 1 148 ? 16.922 3.26 6.465 1 85.06 148 PHE B CA 1
ATOM 2922 C C . PHE B 1 148 ? 16.672 4.195 5.285 1 85.06 148 PHE B C 1
ATOM 2924 O O . PHE B 1 148 ? 16.281 5.348 5.473 1 85.06 148 PHE B O 1
ATOM 2931 N N . GLN B 1 149 ? 17.062 4.039 4.199 1 83.5 149 GLN B N 1
ATOM 2932 C CA . GLN B 1 149 ? 16.859 4.898 3.037 1 83.5 149 GLN B CA 1
ATOM 2933 C C . GLN B 1 149 ? 16.203 4.133 1.891 1 83.5 149 GLN B C 1
ATOM 2935 O O . GLN B 1 149 ? 15.203 3.447 2.088 1 83.5 149 GLN B O 1
ATOM 2940 N N . ASP B 1 150 ? 16.641 4.34 0.851 1 87.12 150 ASP B N 1
ATOM 2941 C CA . ASP B 1 150 ? 15.898 3.824 -0.297 1 87.12 150 ASP B CA 1
ATOM 2942 C C . ASP B 1 150 ? 16.703 2.75 -1.029 1 87.12 150 ASP B C 1
ATOM 2944 O O . ASP B 1 150 ? 16.25 2.2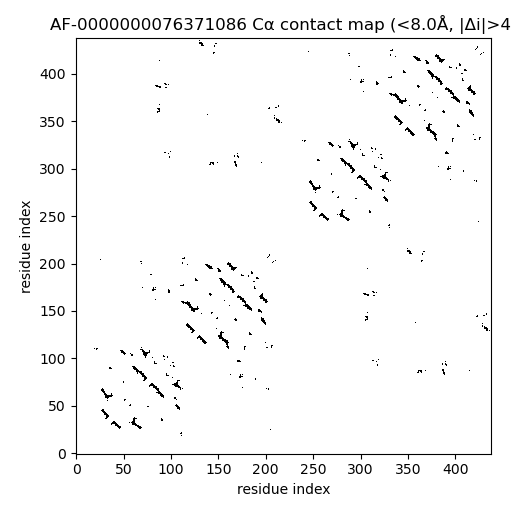05 -2.035 1 87.12 150 ASP B O 1
ATOM 2948 N N . ARG B 1 151 ? 17.844 2.492 -0.452 1 94.31 151 ARG B N 1
ATOM 2949 C CA . ARG B 1 151 ? 18.688 1.545 -1.177 1 94.31 151 ARG B CA 1
ATOM 2950 C C . ARG B 1 151 ? 18.672 0.176 -0.505 1 94.31 151 ARG B C 1
ATOM 2952 O O . ARG B 1 151 ? 19.141 0.03 0.627 1 94.31 151 ARG B O 1
ATOM 2959 N N . VAL B 1 152 ? 18.188 -0.826 -1.122 1 97.06 152 VAL B N 1
ATOM 2960 C CA . VAL B 1 152 ? 18.172 -2.217 -0.684 1 97.06 152 VAL B CA 1
ATOM 2961 C C . VAL B 1 152 ? 18.703 -3.115 -1.799 1 97.06 152 VAL B C 1
ATOM 2963 O O . VAL B 1 152 ? 18.031 -3.342 -2.801 1 97.06 152 VAL B O 1
ATOM 2966 N N . ALA B 1 153 ? 19.859 -3.648 -1.539 1 98 153 ALA B N 1
ATOM 2967 C CA . ALA B 1 153 ? 20.531 -4.34 -2.635 1 98 153 ALA B CA 1
ATOM 2968 C C . ALA B 1 153 ? 20.484 -5.852 -2.441 1 98 153 ALA B C 1
ATOM 2970 O O . ALA B 1 153 ? 20.766 -6.613 -3.371 1 98 153 ALA B O 1
ATOM 2971 N N . SER B 1 154 ? 20.234 -6.32 -1.28 1 98.5 154 SER B N 1
ATOM 2972 C CA . SER B 1 154 ? 20.047 -7.738 -0.995 1 98.5 154 SER B CA 1
ATOM 2973 C C . SER B 1 154 ? 19.078 -7.949 0.167 1 98.5 154 SER B C 1
ATOM 2975 O O . SER B 1 154 ? 18.828 -7.027 0.95 1 98.5 154 SER B O 1
ATOM 2977 N N . ILE B 1 155 ? 18.469 -9.133 0.224 1 98.31 155 ILE B N 1
ATOM 2978 C CA . ILE B 1 155 ? 17.391 -9.375 1.184 1 98.31 155 ILE B CA 1
ATOM 2979 C C . ILE B 1 155 ? 17.438 -10.836 1.637 1 98.31 155 ILE B C 1
ATOM 2981 O O . ILE B 1 155 ? 17.641 -11.742 0.824 1 98.31 155 ILE B O 1
ATOM 2985 N N . LYS B 1 156 ? 17.281 -11.031 2.92 1 98.31 156 LYS B N 1
ATOM 2986 C CA . LYS B 1 156 ? 16.984 -12.352 3.465 1 98.31 156 LYS B CA 1
ATOM 2987 C C . LYS B 1 156 ? 15.555 -12.422 4 1 98.31 156 LYS B C 1
ATOM 2989 O O . LYS B 1 156 ? 15.242 -11.82 5.027 1 98.31 156 LYS B O 1
ATOM 2994 N N . ALA B 1 157 ? 14.758 -13.023 3.244 1 97.88 157 ALA B N 1
ATOM 2995 C CA . ALA B 1 157 ? 13.438 -13.352 3.777 1 97.88 157 ALA B CA 1
ATOM 2996 C C . ALA B 1 157 ? 13.5 -14.609 4.641 1 97.88 157 ALA B C 1
ATOM 2998 O O . ALA B 1 157 ? 13.336 -15.727 4.137 1 97.88 157 ALA B O 1
ATOM 2999 N N . ILE B 1 158 ? 13.633 -14.43 5.895 1 97 158 ILE B N 1
ATOM 3000 C CA . ILE B 1 158 ? 13.898 -15.516 6.832 1 97 158 ILE B CA 1
ATOM 3001 C C . ILE B 1 158 ? 12.625 -16.328 7.055 1 97 158 ILE B C 1
ATOM 3003 O O . ILE B 1 158 ? 12.648 -17.562 7.016 1 97 158 ILE B O 1
ATOM 3007 N N . ASN B 1 159 ? 11.562 -15.672 7.355 1 95.38 159 ASN B N 1
ATOM 3008 C CA . ASN B 1 159 ? 10.242 -16.297 7.492 1 95.38 159 ASN B CA 1
ATOM 3009 C C . ASN B 1 159 ? 9.148 -15.406 6.91 1 95.38 159 ASN B C 1
ATOM 3011 O O . ASN B 1 159 ? 9.266 -14.18 6.906 1 95.38 159 ASN B O 1
ATOM 3015 N N . GLY B 1 160 ? 8.133 -16.141 6.441 1 93.88 160 GLY B N 1
ATOM 3016 C CA . GLY B 1 160 ? 7.004 -15.406 5.891 1 93.88 160 GLY B CA 1
ATOM 3017 C C . GLY B 1 160 ? 7.211 -14.984 4.445 1 93.88 160 GLY B C 1
ATOM 3018 O O . GLY B 1 160 ? 8.266 -15.25 3.863 1 93.88 160 GLY B O 1
ATOM 3019 N N . THR B 1 161 ? 6.223 -14.445 3.908 1 95.94 161 THR B N 1
ATOM 3020 C CA . THR B 1 161 ? 6.242 -13.891 2.559 1 95.94 161 THR B CA 1
ATOM 3021 C C . THR B 1 161 ? 6.004 -12.383 2.588 1 95.94 161 THR B C 1
ATOM 3023 O O . THR B 1 161 ? 5.199 -11.898 3.381 1 95.94 161 THR B O 1
ATOM 3026 N N . TRP B 1 162 ? 6.758 -11.688 1.735 1 96.88 162 TRP B N 1
ATOM 3027 C CA . TRP B 1 162 ? 6.77 -10.227 1.808 1 96.88 162 TRP B CA 1
ATOM 3028 C C . TRP B 1 162 ? 6.574 -9.617 0.426 1 96.88 162 TRP B C 1
ATOM 3030 O O . TRP B 1 162 ? 6.801 -10.273 -0.591 1 96.88 162 TRP B O 1
ATOM 3040 N N . VAL B 1 163 ? 6.098 -8.414 0.412 1 97.5 163 VAL B N 1
ATOM 3041 C CA . VAL B 1 163 ? 6.066 -7.598 -0.797 1 97.5 163 VAL B CA 1
ATOM 3042 C C . VAL B 1 163 ? 6.805 -6.285 -0.554 1 97.5 163 VAL B C 1
ATOM 3044 O O . VAL B 1 163 ? 6.512 -5.57 0.407 1 97.5 163 VAL B O 1
ATOM 3047 N N . GLY B 1 164 ? 7.77 -5.992 -1.36 1 97.56 164 GLY B N 1
ATOM 3048 C CA . GLY B 1 164 ? 8.469 -4.719 -1.336 1 97.56 164 GLY B CA 1
ATOM 3049 C C . GLY B 1 164 ? 8.023 -3.768 -2.43 1 97.56 164 GLY B C 1
ATOM 3050 O O . GLY B 1 164 ? 7.562 -4.203 -3.486 1 97.56 164 GLY B O 1
ATOM 3051 N N . TYR B 1 165 ? 8.211 -2.432 -2.121 1 96.88 165 TYR B N 1
ATOM 3052 C CA . TYR B 1 165 ? 7.738 -1.414 -3.055 1 96.88 165 TYR B CA 1
ATOM 3053 C C . TYR B 1 165 ? 8.805 -0.353 -3.287 1 96.88 165 TYR B C 1
ATOM 3055 O O . TYR B 1 165 ? 9.578 -0.025 -2.379 1 96.88 165 TYR B O 1
ATOM 3063 N N . GLN B 1 166 ? 8.727 0.216 -4.402 1 96.06 166 GLN B N 1
ATOM 3064 C CA . GLN B 1 166 ? 9.711 1.199 -4.84 1 96.06 166 GLN B CA 1
ATOM 3065 C C . GLN B 1 166 ? 9.609 2.48 -4.016 1 96.06 166 GLN B C 1
ATOM 3067 O O . GLN B 1 166 ? 10.633 3.076 -3.66 1 96.06 166 GLN B O 1
ATOM 3072 N N . TYR B 1 167 ? 8.445 2.926 -3.703 1 95.88 167 TYR B N 1
ATOM 3073 C CA . TYR B 1 167 ? 8.25 4.207 -3.031 1 95.88 167 TYR B CA 1
ATOM 3074 C C . TYR B 1 167 ? 7.512 4.02 -1.708 1 95.88 167 TYR B C 1
ATOM 3076 O O . TYR B 1 167 ? 6.941 2.959 -1.451 1 95.88 167 TYR B O 1
ATOM 3084 N N . PRO B 1 168 ? 7.547 5.078 -0.849 1 94.88 168 PRO B N 1
ATOM 3085 C CA . PRO B 1 168 ? 6.828 4.965 0.421 1 94.88 168 PRO B CA 1
ATOM 3086 C C . PRO B 1 168 ? 5.32 4.793 0.232 1 94.88 168 PRO B C 1
ATOM 3088 O O . PRO B 1 168 ? 4.773 5.203 -0.795 1 94.88 168 PRO B O 1
ATOM 3091 N N . GLY B 1 169 ? 4.68 4.125 1.186 1 94.56 169 GLY B N 1
ATOM 3092 C CA . GLY B 1 169 ? 3.236 3.963 1.146 1 94.56 169 GLY B CA 1
ATOM 3093 C C . GLY B 1 169 ? 2.785 2.865 0.2 1 94.56 169 GLY B C 1
ATOM 3094 O O . GLY B 1 169 ? 1.687 2.93 -0.354 1 94.56 169 GLY B O 1
ATOM 3095 N N . TYR B 1 170 ? 3.717 1.996 -0.072 1 95.88 170 TYR B N 1
ATOM 3096 C CA . TYR B 1 170 ? 3.426 0.814 -0.876 1 95.88 170 TYR B CA 1
ATOM 3097 C C . TYR B 1 170 ? 3.039 1.203 -2.299 1 95.88 170 TYR B C 1
ATOM 3099 O O . TYR B 1 170 ? 2.016 0.75 -2.816 1 95.88 170 TYR B O 1
ATOM 3107 N N . ARG B 1 171 ? 3.895 2.002 -2.891 1 95.06 171 ARG B N 1
ATOM 3108 C CA . ARG B 1 171 ? 3.643 2.537 -4.227 1 95.06 171 ARG B CA 1
ATOM 3109 C C . ARG B 1 171 ? 4.77 2.168 -5.184 1 95.06 171 ARG B C 1
ATOM 3111 O O . ARG B 1 171 ? 5.863 1.805 -4.754 1 95.06 171 ARG B O 1
ATOM 3118 N N . GLY B 1 172 ? 4.469 2.246 -6.5 1 94.56 172 GLY B N 1
ATOM 3119 C CA . GLY B 1 172 ? 5.461 1.919 -7.512 1 94.56 172 GLY B CA 1
ATOM 3120 C C . GLY B 1 172 ? 5.559 0.432 -7.793 1 94.56 172 GLY B C 1
ATOM 3121 O O . GLY B 1 172 ? 4.633 -0.325 -7.492 1 94.56 172 GLY B O 1
ATOM 3122 N N . HIS B 1 173 ? 6.645 0.059 -8.344 1 95.25 173 HIS B N 1
ATOM 3123 C CA . HIS B 1 173 ? 6.852 -1.351 -8.656 1 95.25 173 HIS B CA 1
ATOM 3124 C C . HIS B 1 173 ? 6.848 -2.201 -7.387 1 95.25 173 HIS B C 1
ATOM 3126 O O . HIS B 1 173 ? 7.375 -1.783 -6.355 1 95.25 173 HIS B O 1
ATOM 3132 N N . GLN B 1 174 ? 6.301 -3.359 -7.566 1 95.69 174 GLN B N 1
ATOM 3133 C CA . GLN B 1 174 ? 6.238 -4.289 -6.441 1 95.69 174 GLN B CA 1
ATOM 3134 C C . GLN B 1 174 ? 7.129 -5.504 -6.684 1 95.69 174 GLN B C 1
ATOM 3136 O O . GLN B 1 174 ? 7.371 -5.887 -7.832 1 95.69 174 GLN B O 1
ATOM 3141 N N . TYR B 1 175 ? 7.578 -6.121 -5.602 1 97.25 175 TYR B N 1
ATOM 3142 C CA . TYR B 1 175 ? 8.43 -7.305 -5.656 1 97.25 175 TYR B CA 1
ATOM 3143 C C . TYR B 1 175 ? 8.047 -8.297 -4.562 1 97.25 175 TYR B C 1
ATOM 3145 O O . TYR B 1 175 ? 7.996 -7.945 -3.383 1 97.25 175 TYR B O 1
ATOM 3153 N N . ILE B 1 176 ? 7.809 -9.508 -5.004 1 97.19 176 ILE B N 1
ATOM 3154 C CA . ILE B 1 176 ? 7.449 -10.547 -4.047 1 97.19 176 ILE B CA 1
ATOM 3155 C C . ILE B 1 176 ? 8.719 -11.203 -3.504 1 97.19 176 ILE B C 1
ATOM 3157 O O . ILE B 1 176 ? 9.672 -11.438 -4.25 1 97.19 176 ILE B O 1
ATOM 3161 N N . PHE B 1 177 ? 8.758 -11.398 -2.16 1 97.69 177 PHE B N 1
ATOM 3162 C CA . PHE B 1 177 ? 9.844 -12.117 -1.493 1 97.69 177 PHE B CA 1
ATOM 3163 C C . PHE B 1 177 ? 9.305 -13.312 -0.722 1 97.69 177 PHE B C 1
ATOM 3165 O O . PHE B 1 177 ? 8.797 -13.164 0.392 1 97.69 177 PHE B O 1
ATOM 3172 N N . GLU B 1 178 ? 9.391 -14.453 -1.349 1 96.19 178 GLU B N 1
ATOM 3173 C CA . GLU B 1 178 ? 9.141 -15.695 -0.63 1 96.19 178 GLU B CA 1
ATOM 3174 C C . GLU B 1 178 ? 10.359 -16.109 0.197 1 96.19 178 GLU B C 1
ATOM 3176 O O . GLU B 1 178 ? 11.438 -15.539 0.051 1 96.19 178 GLU B O 1
ATOM 3181 N N . LYS B 1 179 ? 10.109 -17.047 1.107 1 96.31 179 LYS B N 1
ATOM 3182 C CA . LYS B 1 179 ? 11.203 -17.484 1.971 1 96.31 179 LYS B CA 1
ATOM 3183 C C . LYS B 1 179 ? 12.453 -17.812 1.155 1 96.31 179 LYS B C 1
ATOM 3185 O O . LYS B 1 179 ? 12.383 -18.547 0.173 1 96.31 179 LYS B O 1
ATOM 3190 N N . GLY B 1 180 ? 13.594 -17.125 1.501 1 97.06 180 GLY B N 1
ATOM 3191 C CA . GLY B 1 180 ? 14.828 -17.344 0.762 1 97.06 180 GLY B CA 1
ATOM 3192 C C . GLY B 1 180 ? 15.805 -16.172 0.872 1 97.06 180 GLY B C 1
ATOM 3193 O O . GLY B 1 180 ? 15.578 -15.242 1.638 1 97.06 180 GLY B O 1
ATOM 3194 N N . GLU B 1 181 ? 16.891 -16.391 0.173 1 98.19 181 GLU B N 1
ATOM 3195 C CA . GLU B 1 181 ? 17.953 -15.375 0.159 1 98.19 181 GLU B CA 1
ATOM 3196 C C . GLU B 1 181 ? 18.094 -14.758 -1.226 1 98.19 181 GLU B C 1
ATOM 3198 O O . GLU B 1 181 ? 18.125 -15.469 -2.232 1 98.19 181 GLU B O 1
ATOM 3203 N N . TYR B 1 182 ? 18.125 -13.484 -1.222 1 98.38 182 TYR B N 1
ATOM 3204 C CA . TYR B 1 182 ? 18.312 -12.711 -2.443 1 98.38 182 TYR B CA 1
ATOM 3205 C C . TYR B 1 182 ? 19.578 -11.859 -2.369 1 98.38 182 TYR B C 1
ATOM 3207 O O . TYR B 1 182 ? 19.562 -10.781 -1.774 1 98.38 182 TYR B O 1
ATOM 3215 N N . LYS B 1 183 ? 20.562 -12.281 -3.006 1 98.44 183 LYS B N 1
ATOM 3216 C CA . LYS B 1 183 ? 21.891 -11.711 -2.82 1 98.44 183 LYS B CA 1
ATOM 3217 C C . LYS B 1 183 ? 22.062 -10.43 -3.621 1 98.44 183 LYS B C 1
ATOM 3219 O O . LYS B 1 183 ? 23.016 -9.664 -3.396 1 98.44 183 LYS B O 1
ATOM 3224 N N . HIS B 1 184 ? 21.234 -10.289 -4.582 1 98.38 184 HIS B N 1
ATOM 3225 C CA . HIS B 1 184 ? 21.312 -9.148 -5.488 1 98.38 184 HIS B CA 1
ATOM 3226 C C . HIS B 1 184 ? 19.922 -8.766 -6 1 98.38 184 HIS B C 1
ATOM 3228 O O . HIS B 1 184 ? 19.078 -9.633 -6.223 1 98.38 184 HIS B O 1
ATOM 3234 N N . TRP B 1 185 ? 19.656 -7.484 -6.266 1 96.81 185 TRP B N 1
ATOM 3235 C CA . TRP B 1 185 ? 18.328 -7.004 -6.637 1 96.81 185 TRP B CA 1
ATOM 3236 C C . TRP B 1 185 ? 17.875 -7.617 -7.961 1 96.81 185 TRP B C 1
ATOM 3238 O O . TRP B 1 185 ? 16.688 -7.699 -8.234 1 96.81 185 TRP B O 1
ATOM 3248 N N . ASN B 1 186 ? 18.781 -8.062 -8.797 1 96.06 186 ASN B N 1
ATOM 3249 C CA . ASN B 1 186 ? 18.422 -8.75 -10.031 1 96.06 186 ASN B CA 1
ATOM 3250 C C . ASN B 1 186 ? 17.656 -10.039 -9.742 1 96.06 186 ASN B C 1
ATOM 3252 O O . ASN B 1 186 ? 16.875 -10.5 -10.586 1 96.06 186 ASN B O 1
ATOM 3256 N N . GLU B 1 187 ? 17.875 -10.555 -8.586 1 95.69 187 GLU B N 1
ATOM 3257 C CA . GLU B 1 187 ? 17.281 -11.836 -8.242 1 95.69 187 GLU B CA 1
ATOM 3258 C C . GLU B 1 187 ? 15.781 -11.695 -7.984 1 95.69 187 GLU B C 1
ATOM 3260 O O . GLU B 1 187 ? 15.047 -12.688 -7.957 1 95.69 187 GLU B O 1
ATOM 3265 N N . TRP B 1 188 ? 15.359 -10.461 -7.766 1 94.06 188 TRP B N 1
ATOM 3266 C CA . TRP B 1 188 ? 13.914 -10.266 -7.691 1 94.06 188 TRP B CA 1
ATOM 3267 C C . TRP B 1 188 ? 13.422 -9.383 -8.828 1 94.06 188 TRP B C 1
ATOM 3269 O O . TRP B 1 188 ? 12.398 -8.711 -8.703 1 94.06 188 TRP B O 1
ATOM 3279 N N . SER B 1 189 ? 14.172 -9.297 -9.883 1 91.94 189 SER B N 1
ATOM 3280 C CA . SER B 1 189 ? 13.812 -8.711 -11.172 1 91.94 189 SER B CA 1
ATOM 3281 C C . SER B 1 189 ? 13.773 -7.188 -11.094 1 91.94 189 SER B C 1
ATOM 3283 O O . SER B 1 189 ? 13.016 -6.543 -11.82 1 91.94 189 SER B O 1
ATOM 3285 N N . ALA B 1 190 ? 14.406 -6.621 -10.195 1 94.56 190 ALA B N 1
ATOM 3286 C CA . ALA B 1 190 ? 14.531 -5.168 -10.148 1 94.56 190 ALA B CA 1
ATOM 3287 C C . ALA B 1 190 ? 15.719 -4.691 -10.984 1 94.56 190 ALA B C 1
ATOM 3289 O O . ALA B 1 190 ? 16.719 -5.402 -11.109 1 94.56 190 ALA B O 1
ATOM 3290 N N . SER B 1 191 ? 15.562 -3.547 -11.555 1 93.81 191 SER B N 1
ATOM 3291 C CA . SER B 1 191 ? 16.641 -2.98 -12.344 1 93.81 191 SER B CA 1
ATOM 3292 C C . SER B 1 191 ? 17.562 -2.107 -11.484 1 93.81 191 SER B C 1
ATOM 3294 O O . SER B 1 191 ? 18.672 -1.786 -11.891 1 93.81 191 SER B O 1
ATOM 3296 N N . GLN B 1 192 ? 17.125 -1.654 -10.391 1 95.31 192 GLN B N 1
ATOM 3297 C CA . GLN B 1 192 ? 17.844 -0.837 -9.422 1 95.31 192 GLN B CA 1
ATOM 3298 C C . GLN B 1 192 ? 17.531 -1.269 -7.996 1 95.31 192 GLN B C 1
ATOM 3300 O O . GLN B 1 192 ? 16.453 -1.818 -7.73 1 95.31 192 GLN B O 1
ATOM 3305 N N . PRO B 1 193 ? 18.484 -1.117 -7.113 1 96.31 193 PRO B N 1
ATOM 3306 C CA . PRO B 1 193 ? 18.266 -1.497 -5.719 1 96.31 193 PRO B CA 1
ATOM 3307 C C . PRO B 1 193 ? 17.406 -0.481 -4.965 1 96.31 193 PRO B C 1
ATOM 3309 O O . PRO B 1 193 ? 17.781 -0.038 -3.877 1 96.31 193 PRO B O 1
ATOM 3312 N N . LEU B 1 194 ? 16.281 -0.198 -5.496 1 95.5 194 LEU B N 1
ATOM 3313 C CA . LEU B 1 194 ? 15.422 0.836 -4.934 1 95.5 194 LEU B CA 1
ATOM 3314 C C . LEU B 1 194 ? 14.18 0.223 -4.297 1 95.5 194 LEU B C 1
ATOM 3316 O O . LEU B 1 194 ? 13.312 -0.312 -4.996 1 95.5 194 LEU B O 1
ATOM 3320 N N . LEU B 1 195 ? 14.125 0.276 -3.01 1 96.62 195 LEU B N 1
ATOM 3321 C CA . LEU B 1 195 ? 13 -0.168 -2.199 1 96.62 195 LEU B CA 1
ATOM 3322 C C . LEU B 1 195 ? 12.773 0.769 -1.017 1 96.62 195 LEU B C 1
ATOM 3324 O O . LEU B 1 195 ? 13.711 1.06 -0.267 1 96.62 195 LEU B O 1
ATOM 3328 N N . GLN B 1 196 ? 11.508 1.235 -0.832 1 96.44 196 GLN B N 1
ATOM 3329 C CA . GLN B 1 196 ? 11.32 2.223 0.225 1 96.44 196 GLN B CA 1
ATOM 3330 C C . GLN B 1 196 ? 10.195 1.81 1.166 1 96.44 196 GLN B C 1
ATOM 3332 O O . GLN B 1 196 ? 9.953 2.465 2.184 1 96.44 196 GLN B O 1
ATOM 3337 N N . SER B 1 197 ? 9.484 0.788 0.852 1 96.44 197 SER B N 1
ATOM 3338 C CA . SER B 1 197 ? 8.469 0.235 1.744 1 96.44 197 SER B CA 1
ATOM 3339 C C . SER B 1 197 ? 8.32 -1.271 1.548 1 96.44 197 SER B C 1
ATOM 3341 O O . SER B 1 197 ? 8.688 -1.804 0.498 1 96.44 197 SER B O 1
ATOM 3343 N N . ILE B 1 198 ? 7.852 -1.927 2.605 1 96.81 198 ILE B N 1
ATOM 3344 C CA . ILE B 1 198 ? 7.715 -3.379 2.572 1 96.81 198 ILE B CA 1
ATOM 3345 C C . ILE B 1 198 ? 6.621 -3.818 3.539 1 96.81 198 ILE B C 1
ATOM 3347 O O . ILE B 1 198 ? 6.461 -3.234 4.613 1 96.81 198 ILE B O 1
ATOM 3351 N N . ARG B 1 199 ? 5.887 -4.828 3.092 1 96.12 199 ARG B N 1
ATOM 3352 C CA . ARG B 1 199 ? 4.797 -5.305 3.939 1 96.12 199 ARG B CA 1
ATOM 3353 C C . ARG B 1 199 ? 4.691 -6.824 3.891 1 96.12 199 ARG B C 1
ATOM 3355 O O . ARG B 1 199 ? 5.176 -7.457 2.947 1 96.12 199 ARG B O 1
ATOM 3362 N N . ARG B 1 200 ? 4.035 -7.34 4.859 1 94.56 200 ARG B N 1
ATOM 3363 C CA . ARG B 1 200 ? 3.791 -8.773 4.961 1 94.56 200 ARG B CA 1
ATOM 3364 C C . ARG B 1 200 ? 2.666 -9.203 4.023 1 94.56 200 ARG B C 1
ATOM 3366 O O . ARG B 1 200 ? 1.74 -8.43 3.762 1 94.56 200 ARG B O 1
ATOM 3373 N N . VAL B 1 201 ? 2.801 -10.383 3.537 1 91.81 201 VAL B N 1
ATOM 3374 C CA . VAL B 1 201 ? 1.673 -11.055 2.9 1 91.81 201 VAL B CA 1
ATOM 3375 C C . VAL B 1 201 ? 0.969 -11.953 3.916 1 91.81 201 VAL B C 1
ATOM 3377 O O . VAL B 1 201 ? 1.58 -12.867 4.477 1 91.81 201 VAL B O 1
ATOM 3380 N N . ARG B 1 202 ? -0.246 -11.617 4.145 1 83.44 202 ARG B N 1
ATOM 3381 C CA . ARG B 1 202 ? -1.011 -12.391 5.117 1 83.44 202 ARG B CA 1
ATOM 3382 C C . ARG B 1 202 ? -2.352 -12.828 4.535 1 83.44 202 ARG B C 1
ATOM 3384 O O . ARG B 1 202 ? -2.922 -12.141 3.689 1 83.44 202 ARG B O 1
ATOM 3391 N N . ASP B 1 203 ? -2.74 -13.945 4.969 1 76.25 203 ASP B N 1
ATOM 3392 C CA . ASP B 1 203 ? -4.031 -14.508 4.598 1 76.25 203 ASP B CA 1
ATOM 3393 C C . ASP B 1 203 ? -4.59 -15.391 5.715 1 76.25 203 ASP B C 1
ATOM 3395 O O . ASP B 1 203 ? -3.84 -16.109 6.379 1 76.25 203 ASP B O 1
ATOM 3399 N N . MET B 1 204 ? -5.898 -15.219 5.805 1 72.06 204 MET B N 1
ATOM 3400 C CA . MET B 1 204 ? -6.543 -15.938 6.902 1 72.06 204 MET B CA 1
ATOM 3401 C C . MET B 1 204 ? -6.309 -17.438 6.781 1 72.06 204 MET B C 1
ATOM 3403 O O . MET B 1 204 ? -6.309 -18.156 7.781 1 72.06 204 MET B O 1
ATOM 3407 N N . GLN B 1 205 ? -6.121 -17.891 5.613 1 73.5 205 GLN B N 1
ATOM 3408 C CA . GLN B 1 205 ? -5.828 -19.312 5.43 1 73.5 205 GLN B CA 1
ATOM 3409 C C . GLN B 1 205 ? -4.559 -19.719 6.176 1 73.5 205 GLN B C 1
ATOM 3411 O O . GLN B 1 205 ? -4.445 -20.844 6.656 1 73.5 205 GLN B O 1
ATOM 3416 N N . TRP B 1 206 ? -3.691 -18.734 6.352 1 73.62 206 TRP B N 1
ATOM 3417 C CA . TRP B 1 206 ? -2.385 -19.078 6.895 1 73.62 206 TRP B CA 1
ATOM 3418 C C . TRP B 1 206 ? -2.115 -18.344 8.195 1 73.62 206 TRP B C 1
ATOM 3420 O O . TRP B 1 206 ? -1.227 -18.719 8.961 1 73.62 206 TRP B O 1
ATOM 3430 N N . HIS B 1 207 ? -2.727 -17.297 8.383 1 71.56 207 HIS B N 1
ATOM 3431 C CA . HIS B 1 207 ? -2.506 -16.438 9.547 1 71.56 207 HIS B CA 1
ATOM 3432 C C . HIS B 1 207 ? -3.814 -16.156 10.273 1 71.56 207 HIS B C 1
ATOM 3434 O O . HIS B 1 207 ? -4.527 -15.203 9.93 1 71.56 207 HIS B O 1
ATOM 3440 N N . LYS B 1 208 ? -4.168 -17 11.07 1 59.91 208 LYS B N 1
ATOM 3441 C CA . LYS B 1 208 ? -5.449 -16.906 11.766 1 59.91 208 LYS B CA 1
ATOM 3442 C C . LYS B 1 208 ? -5.453 -15.75 12.758 1 59.91 208 LYS B C 1
ATOM 3444 O O . LYS B 1 208 ? -6.512 -15.203 13.07 1 59.91 208 LYS B O 1
ATOM 3449 N N . ARG B 1 209 ? -4.254 -15.289 13.062 1 50.97 209 ARG B N 1
ATOM 3450 C CA . ARG B 1 209 ? -4.176 -14.281 14.117 1 50.97 209 ARG B CA 1
ATOM 3451 C C . ARG B 1 209 ? -4.441 -12.883 13.562 1 50.97 209 ARG B C 1
ATOM 3453 O O . ARG B 1 209 ? -3.951 -12.531 12.484 1 50.97 209 ARG B O 1
ATOM 3460 N N . GLY B 1 210 ? -5.562 -12.234 14.18 1 52.25 210 GLY B N 1
ATOM 3461 C CA . GLY B 1 210 ? -6.113 -10.914 13.906 1 52.25 210 GLY B CA 1
ATOM 3462 C C . GLY B 1 210 ? -7.586 -10.945 13.547 1 52.25 210 GLY B C 1
ATOM 3463 O O . GLY B 1 210 ? -8.094 -10.023 12.906 1 52.25 210 GLY B O 1
ATOM 3464 N N . CYS B 1 211 ? -8.047 -12.18 13.641 1 46.09 211 CYS B N 1
ATOM 3465 C CA . CYS B 1 211 ? -9.406 -12.461 13.203 1 46.09 211 CYS B CA 1
ATOM 3466 C C . CYS B 1 211 ? -10.391 -11.477 13.836 1 46.09 211 CYS B C 1
ATOM 3468 O O . CYS B 1 211 ? -10.391 -11.289 15.055 1 46.09 211 CYS B O 1
ATOM 3470 N N . TYR B 1 212 ? -10.602 -10.547 13.039 1 50.22 212 TYR B N 1
ATOM 3471 C CA . TYR B 1 212 ? -11.617 -9.523 13.234 1 50.22 212 TYR B CA 1
ATOM 3472 C C . TYR B 1 212 ? -12.977 -10.156 13.508 1 50.22 212 TYR B C 1
ATOM 3474 O O . TYR B 1 212 ? -13.281 -11.234 12.984 1 50.22 212 TYR B O 1
ATOM 3482 N N . GLN B 1 213 ? -13.297 -10.211 14.734 1 47.72 213 GLN B N 1
ATOM 3483 C CA . GLN B 1 213 ? -14.633 -10.711 15.055 1 47.72 213 GLN B CA 1
ATOM 3484 C C . GLN B 1 213 ? -15.68 -10.094 14.141 1 47.72 213 GLN B C 1
ATOM 3486 O O . GLN B 1 213 ? -15.82 -8.875 14.07 1 47.72 213 GLN B O 1
ATOM 3491 N N . VAL B 1 214 ? -15.852 -10.531 13.016 1 48.03 214 VAL B N 1
ATOM 3492 C CA . VAL B 1 214 ? -17.094 -10.188 12.344 1 48.03 214 VAL B CA 1
ATOM 3493 C C . VAL B 1 214 ? -18.281 -10.688 13.172 1 48.03 214 VAL B C 1
ATOM 3495 O O . VAL B 1 214 ? -18.359 -11.875 13.508 1 48.03 214 VAL B O 1
ATOM 3498 N N . PRO B 1 215 ? -18.891 -9.781 13.859 1 44.75 215 PRO B N 1
ATOM 3499 C CA . PRO B 1 215 ? -20.031 -10.367 14.57 1 44.75 215 PRO B CA 1
ATOM 3500 C C . PRO B 1 215 ? -20.859 -11.305 13.695 1 44.75 215 PRO B C 1
ATOM 3502 O O . PRO B 1 215 ? -21.016 -11.047 12.492 1 44.75 215 PRO B O 1
ATOM 3505 N N . ALA B 1 216 ? -21.031 -12.594 14.203 1 39.97 216 ALA B N 1
ATOM 3506 C CA . ALA B 1 216 ? -21.938 -13.547 13.578 1 39.97 216 ALA B CA 1
ATOM 3507 C C . ALA B 1 216 ? -23.219 -12.852 13.102 1 39.97 216 ALA B C 1
ATOM 3509 O O . ALA B 1 216 ? -23.719 -11.945 13.766 1 39.97 216 ALA B O 1
ATOM 3510 N N . ALA B 1 217 ? -23.531 -12.898 11.812 1 35.38 217 ALA B N 1
ATOM 3511 C CA . ALA B 1 217 ? -24.875 -12.523 11.375 1 35.38 217 ALA B CA 1
ATOM 3512 C C . ALA B 1 217 ? -25.922 -12.906 12.422 1 35.38 217 ALA B C 1
ATOM 3514 O O . ALA B 1 217 ? -25.922 -14.039 12.914 1 35.38 217 ALA B O 1
ATOM 3515 N N . SER B 1 218 ? -26.281 -11.938 13.297 1 28.95 218 SER B N 1
ATOM 3516 C CA . SER B 1 218 ? -27.422 -12.375 14.094 1 28.95 218 SER B CA 1
ATOM 3517 C C . SER B 1 218 ? -28.391 -13.195 13.266 1 28.95 218 SER B C 1
ATOM 3519 O O . SER B 1 218 ? -28.875 -12.734 12.227 1 28.95 218 SER B O 1
ATOM 3521 N N . SER B 1 219 ? -28.359 -14.516 13.375 1 27.34 219 SER B N 1
ATOM 3522 C CA . SER B 1 219 ? -29.562 -15.266 13.023 1 27.34 219 SER B CA 1
ATOM 3523 C C . SER B 1 219 ? -30.797 -14.633 13.656 1 27.34 219 SER B C 1
ATOM 3525 O O . SER B 1 219 ? -30.75 -14.148 14.789 1 27.34 219 SER B O 1
#

Secondary structure (DSSP, 8-state):
-----------------------TT---EEEEEEETTTEEEEEEESS-BS-GGGGT-SS--EEEEEE--EEEEEETTTEEEEEEE-SEEE-SGGGT-SS-S-----EEEE-----SPPEEEEEEEGGGEEEEEEEES--BS-SGGGT--SB--EEEEEES-EEEEEETTTEEEEEEE-SEEESSGGGGT-SS-B--EEEE---TTT--TT---------/-----------------------TT---EEEEEEEGGGEEEEEEESS-BS-GGGGT-SS--EEEEEE--EEEEEETTTEEEEEEE-SEEE-SGGGT-SS-S-----EEEE-----SPPEEEEEEEGGGEEEEEEEES--BS-SGGGT--SB--EEEEEES-EEEEEETTTEEEEEEE-SEEESSGGGGT-SS-B--EEEE---TTT--TT---------

=== Feature glossary ===
A reading guide for the features in this record.

Start from the sequence.

  · Sequence gives the chain of amino acids in standard one-letter code (A=alanine, C=cysteine, …, Y=tyrosine), read N→C. It is the only feature that is directly encoded by the gene; all structural features are derived from the folded form of this sequence.

Fold it, and you get atomic coordinates and the backbone conformation that goes with them.

  · Structure coordinates are given as an mmCIF _atom_site loop: one row per atom with element, residue name, chain id, sequence number, and x/y/z position in Å. Only the four main-chain atoms per residue are included here; side chains are omitted to keep the record compact.

  · Backbone dihedral angles. Every residue except chain termini has a φ (preceding-C → N → Cα → C) and a ψ (N → Cα → C → next-N)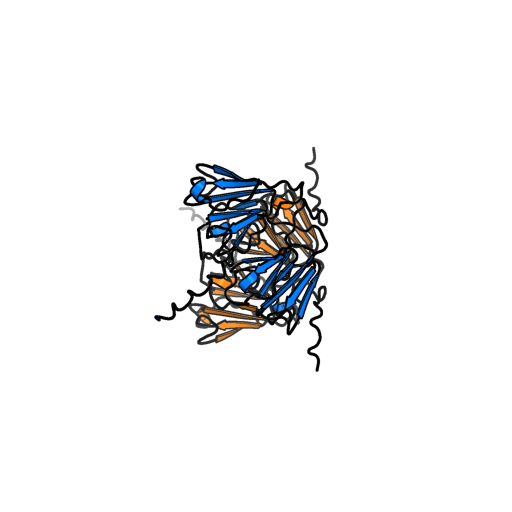. They are reported in degrees following the IUPAC sign convention. Secondary structure is essentially a statement about which (φ, ψ) basin each residue occupies.

  · Eight-state secondary structure (DSSP): H is the canonical α-helix, G the tighter 3₁₀-helix, I the wider π-helix; E/B are β-structure, T and S are turns and bends, and '-' is everything else. DSSP derives these from the pattern of main-chain N–H···O=C hydrogen bonds, not from the sequence.

  · SS3 is a coarse helix/strand/coil call (letters a/b/c) made by the P-SEA algorit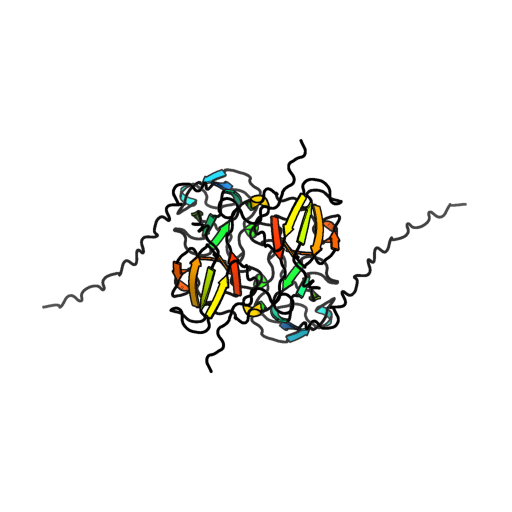hm from inter-Cα distances and dihedrals. It is less detailed than DSSP but needs only Cα positions.

Summarize the fold with a handful of shape descriptors and a per-residue structural alphabet.

  · Radius of gyration (Rg) is the root-mean-square distance of Cα atoms from their centroid — a single number for overall size and compactness. A globular domain of N residues has Rg ≈ 2.2·N^0.38 Å; an extended or disordered chain has a much larger Rg. The Cα contact count is the number of residue pairs whose Cα atoms are within 8 Å and are more than four positions apart in sequence — a standard proxy for tertiary packing density. The bounding box is the smallest axis-aligned box enclosing all Cα atoms.

  · 3Di is Foldseek's structural alphabet. Each residue is assigned one of twenty discrete states based on how its Cα sits relative to its spatial (not sequential) neighbors. Aligning 3Di strings finds structural homologs roughly as well as full 3D superposition, but orders of magnitude faster.

  · Solvent-accessible surface area (SASA) is the area in Å² traced out by the centre of a 1.4 Å probe sphere (a water molecule) rolled over the protein's van der Waals surface (Shrake–Rupley / Lee–Richards construction). Buried residues have near-zero SASA; fully exposed residues can exceed 200 Å². The total SASA scales roughly with the number of surface residues.

Ask how reliable the model is.

  · For AlphaFold models, the B-factor field carries pLDDT — the model's own estimate of local accuracy on a 0–100 scale. Regions with pLDDT<50 should be treated as essentially unmodeled; they often correspond to intrinsically disordered segments.

  · For experimental (PDB) structures, the B-factor (temperature factor) quantifies the positional spread of each atom in the crystal — a combination of thermal vibration and static disorder — in units of Å². High B-factors mark flexible loops or poorly resolved regions; low B-factors mark the rigid, well-ordered core.

  · Predicted Aligned Error (PAE) is an AlphaFold confidence matrix: entry (i, j) is the expected error in the position of residue j, in ångströms, when the prediction is superimposed on the true structure at residue i. Low PAE within a block of residues means that block is internally rigid and well-predicted; high PAE between two blocks means their relative placement is uncertain even if each block individually is confident.

Place it in context: what it resembles, what it is annotated as, and how it looks.

  · Structural nearest neighbors (via Foldseek easy-search vs the PDB). Reported per hit: target PDB id, E-value, and alignment TM-score. A TM-score above ~0.5 is the conventional threshold for 'same fold'.

  · Functional annotations link the protein to curated databases. InterPro entries identify conserved domains and families by matching the sequence against member-database signatures (Pfam, PROSITE, CDD, …). Gene Ontology (GO) terms describe molecular function, biological process, and cellular component in a controlled vocabulary. CATH places the structure in a hierarchical fold classification (Class/Architecture/Topology/Homologous-superfamily). The organism is the source species.

  · The contact map is a binary N×N matrix image: pixel (i, j) is dark where Cα_i and Cα_j are within 8 Å and |i−j|>4. Because the |i−j|>4 filter removes local helical contacts, off-diagonal stripes parallel to the main diagonal indicate parallel β-sheets; stripes perpendicular to it indicate antiparallel β-sheets. The Ramachandran plot scatters every residue's (φ, ψ) pair against the sterically allowed regions. The PAE heatmap renders the predicted-aligned-error matrix.

  · Six rendered views show the 3D structure from the faces of a cube — i.e. along ±x, ±y, ±z. Rendering representation is drawn randomly per protein from cartoon (secondary-structure ribbons), sticks (backbone bonds), or molecular surface; coloring is either N→C rainbow (blue at the N-terminus through red at the C-terminus) or one color per chain.